Protein AF-0000000070917950 (afdb_homodimer)

Structure (mmCIF, N/CA/C/O backbone):
data_AF-0000000070917950-model_v1
#
loop_
_entity.id
_entity.type
_entity.pdbx_description
1 polymer 'Major facilitator superfamily (MFS) profile domain-containing protein'
#
loop_
_atom_site.group_PDB
_atom_site.id
_atom_site.type_symbol
_atom_site.label_atom_id
_atom_site.label_alt_id
_atom_site.label_comp_id
_atom_site.label_asym_id
_atom_site.label_entity_id
_atom_site.label_seq_id
_atom_site.pdbx_PDB_ins_code
_atom_site.Cartn_x
_atom_site.Cartn_y
_atom_site.Cartn_z
_atom_site.occupancy
_atom_site.B_iso_or_equiv
_atom_site.auth_seq_id
_atom_site.auth_comp_id
_atom_site.auth_asym_id
_atom_site.auth_atom_id
_atom_site.pdbx_PDB_model_num
ATOM 1 N N . MET A 1 1 ? 26.594 -34.375 -9.07 1 37.62 1 MET A N 1
ATOM 2 C CA . MET A 1 1 ? 26.625 -33.188 -9.898 1 37.62 1 MET A CA 1
ATOM 3 C C . MET A 1 1 ? 25.234 -32.562 -10.023 1 37.62 1 MET A C 1
ATOM 5 O O . MET A 1 1 ? 25.094 -31.406 -10.367 1 37.62 1 MET A O 1
ATOM 9 N N . GLY A 1 2 ? 24.141 -33.312 -10.078 1 46.03 2 GLY A N 1
ATOM 10 C CA . GLY A 1 2 ? 22.734 -32.938 -10.195 1 46.03 2 GLY A CA 1
ATOM 11 C C . GLY A 1 2 ? 22.219 -32.156 -9 1 46.03 2 GLY A C 1
ATOM 12 O O . GLY A 1 2 ? 21.312 -31.328 -9.141 1 46.03 2 GLY A O 1
ATOM 13 N N . ASN A 1 3 ? 22.672 -32.531 -7.902 1 50.56 3 ASN A N 1
ATOM 14 C CA . ASN A 1 3 ? 22.25 -31.969 -6.617 1 50.56 3 ASN A CA 1
ATOM 15 C C . ASN A 1 3 ? 22.734 -30.531 -6.434 1 50.56 3 ASN A C 1
ATOM 17 O O . ASN A 1 3 ? 22.078 -29.734 -5.75 1 50.56 3 ASN A O 1
ATOM 21 N N . ALA A 1 4 ? 23.969 -30.344 -6.926 1 49.22 4 ALA A N 1
ATOM 22 C CA . ALA A 1 4 ? 24.578 -29.016 -6.82 1 49.22 4 ALA A CA 1
ATOM 23 C C . ALA A 1 4 ? 23.781 -27.984 -7.633 1 49.22 4 ALA A C 1
ATOM 25 O O . ALA A 1 4 ? 23.625 -26.844 -7.211 1 49.22 4 ALA A O 1
ATOM 26 N N . ALA A 1 5 ? 23.359 -28.391 -8.844 1 52.56 5 ALA A N 1
ATOM 27 C CA . ALA A 1 5 ? 22.562 -27.516 -9.695 1 52.56 5 ALA A CA 1
ATOM 28 C C . ALA A 1 5 ? 21.234 -27.172 -9.023 1 52.56 5 ALA A C 1
ATOM 30 O O . ALA A 1 5 ? 20.75 -26.047 -9.148 1 52.56 5 ALA A O 1
ATOM 31 N N . GLY A 1 6 ? 20.766 -28.156 -8.305 1 58.16 6 GLY A N 1
ATOM 32 C CA . GLY A 1 6 ? 19.516 -27.938 -7.586 1 58.16 6 GLY A CA 1
ATOM 33 C C . GLY A 1 6 ? 19.656 -26.984 -6.422 1 58.16 6 GLY A C 1
ATOM 34 O O . GLY A 1 6 ? 18.781 -26.156 -6.18 1 58.16 6 GLY A O 1
ATOM 35 N N . GLN A 1 7 ? 20.828 -27.141 -5.738 1 59.91 7 GLN A N 1
ATOM 36 C CA . GLN A 1 7 ? 21.109 -26.266 -4.605 1 59.91 7 GLN A CA 1
ATOM 37 C C . GLN A 1 7 ? 21.375 -24.828 -5.062 1 59.91 7 GLN A C 1
ATOM 39 O O . GLN A 1 7 ? 20.938 -23.875 -4.418 1 59.91 7 GLN A O 1
ATOM 44 N N . GLY A 1 8 ? 22.094 -24.688 -6.145 1 62.31 8 GLY A N 1
ATOM 45 C CA . GLY A 1 8 ? 22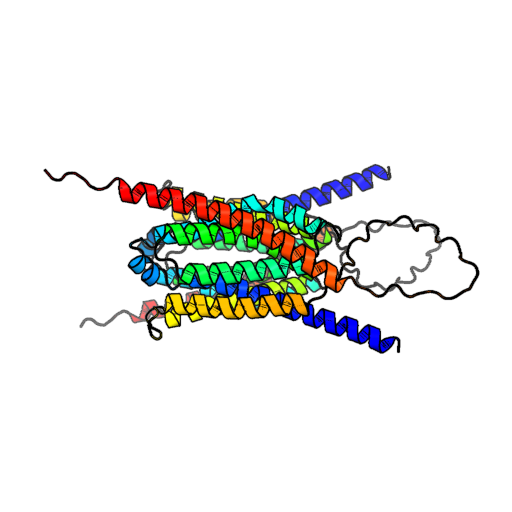.375 -23.359 -6.699 1 62.31 8 GLY A CA 1
ATOM 46 C C . GLY A 1 8 ? 21.125 -22.609 -7.086 1 62.31 8 GLY A C 1
ATOM 47 O O . GLY A 1 8 ? 21.031 -21.406 -6.84 1 62.31 8 GLY A O 1
ATOM 48 N N . GLY A 1 9 ? 20.266 -23.359 -7.625 1 71.81 9 GLY A N 1
ATOM 49 C CA . GLY A 1 9 ? 19.016 -22.75 -8.016 1 71.81 9 GLY A CA 1
ATOM 50 C C . GLY A 1 9 ? 18.172 -22.297 -6.836 1 71.81 9 GLY A C 1
ATOM 51 O O . GLY A 1 9 ? 17.594 -21.203 -6.867 1 71.81 9 GLY A O 1
ATOM 52 N N . ARG A 1 10 ? 18.234 -23.094 -5.805 1 77.75 10 ARG A N 1
ATOM 53 C CA . ARG A 1 10 ? 17.484 -22.734 -4.605 1 77.75 10 ARG A CA 1
ATOM 54 C C . ARG A 1 10 ? 18.094 -21.516 -3.922 1 77.75 10 ARG A C 1
ATOM 56 O O . ARG A 1 10 ? 17.375 -20.656 -3.408 1 77.75 10 ARG A O 1
ATOM 63 N N . GLU A 1 11 ? 19.391 -21.5 -3.91 1 83.62 11 GLU A N 1
ATOM 64 C CA . GLU A 1 11 ? 20.062 -20.359 -3.281 1 83.62 11 GLU A CA 1
ATOM 65 C C . GLU A 1 11 ? 19.828 -19.078 -4.059 1 83.62 11 GLU A C 1
ATOM 67 O O . GLU A 1 11 ? 19.641 -18.016 -3.463 1 83.62 11 GLU A O 1
ATOM 72 N N . ARG A 1 12 ? 19.844 -19.125 -5.285 1 85 12 ARG A N 1
ATOM 73 C CA . ARG A 1 12 ? 19.594 -17.938 -6.109 1 85 12 ARG A CA 1
ATOM 74 C C . ARG A 1 12 ? 18.156 -17.438 -5.938 1 85 12 ARG A C 1
ATOM 76 O O . ARG A 1 12 ? 17.922 -16.219 -5.922 1 85 12 ARG A O 1
ATOM 83 N N . ARG A 1 13 ? 17.344 -18.297 -5.781 1 87.75 13 ARG A N 1
ATOM 84 C CA . ARG A 1 13 ? 15.945 -17.938 -5.551 1 87.75 13 ARG A CA 1
ATOM 85 C C . ARG A 1 13 ? 15.773 -17.234 -4.211 1 87.75 13 ARG A C 1
ATOM 87 O O . ARG A 1 13 ? 15.078 -16.219 -4.117 1 87.75 13 ARG A O 1
ATOM 94 N N . ARG A 1 14 ? 16.422 -17.828 -3.277 1 89.5 14 ARG A N 1
ATOM 95 C CA . ARG A 1 14 ? 16.359 -17.219 -1.953 1 89.5 14 ARG A CA 1
ATOM 96 C C . ARG A 1 14 ? 16.969 -15.82 -1.956 1 89.5 14 ARG A C 1
ATOM 98 O O . ARG A 1 14 ? 16.438 -14.898 -1.341 1 89.5 14 ARG A O 1
ATOM 105 N N . PHE A 1 15 ? 18.016 -15.766 -2.615 1 93.31 15 PHE A N 1
ATOM 106 C CA . PHE A 1 15 ? 18.703 -14.484 -2.695 1 93.31 15 PHE A CA 1
ATOM 107 C C . PHE A 1 15 ? 17.844 -13.461 -3.438 1 93.31 15 PHE A C 1
ATOM 109 O O . PHE A 1 15 ? 17.781 -12.297 -3.041 1 93.31 15 PHE A O 1
ATOM 116 N N . THR A 1 16 ? 17.203 -13.789 -4.43 1 94 16 THR A N 1
ATOM 117 C CA . THR A 1 16 ? 16.312 -12.914 -5.172 1 94 16 THR A CA 1
ATOM 118 C C . THR A 1 16 ? 15.148 -12.453 -4.289 1 94 16 THR A C 1
ATOM 120 O O . THR A 1 16 ? 14.797 -11.273 -4.285 1 94 16 THR A O 1
ATOM 123 N N . LEU A 1 17 ? 14.68 -13.352 -3.51 1 94.12 17 LEU A N 1
ATOM 124 C CA . LEU A 1 17 ? 13.578 -13 -2.627 1 94.12 17 LEU A CA 1
ATOM 125 C C . LEU A 1 17 ? 14.023 -12 -1.564 1 94.12 17 LEU A C 1
ATOM 127 O O . LEU A 1 17 ? 13.266 -11.094 -1.203 1 94.12 17 LEU A O 1
ATOM 131 N N . ILE A 1 18 ? 15.219 -12.141 -1.102 1 95.75 18 ILE A N 1
ATOM 132 C CA . ILE A 1 18 ? 15.75 -11.203 -0.122 1 95.75 18 ILE A CA 1
ATOM 133 C C . ILE A 1 18 ? 15.875 -9.82 -0.75 1 95.75 18 ILE A C 1
ATOM 135 O O . ILE A 1 18 ? 15.484 -8.82 -0.142 1 95.75 18 ILE A O 1
ATOM 139 N N . LEU A 1 19 ? 16.328 -9.773 -1.916 1 96.44 19 LEU A N 1
ATOM 140 C CA . LEU A 1 19 ? 16.484 -8.5 -2.613 1 96.44 19 LEU A CA 1
ATOM 141 C C . LEU A 1 19 ? 15.125 -7.84 -2.857 1 96.44 19 LEU A C 1
ATOM 143 O O . LEU A 1 19 ? 14.984 -6.625 -2.701 1 96.44 19 LEU A O 1
ATOM 147 N N . ILE A 1 20 ? 14.188 -8.625 -3.16 1 95.69 20 ILE A N 1
ATOM 148 C CA . ILE A 1 20 ? 12.852 -8.117 -3.459 1 95.69 20 ILE A CA 1
ATOM 149 C C . ILE A 1 20 ? 12.195 -7.602 -2.18 1 95.69 20 ILE A C 1
ATOM 151 O O . ILE A 1 20 ? 11.547 -6.551 -2.186 1 95.69 20 ILE A O 1
ATOM 155 N N . ASN A 1 21 ? 12.398 -8.305 -1.097 1 95.88 21 ASN A N 1
ATOM 156 C CA . ASN A 1 21 ? 11.883 -7.82 0.179 1 95.88 21 ASN A CA 1
ATOM 157 C C . ASN A 1 21 ? 12.578 -6.535 0.618 1 95.88 21 ASN A C 1
ATOM 159 O O . ASN A 1 21 ? 11.938 -5.633 1.16 1 95.88 21 ASN A O 1
ATOM 163 N N . LEU A 1 22 ? 13.805 -6.461 0.363 1 96.62 22 LEU A N 1
ATOM 164 C CA . LEU A 1 22 ? 14.539 -5.246 0.68 1 96.62 22 LEU A CA 1
ATOM 165 C C . LEU A 1 22 ? 14.062 -4.082 -0.187 1 96.62 22 LEU A C 1
ATOM 167 O O . LEU A 1 22 ? 14.023 -2.938 0.271 1 96.62 22 LEU A O 1
ATOM 171 N N . ALA A 1 23 ? 13.719 -4.41 -1.411 1 96.31 23 ALA A N 1
ATOM 172 C CA . ALA A 1 23 ? 13.148 -3.385 -2.281 1 96.31 23 ALA A CA 1
ATOM 173 C C . ALA A 1 23 ? 11.844 -2.842 -1.71 1 96.31 23 ALA A C 1
ATOM 175 O O . ALA A 1 23 ? 11.594 -1.634 -1.749 1 96.31 23 ALA A O 1
ATOM 176 N N . ALA A 1 24 ? 11.078 -3.738 -1.187 1 94.5 24 ALA A N 1
ATOM 177 C CA . ALA A 1 24 ? 9.828 -3.324 -0.561 1 94.5 24 ALA A CA 1
ATOM 178 C C . ALA A 1 24 ? 10.086 -2.436 0.652 1 94.5 24 ALA A C 1
ATOM 180 O O . ALA A 1 24 ? 9.398 -1.431 0.852 1 94.5 24 ALA A O 1
ATOM 181 N N . VAL A 1 25 ? 11.078 -2.771 1.435 1 95.44 25 VAL A N 1
ATOM 182 C CA . VAL A 1 25 ? 11.438 -1.996 2.617 1 95.44 25 VAL A CA 1
ATOM 183 C C . VAL A 1 25 ? 11.867 -0.59 2.203 1 95.44 25 VAL A C 1
ATOM 185 O O . VAL A 1 25 ? 11.352 0.401 2.725 1 95.44 25 VAL A O 1
ATOM 188 N N . LEU A 1 26 ? 12.711 -0.529 1.277 1 95.38 26 LEU A N 1
ATOM 189 C CA . LEU A 1 26 ? 13.312 0.754 0.928 1 95.38 26 LEU A CA 1
ATOM 190 C C . LEU A 1 26 ? 12.328 1.618 0.145 1 95.38 26 LEU A C 1
ATOM 192 O O . LEU A 1 26 ? 12.336 2.846 0.269 1 95.38 26 LEU A O 1
ATOM 196 N N . GLU A 1 27 ? 11.57 0.93 -0.684 1 93.81 27 GLU A N 1
ATOM 197 C CA . GLU A 1 27 ? 10.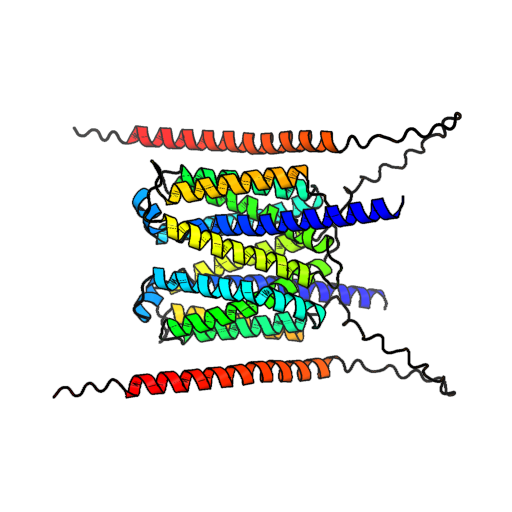531 1.679 -1.38 1 93.81 27 GLU A CA 1
ATOM 198 C C . GLU A 1 27 ? 9.586 2.354 -0.392 1 93.81 27 GLU A C 1
ATOM 200 O O . GLU A 1 27 ? 9.289 3.545 -0.518 1 93.81 27 GLU A O 1
ATOM 205 N N . ARG A 1 28 ? 9.141 1.661 0.587 1 93.5 28 ARG A N 1
ATOM 206 C CA . ARG A 1 28 ? 8.227 2.195 1.59 1 93.5 28 ARG A CA 1
ATOM 207 C C . ARG A 1 28 ? 8.922 3.217 2.48 1 93.5 28 ARG A C 1
ATOM 209 O O . ARG A 1 28 ? 8.32 4.211 2.885 1 93.5 28 ARG A O 1
ATOM 216 N N . ALA A 1 29 ? 10.133 2.947 2.773 1 94.31 29 ALA A N 1
ATOM 217 C CA . ALA A 1 29 ? 10.906 3.9 3.568 1 94.31 29 ALA A CA 1
ATOM 218 C C . ALA A 1 29 ? 11.016 5.246 2.854 1 94.31 29 ALA A C 1
ATOM 220 O O . ALA A 1 29 ? 10.812 6.297 3.461 1 94.31 29 ALA A O 1
ATOM 221 N N . GLY A 1 30 ? 11.359 5.164 1.618 1 94 30 GLY A N 1
ATOM 222 C CA . GLY A 1 30 ? 11.445 6.391 0.843 1 94 30 GLY A CA 1
ATOM 223 C C . GLY A 1 30 ? 10.133 7.148 0.772 1 94 30 GLY A C 1
ATOM 224 O O . GLY A 1 30 ? 10.125 8.383 0.761 1 94 30 GLY A O 1
ATOM 225 N N . GLU A 1 31 ? 9.047 6.422 0.747 1 90.75 31 GLU A N 1
ATOM 226 C CA . GLU A 1 31 ? 7.723 7.043 0.681 1 90.75 31 GLU A CA 1
ATOM 227 C C . GLU A 1 31 ? 7.34 7.668 2.02 1 90.75 31 GLU A C 1
ATOM 229 O O . GLU A 1 31 ? 6.574 8.633 2.062 1 90.75 31 GLU A O 1
ATOM 234 N N . ALA A 1 32 ? 7.926 7.215 3.039 1 89.81 32 ALA A N 1
ATOM 235 C CA . ALA A 1 32 ? 7.52 7.621 4.383 1 89.81 32 ALA A CA 1
ATOM 236 C C . ALA A 1 32 ? 8.328 8.828 4.855 1 89.81 32 ALA A C 1
ATOM 238 O O . ALA A 1 32 ? 8.008 9.422 5.891 1 89.81 32 ALA A O 1
ATOM 239 N N . LEU A 1 33 ? 9.203 9.312 4.141 1 92.38 33 LEU A N 1
ATOM 240 C CA . LEU A 1 33 ? 10.148 10.336 4.59 1 92.38 33 LEU A CA 1
ATOM 241 C C . LEU A 1 33 ? 9.469 11.695 4.672 1 92.38 33 LEU A C 1
ATOM 243 O O . LEU A 1 33 ? 9.766 12.492 5.57 1 92.38 33 LEU A O 1
ATOM 247 N N . LEU A 1 34 ? 8.547 11.852 3.803 1 89.75 34 LEU A N 1
ATOM 248 C CA . LEU A 1 34 ? 8.109 13.227 3.576 1 89.75 34 LEU A CA 1
ATOM 249 C C . LEU A 1 34 ? 7.18 13.695 4.688 1 89.75 34 LEU A C 1
ATOM 251 O O . LEU A 1 34 ? 7.324 14.812 5.199 1 89.75 34 LEU A O 1
ATOM 255 N N . ARG A 1 35 ? 6.367 12.867 5.121 1 83.25 35 ARG A N 1
ATOM 256 C CA . ARG A 1 35 ? 5.285 13.273 6.016 1 83.25 35 ARG A CA 1
ATOM 257 C C . ARG A 1 35 ? 5.836 13.781 7.344 1 83.25 35 ARG A C 1
ATOM 259 O O . ARG A 1 35 ? 5.438 14.844 7.824 1 83.25 35 ARG A O 1
ATOM 266 N N . PRO A 1 36 ? 6.809 13.164 7.957 1 85.12 36 PRO A N 1
ATOM 267 C CA . PRO A 1 36 ? 7.336 13.633 9.242 1 85.12 36 PRO A CA 1
ATOM 268 C C . PRO A 1 36 ? 8.062 14.977 9.125 1 85.12 36 PRO A C 1
ATOM 270 O O . PRO A 1 36 ? 8.305 15.641 10.133 1 85.12 36 PRO A O 1
ATOM 273 N N . VAL A 1 37 ? 8.344 15.375 7.992 1 89.69 37 VAL A N 1
ATOM 274 C CA . VAL A 1 37 ? 9.125 16.594 7.848 1 89.69 37 VAL A CA 1
ATOM 275 C C . VAL A 1 37 ? 8.297 17.656 7.105 1 89.69 37 VAL A C 1
ATOM 277 O O . VAL A 1 37 ? 8.859 18.547 6.461 1 89.69 37 VAL A O 1
ATOM 280 N N . TYR A 1 38 ? 7.051 17.516 7.133 1 86.69 38 TYR A N 1
ATOM 281 C CA . TYR A 1 38 ? 6.145 18.453 6.48 1 86.69 38 TYR A CA 1
ATOM 282 C C . TYR A 1 38 ? 6.414 19.891 6.938 1 86.69 38 TYR A C 1
ATOM 284 O O . TYR A 1 38 ? 6.418 20.812 6.125 1 86.69 38 TYR A O 1
ATOM 292 N N . ASP A 1 39 ? 6.637 20.062 8.141 1 87.06 39 ASP A N 1
ATOM 293 C CA . ASP A 1 39 ? 6.852 21.391 8.68 1 87.06 39 ASP A CA 1
ATOM 294 C C . ASP A 1 39 ? 8.117 22.016 8.109 1 87.06 39 ASP A C 1
ATOM 296 O O . ASP A 1 39 ? 8.094 23.156 7.633 1 87.06 39 ASP A O 1
ATOM 300 N N . GLN A 1 40 ? 9.141 21.266 8.141 1 90.31 40 GLN A N 1
ATOM 301 C CA . GLN A 1 40 ? 10.414 21.766 7.641 1 90.31 40 GLN A CA 1
ATOM 302 C C . GLN A 1 40 ? 10.352 22.031 6.141 1 90.31 40 GLN A C 1
ATOM 304 O O . GLN A 1 40 ? 10.859 23.062 5.664 1 90.31 40 GLN A O 1
ATOM 309 N N . VAL A 1 41 ? 9.734 21.156 5.438 1 92 41 VAL A N 1
ATOM 310 C CA . VAL A 1 41 ? 9.617 21.297 3.99 1 92 41 VAL A CA 1
ATOM 311 C C . VAL A 1 41 ? 8.688 22.469 3.654 1 92 41 VAL A C 1
ATOM 313 O O . VAL A 1 41 ? 8.961 23.234 2.736 1 92 41 VAL A O 1
ATOM 316 N N . GLY A 1 42 ? 7.648 22.531 4.387 1 92.31 42 GLY A N 1
ATOM 317 C CA . GLY A 1 42 ? 6.734 23.641 4.188 1 92.31 42 GLY A CA 1
ATOM 318 C C . GLY A 1 42 ? 7.391 25 4.379 1 92.31 42 GLY A C 1
ATOM 319 O O . GLY A 1 42 ? 7.168 25.906 3.59 1 92.31 42 GLY A O 1
ATOM 320 N N . LYS A 1 43 ? 8.086 25.156 5.383 1 91.62 43 LYS A N 1
ATOM 321 C CA . LYS A 1 43 ? 8.812 26.406 5.648 1 91.62 43 LYS A CA 1
ATOM 322 C C . LYS A 1 43 ? 9.805 26.703 4.535 1 91.62 43 LYS A C 1
ATOM 324 O O . LYS A 1 43 ? 9.984 27.859 4.152 1 91.62 43 LYS A O 1
ATOM 329 N N . SER A 1 44 ? 10.406 25.688 4.078 1 92.19 44 SER A N 1
ATOM 330 C CA . SER A 1 44 ? 11.406 25.875 3.031 1 92.19 44 SER A CA 1
ATOM 331 C C . SER A 1 44 ? 10.766 26.328 1.729 1 92.19 44 SER A C 1
ATOM 333 O O . SER A 1 44 ? 11.359 27.109 0.976 1 92.19 44 SER A O 1
ATOM 335 N N . PHE A 1 45 ? 9.625 25.844 1.459 1 95.25 45 PHE A N 1
ATOM 336 C CA . PHE A 1 45 ? 8.984 26.125 0.18 1 95.25 45 PHE A CA 1
ATOM 337 C C . PHE A 1 45 ? 7.949 27.234 0.325 1 95.25 45 PHE A C 1
ATOM 339 O O . PHE A 1 45 ? 7.469 27.781 -0.673 1 95.25 45 PHE A O 1
ATOM 346 N N . GLY A 1 46 ? 7.566 27.594 1.479 1 94.62 46 GLY A N 1
ATOM 347 C CA . GLY A 1 46 ? 6.535 28.594 1.72 1 94.62 46 GLY A CA 1
ATOM 348 C C . GLY A 1 46 ? 5.133 28.078 1.442 1 94.62 46 GLY A C 1
ATOM 349 O O . GLY A 1 46 ? 4.312 28.781 0.855 1 94.62 46 GLY A O 1
ATOM 350 N N . VAL A 1 47 ? 4.961 26.828 1.779 1 91.94 47 VAL A N 1
ATOM 351 C CA . VAL A 1 47 ? 3.65 26.234 1.534 1 91.94 47 VAL A CA 1
ATOM 352 C C . VAL A 1 47 ? 3.117 25.609 2.822 1 91.94 47 VAL A C 1
ATOM 35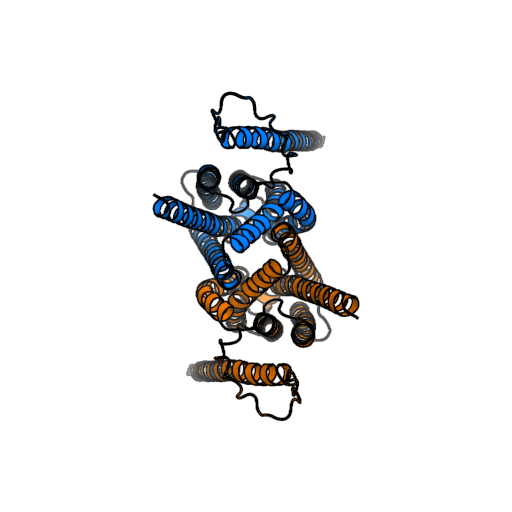4 O O . VAL A 1 47 ? 3.875 25.375 3.768 1 91.94 47 VAL A O 1
ATOM 357 N N . THR A 1 48 ? 1.837 25.359 2.787 1 84.56 48 THR A N 1
ATOM 358 C CA . THR A 1 48 ? 1.17 24.797 3.955 1 84.56 48 THR A CA 1
ATOM 359 C C . THR A 1 48 ? 1.271 23.266 3.953 1 84.56 48 THR A C 1
ATOM 361 O O . THR A 1 48 ? 1.625 22.672 2.938 1 84.56 48 THR A O 1
ATOM 364 N N . SER A 1 49 ? 1.018 22.703 5.086 1 80.25 49 SER A N 1
ATOM 365 C CA . SER A 1 49 ? 0.979 21.25 5.199 1 80.25 49 SER A CA 1
ATOM 366 C C . SER A 1 49 ? -0.111 20.656 4.312 1 80.25 49 SER A C 1
ATOM 368 O O . SER A 1 49 ? 0.043 19.547 3.787 1 80.25 49 SER A O 1
ATOM 370 N N . ALA A 1 50 ? -1.199 21.359 4.117 1 76.25 50 ALA A N 1
ATOM 371 C CA . ALA A 1 50 ? -2.277 20.906 3.242 1 76.25 50 ALA A CA 1
ATOM 372 C C . ALA A 1 50 ? -1.799 20.781 1.798 1 76.25 50 ALA A C 1
ATOM 374 O O . ALA A 1 50 ? -2.148 19.828 1.099 1 76.25 50 ALA A O 1
ATOM 375 N N . ALA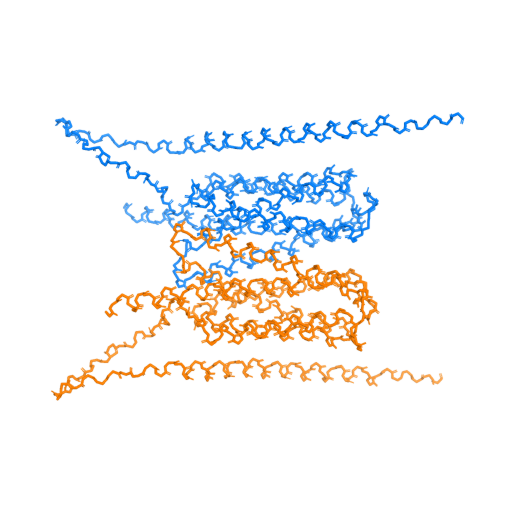 A 1 51 ? -1.05 21.719 1.46 1 84.75 51 ALA A N 1
ATOM 376 C CA . ALA A 1 51 ? -0.486 21.672 0.114 1 84.75 51 ALA A CA 1
ATOM 377 C C . ALA A 1 51 ? 0.416 20.453 -0.063 1 84.75 51 ALA A C 1
ATOM 379 O O . ALA A 1 51 ? 0.37 19.781 -1.098 1 84.75 51 ALA A O 1
ATOM 380 N N . LEU A 1 52 ? 1.136 20.188 0.943 1 85.38 52 LEU A N 1
ATOM 381 C CA . LEU A 1 52 ? 2.037 19.047 0.869 1 85.38 52 LEU A CA 1
ATOM 382 C C . LEU A 1 52 ? 1.255 17.734 0.826 1 85.38 52 LEU A C 1
ATOM 384 O O . LEU A 1 52 ? 1.707 16.75 0.229 1 85.38 52 LEU A O 1
ATOM 388 N N . GLY A 1 53 ? 0.142 17.703 1.41 1 79.75 53 GLY A N 1
ATOM 389 C CA . GLY A 1 53 ? -0.736 16.547 1.332 1 79.75 53 GLY A CA 1
ATOM 390 C C . GLY A 1 53 ? -1.202 16.25 -0.079 1 79.75 53 GLY A C 1
ATOM 391 O O . GLY A 1 53 ? -1.436 15.086 -0.427 1 79.75 53 GLY A O 1
ATOM 392 N N . THR A 1 54 ? -1.262 17.234 -0.914 1 86.69 54 THR A N 1
ATOM 393 C CA . THR A 1 54 ? -1.71 17.047 -2.287 1 86.69 54 THR A CA 1
ATOM 394 C C . THR A 1 54 ? -0.655 16.297 -3.104 1 86.69 54 THR A C 1
ATOM 396 O O . THR A 1 54 ? -0.952 15.766 -4.172 1 86.69 54 THR A O 1
ATOM 399 N N . LEU A 1 55 ? 0.489 16.312 -2.576 1 89.88 55 LEU A N 1
ATOM 400 C CA . LEU A 1 55 ? 1.545 15.586 -3.275 1 89.88 55 LEU A CA 1
ATOM 401 C C . LEU A 1 55 ? 1.224 14.094 -3.352 1 89.88 55 LEU A C 1
ATOM 403 O O . LEU A 1 55 ? 1.453 13.461 -4.383 1 89.88 55 LEU A O 1
ATOM 407 N N . THR A 1 56 ? 0.719 13.625 -2.264 1 83.62 56 THR A N 1
ATOM 408 C CA . THR A 1 56 ? 0.322 12.227 -2.236 1 83.62 56 THR A CA 1
ATOM 409 C C . THR A 1 56 ? -0.831 11.969 -3.203 1 83.62 56 THR A C 1
ATOM 411 O O . THR A 1 56 ? -0.883 10.922 -3.854 1 83.62 56 THR A O 1
ATOM 414 N N . PHE A 1 57 ? -1.627 12.93 -3.322 1 85.25 57 PHE A N 1
ATOM 415 C CA . PHE A 1 57 ? -2.746 12.836 -4.254 1 85.25 57 PHE A CA 1
ATOM 416 C C . PHE A 1 57 ? -2.248 12.766 -5.691 1 85.25 57 PHE A C 1
ATOM 418 O O . PHE A 1 57 ? -2.705 11.93 -6.473 1 85.25 57 PHE A O 1
ATOM 425 N N . ILE A 1 58 ? -1.391 13.602 -5.922 1 92.75 58 ILE A N 1
ATOM 426 C CA . ILE A 1 58 ? -0.833 13.656 -7.27 1 92.75 58 ILE A CA 1
ATOM 427 C C . ILE A 1 58 ? -0.154 12.328 -7.598 1 92.75 58 ILE A C 1
ATOM 429 O O . ILE A 1 58 ? -0.37 11.758 -8.672 1 92.75 58 ILE A O 1
ATOM 433 N N . ARG A 1 59 ? 0.59 11.883 -6.738 1 91.75 59 ARG A N 1
ATOM 434 C CA . ARG A 1 59 ? 1.266 10.602 -6.934 1 91.75 59 ARG A CA 1
ATOM 435 C C . ARG A 1 59 ? 0.258 9.477 -7.152 1 91.75 59 ARG A C 1
ATOM 437 O O . ARG A 1 59 ? 0.421 8.664 -8.062 1 91.75 59 ARG A O 1
ATOM 444 N N . SER A 1 60 ? -0.784 9.438 -6.336 1 88.94 60 SER A N 1
ATOM 445 C CA . SER A 1 60 ? -1.786 8.383 -6.406 1 88.94 60 SER A CA 1
ATOM 446 C C . SER A 1 60 ? -2.57 8.453 -7.711 1 88.94 60 SER A C 1
ATOM 448 O O . SER A 1 60 ? -2.908 7.418 -8.297 1 88.94 60 SER A O 1
ATOM 450 N N . LEU A 1 61 ? -2.828 9.586 -8.109 1 93.19 61 LEU A N 1
ATOM 451 C CA . LEU A 1 61 ? -3.57 9.773 -9.352 1 93.19 61 LEU A CA 1
ATOM 452 C C . LEU A 1 61 ? -2.771 9.266 -10.547 1 93.19 61 LEU A C 1
ATOM 454 O O . LEU A 1 61 ? -3.289 8.508 -11.367 1 93.19 61 LEU A O 1
ATOM 458 N N . VAL A 1 62 ? -1.575 9.664 -10.602 1 94.12 62 VAL A N 1
ATOM 459 C CA . VAL A 1 62 ? -0.718 9.234 -11.703 1 94.12 62 VAL A CA 1
ATOM 460 C C . VAL A 1 62 ? -0.497 7.727 -11.633 1 94.12 62 VAL A C 1
ATOM 462 O O . VAL A 1 62 ? -0.484 7.047 -12.664 1 94.12 62 VAL A O 1
ATOM 465 N N . GLN A 1 63 ? -0.336 7.277 -10.461 1 90.75 63 GLN A N 1
ATOM 466 C CA . GLN A 1 63 ? -0.161 5.84 -10.281 1 90.75 63 GLN A CA 1
ATOM 467 C C . GLN A 1 63 ? -1.377 5.066 -10.781 1 90.75 63 GLN A C 1
ATOM 469 O O . GLN A 1 63 ? -1.234 4.062 -11.477 1 90.75 63 GLN A O 1
ATOM 474 N N . ALA A 1 64 ? -2.535 5.504 -10.438 1 90.56 64 ALA A N 1
ATOM 475 C CA . ALA A 1 64 ? -3.77 4.855 -10.875 1 90.56 64 ALA A CA 1
ATOM 476 C C . ALA A 1 64 ? -3.891 4.875 -12.398 1 90.56 64 ALA A C 1
ATOM 478 O O . ALA A 1 64 ? -4.215 3.859 -13.016 1 90.56 64 ALA A O 1
ATOM 479 N N . LEU A 1 65 ? -3.551 5.926 -12.938 1 93.12 65 LEU A N 1
ATOM 480 C CA . LEU A 1 65 ? -3.672 6.094 -14.383 1 93.12 65 LEU A CA 1
ATOM 481 C C . LEU A 1 65 ? -2.621 5.266 -15.117 1 93.12 65 LEU A C 1
ATOM 483 O O . LEU A 1 65 ? -2.812 4.902 -16.281 1 93.12 65 LEU A O 1
ATOM 487 N N . SER A 1 66 ? -1.562 4.969 -14.461 1 91.81 66 SER A N 1
ATOM 488 C CA . SER A 1 66 ? -0.46 4.254 -15.102 1 91.81 66 SER A CA 1
ATOM 489 C C . SER A 1 66 ? -0.604 2.746 -14.922 1 91.81 66 SER A C 1
ATOM 491 O O . SER A 1 66 ? 0.224 1.976 -15.406 1 91.81 66 SER A O 1
ATOM 493 N N . SER A 1 67 ? -1.583 2.305 -14.281 1 86.44 67 SER A N 1
ATOM 494 C CA . SER A 1 67 ? -1.75 0.892 -13.961 1 86.44 67 SER A CA 1
ATOM 495 C C . SER A 1 67 ? -1.884 0.048 -15.227 1 86.44 67 SER A C 1
ATOM 497 O O . SER A 1 67 ? -1.342 -1.057 -15.297 1 86.44 67 SER A O 1
ATOM 499 N N . PRO A 1 68 ? -2.547 0.484 -16.25 1 83 68 PRO A N 1
ATOM 500 C CA . PRO A 1 68 ? -2.588 -0.304 -17.484 1 83 68 PRO A CA 1
ATOM 501 C C . PRO A 1 68 ? -1.215 -0.456 -18.141 1 83 68 PRO A C 1
ATOM 503 O O . PRO A 1 68 ? -0.948 -1.464 -18.797 1 83 68 PRO A O 1
ATOM 506 N N . LEU A 1 69 ? -0.454 0.564 -17.938 1 82.56 69 LEU A N 1
ATOM 507 C CA . LEU A 1 69 ? 0.915 0.462 -18.438 1 82.56 69 LEU A CA 1
ATOM 508 C C . LEU A 1 69 ? 1.658 -0.678 -17.75 1 82.56 69 LEU A C 1
ATOM 510 O O . LEU A 1 69 ? 2.428 -1.398 -18.391 1 82.56 69 LEU A O 1
ATOM 514 N N . ALA A 1 70 ? 1.435 -0.83 -16.531 1 76.44 70 ALA A N 1
ATOM 515 C CA . ALA A 1 70 ? 2.033 -1.908 -15.742 1 76.44 70 ALA A CA 1
ATOM 516 C C . ALA A 1 70 ? 1.607 -3.273 -16.281 1 76.44 70 ALA A C 1
ATOM 518 O O . ALA A 1 70 ? 2.424 -4.195 -16.359 1 76.44 70 ALA A O 1
ATOM 519 N N . ALA A 1 71 ? 0.364 -3.32 -16.641 1 73.88 71 ALA A N 1
ATOM 520 C CA . ALA A 1 71 ? -0.165 -4.562 -17.203 1 73.88 71 ALA A CA 1
ATOM 521 C C . ALA A 1 71 ? 0.547 -4.93 -18.5 1 73.88 71 ALA A C 1
ATOM 523 O O . ALA A 1 71 ? 0.915 -6.09 -18.703 1 73.88 71 ALA A O 1
ATOM 524 N N . TYR A 1 72 ? 0.796 -3.943 -19.281 1 77.69 72 TYR A N 1
ATOM 525 C CA . TYR A 1 72 ? 1.463 -4.145 -20.562 1 77.69 72 TYR A CA 1
ATOM 526 C C . TYR A 1 72 ? 2.914 -4.566 -20.359 1 77.69 72 TYR A C 1
ATOM 528 O O . TYR A 1 72 ? 3.393 -5.496 -21.016 1 77.69 72 TYR A O 1
ATOM 536 N N . LEU A 1 73 ? 3.572 -4.004 -19.469 1 79.38 73 LEU A N 1
ATOM 537 C CA . LEU A 1 73 ? 4.988 -4.273 -19.25 1 79.38 73 LEU A CA 1
ATOM 538 C C . LEU A 1 73 ? 5.188 -5.656 -18.641 1 79.38 73 LEU A C 1
ATOM 540 O O . LEU A 1 73 ? 6.195 -6.316 -18.891 1 79.38 73 LEU A O 1
ATOM 544 N N . ALA A 1 74 ? 4.227 -6.059 -17.922 1 75.12 74 ALA A N 1
ATOM 545 C CA . ALA A 1 74 ? 4.316 -7.34 -17.219 1 75.12 74 ALA A CA 1
ATOM 546 C C . ALA A 1 74 ? 4.309 -8.508 -18.203 1 75.12 74 ALA A C 1
ATOM 548 O O . ALA A 1 74 ? 4.875 -9.562 -17.922 1 75.12 74 ALA A O 1
ATOM 549 N N . ILE A 1 75 ? 3.752 -8.234 -19.375 1 72.25 75 ILE A N 1
ATOM 550 C CA . ILE A 1 75 ? 3.629 -9.305 -20.359 1 72.25 75 ILE A CA 1
ATOM 551 C C . ILE A 1 75 ? 4.871 -9.328 -21.234 1 72.25 75 ILE A C 1
ATOM 553 O O . ILE A 1 75 ? 5.332 -10.406 -21.641 1 72.25 75 ILE A O 1
ATOM 557 N N . ASN A 1 76 ? 5.504 -8.156 -21.375 1 76.94 76 ASN A N 1
ATOM 558 C CA . ASN A 1 76 ? 6.461 -8.078 -22.469 1 76.94 76 ASN A CA 1
ATOM 559 C C . ASN 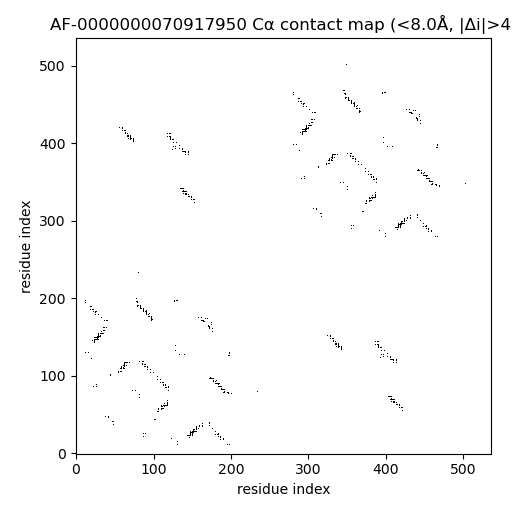A 1 76 ? 7.891 -7.941 -21.953 1 76.94 76 ASN A C 1
ATOM 561 O O . ASN A 1 76 ? 8.844 -7.988 -22.734 1 76.94 76 ASN A O 1
ATOM 565 N N . HIS A 1 77 ? 8.055 -7.805 -20.703 1 80.31 77 HIS A N 1
ATOM 566 C CA . HIS A 1 77 ? 9.398 -7.535 -20.219 1 80.31 77 HIS A CA 1
ATOM 567 C C . HIS A 1 77 ? 9.75 -8.43 -19.031 1 80.31 77 HIS A C 1
ATOM 569 O O . HIS A 1 77 ? 8.852 -8.953 -18.359 1 80.31 77 HIS A O 1
ATOM 575 N N . ASP A 1 78 ? 11.062 -8.555 -18.922 1 87.88 78 ASP A N 1
ATOM 576 C CA . ASP A 1 78 ? 11.594 -9.258 -17.75 1 87.88 78 ASP A CA 1
ATOM 577 C C . ASP A 1 78 ? 11.289 -8.5 -16.469 1 87.88 78 ASP A C 1
ATOM 579 O O . ASP A 1 78 ? 11.547 -7.297 -16.375 1 87.88 78 ASP A O 1
ATOM 583 N N . ARG A 1 79 ? 10.812 -9.18 -15.539 1 89.94 79 ARG A N 1
ATOM 584 C CA . ARG A 1 79 ? 10.391 -8.539 -14.297 1 89.94 79 ARG A CA 1
ATOM 585 C C . ARG A 1 79 ? 11.586 -7.977 -13.531 1 89.94 79 ARG A C 1
ATOM 587 O O . ARG A 1 79 ? 11.461 -6.969 -12.836 1 89.94 79 ARG A O 1
ATOM 594 N N . ILE A 1 80 ? 12.734 -8.602 -13.695 1 92.44 80 ILE A N 1
ATOM 595 C CA . ILE A 1 80 ? 13.914 -8.125 -12.984 1 92.44 80 ILE A CA 1
ATOM 596 C C . ILE A 1 80 ? 14.32 -6.758 -13.531 1 92.44 80 ILE A C 1
ATOM 598 O O . ILE A 1 80 ? 14.695 -5.863 -12.766 1 92.44 80 ILE A O 1
ATOM 602 N N . ILE A 1 81 ? 14.211 -6.602 -14.773 1 92.12 81 ILE A N 1
ATOM 603 C CA . ILE A 1 81 ? 14.555 -5.328 -15.391 1 92.12 81 ILE A CA 1
ATOM 604 C C . ILE A 1 81 ? 13.555 -4.258 -14.969 1 92.12 81 ILE A C 1
ATOM 606 O O . ILE A 1 81 ? 13.93 -3.115 -14.703 1 92.12 81 ILE A O 1
ATOM 610 N N . ILE A 1 82 ? 12.312 -4.605 -14.891 1 92.81 82 ILE A N 1
ATOM 611 C CA . ILE A 1 82 ? 11.273 -3.676 -14.469 1 92.81 82 ILE A CA 1
ATOM 612 C C . ILE A 1 82 ? 11.531 -3.234 -13.031 1 92.81 82 ILE A C 1
ATOM 614 O O . ILE A 1 82 ? 11.516 -2.039 -12.727 1 92.81 82 ILE A O 1
ATOM 618 N N . ILE A 1 83 ? 11.867 -4.16 -12.219 1 94.88 83 ILE A N 1
ATOM 619 C CA . ILE A 1 83 ? 12.062 -3.879 -10.797 1 94.88 83 ILE A CA 1
ATOM 620 C C . ILE A 1 83 ? 13.344 -3.074 -10.602 1 94.88 83 ILE A C 1
ATOM 622 O O . ILE A 1 83 ? 13.352 -2.082 -9.867 1 94.88 83 ILE A O 1
ATOM 626 N N . ALA A 1 84 ? 14.375 -3.463 -11.258 1 95.19 84 ALA A N 1
ATOM 627 C CA . ALA A 1 84 ? 15.641 -2.744 -11.133 1 95.19 84 ALA A CA 1
ATOM 628 C C . ALA A 1 84 ? 15.523 -1.319 -11.664 1 95.19 84 ALA A C 1
ATOM 630 O O . ALA A 1 84 ? 15.992 -0.373 -11.031 1 95.19 84 ALA A O 1
ATOM 631 N N . SER A 1 85 ? 14.891 -1.16 -12.758 1 93.56 85 SER A N 1
ATOM 632 C CA . SER A 1 85 ? 14.703 0.17 -13.328 1 93.56 85 SER A CA 1
ATOM 633 C C . SER A 1 85 ? 13.781 1.019 -12.461 1 93.56 85 SER A C 1
ATOM 635 O O . SER A 1 85 ? 13.984 2.229 -12.328 1 93.56 85 SER A O 1
ATOM 637 N N . GLY A 1 86 ? 12.805 0.364 -11.961 1 93.31 86 GLY A N 1
ATOM 638 C CA . GLY A 1 86 ? 11.93 1.067 -11.031 1 93.31 86 GLY A CA 1
ATOM 639 C C . GLY A 1 86 ? 12.648 1.535 -9.781 1 93.31 86 GLY A C 1
ATOM 640 O O . GLY A 1 86 ? 12.453 2.666 -9.328 1 93.31 86 GLY A O 1
ATOM 641 N N . ALA A 1 87 ? 13.492 0.672 -9.258 1 94.69 87 ALA A N 1
ATOM 642 C CA . ALA A 1 87 ? 14.281 1.044 -8.086 1 94.69 87 ALA A CA 1
ATOM 643 C C . ALA A 1 87 ? 15.219 2.209 -8.406 1 94.69 87 ALA A C 1
ATOM 645 O O . ALA A 1 87 ? 15.391 3.115 -7.586 1 94.69 87 ALA A O 1
ATOM 646 N N . LEU A 1 88 ? 15.773 2.17 -9.508 1 95.25 88 LEU A N 1
ATOM 647 C CA . LEU A 1 88 ? 16.625 3.275 -9.93 1 95.25 88 LEU A CA 1
ATOM 648 C C . LEU A 1 88 ? 15.828 4.574 -10.023 1 95.25 88 LEU A C 1
ATOM 650 O O . LEU A 1 88 ? 16.281 5.621 -9.562 1 95.25 88 LEU A O 1
ATOM 654 N N . ALA A 1 89 ? 14.703 4.473 -10.609 1 94.62 89 ALA A N 1
ATOM 655 C CA . ALA A 1 89 ? 13.836 5.641 -10.727 1 94.62 89 ALA A CA 1
ATOM 656 C C . ALA A 1 89 ? 13.453 6.176 -9.344 1 94.62 89 ALA A C 1
ATOM 658 O O . ALA A 1 89 ? 13.406 7.391 -9.141 1 94.62 89 ALA A O 1
ATOM 659 N N . TRP A 1 90 ? 13.234 5.301 -8.453 1 94.25 90 TRP A N 1
ATOM 660 C CA . TRP A 1 90 ? 12.922 5.699 -7.082 1 94.25 90 TRP A CA 1
ATOM 661 C C . TRP A 1 90 ? 14.102 6.422 -6.441 1 94.25 90 TRP A C 1
ATOM 663 O O . TRP A 1 90 ? 13.922 7.422 -5.742 1 94.25 90 TRP A O 1
ATOM 673 N N . ALA A 1 91 ? 15.234 5.828 -6.684 1 95.94 91 ALA A N 1
ATOM 674 C CA . ALA A 1 91 ? 16.438 6.465 -6.148 1 95.94 91 ALA A CA 1
ATOM 675 C C . ALA A 1 91 ? 16.594 7.879 -6.691 1 95.94 91 ALA A C 1
ATOM 677 O O . ALA A 1 91 ? 16.828 8.82 -5.93 1 95.94 91 ALA A O 1
ATOM 678 N N . ILE A 1 92 ? 16.391 8.031 -7.895 1 96.38 92 ILE A N 1
ATOM 679 C CA . ILE A 1 92 ? 16.516 9.328 -8.547 1 96.38 92 ILE A CA 1
ATOM 680 C C . ILE A 1 92 ? 15.453 10.281 -8.031 1 96.38 92 ILE A C 1
ATOM 682 O O . ILE A 1 92 ? 15.727 11.461 -7.777 1 96.38 92 ILE A O 1
ATOM 686 N N . ALA A 1 93 ? 14.273 9.805 -7.891 1 96.38 93 ALA A N 1
ATOM 687 C CA . ALA A 1 93 ? 13.172 10.625 -7.398 1 96.38 93 ALA A CA 1
ATOM 688 C C . ALA A 1 93 ? 13.461 11.141 -5.992 1 96.38 93 ALA A C 1
ATOM 690 O O . ALA A 1 93 ? 13.234 12.32 -5.695 1 96.38 93 ALA A O 1
ATOM 691 N N . ASN A 1 94 ? 13.945 10.234 -5.145 1 96 94 ASN A N 1
ATOM 692 C CA . ASN A 1 94 ? 14.273 10.664 -3.789 1 96 94 ASN A CA 1
ATOM 693 C C . ASN A 1 94 ? 15.414 11.68 -3.783 1 96 94 ASN A C 1
ATOM 695 O O . ASN A 1 94 ? 15.359 12.68 -3.061 1 96 94 ASN A O 1
ATOM 699 N N . ALA A 1 95 ? 16.391 11.469 -4.547 1 96.81 95 ALA A N 1
ATOM 700 C CA . ALA A 1 95 ? 17.469 12.445 -4.664 1 96.81 95 ALA A CA 1
ATOM 701 C C . ALA A 1 95 ? 16.953 13.781 -5.191 1 96.81 95 ALA A C 1
ATOM 703 O O . ALA A 1 95 ? 17.359 14.844 -4.719 1 96.81 95 ALA A O 1
ATOM 704 N N . ALA A 1 96 ? 16.078 13.695 -6.105 1 97.44 96 ALA A N 1
ATOM 705 C CA . ALA A 1 96 ? 15.5 14.898 -6.703 1 97.44 96 ALA A CA 1
ATOM 706 C C . ALA A 1 96 ? 14.734 15.711 -5.664 1 97.44 96 ALA A C 1
ATOM 708 O O . ALA A 1 96 ? 14.828 16.938 -5.637 1 97.44 96 ALA A O 1
ATOM 709 N N . VAL A 1 97 ? 14 15.062 -4.859 1 96.12 97 VAL A N 1
ATOM 710 C CA . VAL A 1 97 ? 13.266 15.766 -3.814 1 96.12 97 VAL A CA 1
ATOM 711 C C . VAL A 1 97 ? 14.234 16.531 -2.924 1 96.12 97 VAL A C 1
ATOM 713 O O . VAL A 1 97 ? 13.953 17.672 -2.521 1 96.12 97 VAL A O 1
ATOM 716 N N . GLY A 1 98 ? 15.32 15.984 -2.621 1 95.31 98 GLY A N 1
ATOM 717 C CA . GLY A 1 98 ? 16.312 16.625 -1.78 1 95.31 98 GLY A CA 1
ATOM 718 C C . GLY A 1 98 ? 16.859 17.906 -2.375 1 95.31 98 GLY A C 1
ATOM 719 O O . GLY A 1 98 ? 17.312 18.797 -1.645 1 95.31 98 GLY A O 1
ATOM 720 N N . VAL A 1 99 ? 16.797 18.078 -3.641 1 95.75 99 VAL A N 1
ATOM 721 C CA . VAL A 1 99 ? 17.391 19.25 -4.281 1 95.75 99 VAL A CA 1
ATOM 722 C C . VAL A 1 99 ? 16.297 20.25 -4.648 1 95.75 99 VAL A C 1
ATOM 724 O O . VAL A 1 99 ? 16.594 21.375 -5.035 1 95.75 99 VAL A O 1
ATOM 727 N N . CYS A 1 100 ? 15.078 19.812 -4.535 1 96.62 100 CYS A N 1
ATOM 728 C CA . CYS A 1 100 ? 13.977 20.688 -4.922 1 96.62 100 CYS A CA 1
ATOM 729 C C . CYS A 1 100 ? 13.922 21.922 -4.031 1 96.62 100 CYS A C 1
ATOM 731 O O . CYS A 1 100 ? 14.234 21.859 -2.84 1 96.62 100 CYS A O 1
ATOM 733 N N . THR A 1 101 ? 13.562 23.094 -4.605 1 95.31 101 THR A N 1
ATOM 734 C CA . THR A 1 101 ? 13.484 24.344 -3.861 1 95.31 101 THR A CA 1
ATOM 735 C C . THR A 1 101 ? 12.078 24.938 -3.926 1 95.31 101 THR A C 1
ATOM 737 O O . THR A 1 101 ? 11.797 25.969 -3.33 1 95.31 101 THR A O 1
ATOM 740 N N . ALA A 1 102 ? 11.25 24.188 -4.75 1 96.44 102 ALA A N 1
ATOM 741 C CA . ALA A 1 102 ? 9.867 24.656 -4.883 1 96.44 102 ALA A CA 1
ATOM 742 C C . ALA A 1 102 ? 8.891 23.484 -4.848 1 96.44 102 ALA A C 1
ATOM 744 O O . ALA A 1 102 ? 9.234 22.375 -5.258 1 96.44 102 ALA A O 1
ATOM 745 N N . TYR A 1 103 ? 7.75 23.844 -4.465 1 96.5 103 TYR A N 1
ATOM 746 C CA . TYR A 1 103 ? 6.695 22.844 -4.309 1 96.5 103 TYR A CA 1
ATOM 747 C C . TYR A 1 103 ? 6.41 22.141 -5.629 1 96.5 103 TYR A C 1
ATOM 749 O O . TYR A 1 103 ? 6.281 20.922 -5.672 1 96.5 103 TYR A O 1
ATOM 757 N N . TRP A 1 104 ? 6.301 22.922 -6.691 1 96.06 104 TRP A N 1
ATOM 758 C CA . TRP A 1 104 ? 5.887 22.344 -7.965 1 96.06 104 TRP A CA 1
ATOM 759 C C . TRP A 1 104 ? 6.922 21.344 -8.477 1 96.06 104 TRP A C 1
ATOM 761 O O . TRP A 1 104 ? 6.578 20.391 -9.164 1 96.06 104 TRP A O 1
ATOM 771 N N . GLN A 1 105 ? 8.156 21.531 -8.109 1 97.25 105 GLN A N 1
ATOM 772 C CA . GLN A 1 105 ? 9.203 20.578 -8.484 1 97.25 105 GLN A CA 1
ATOM 773 C C . GLN A 1 105 ? 8.984 19.234 -7.816 1 97.25 105 GLN A C 1
ATOM 775 O O . GLN A 1 105 ? 9.125 18.188 -8.453 1 97.25 105 GLN A O 1
ATOM 780 N N . VAL A 1 106 ? 8.617 19.297 -6.605 1 96.94 106 VAL A N 1
ATOM 781 C CA . VAL A 1 106 ? 8.359 18.062 -5.871 1 96.94 106 VAL A CA 1
ATOM 782 C C . VAL A 1 106 ? 7.125 17.375 -6.438 1 96.94 106 VAL A C 1
ATOM 784 O O . VAL A 1 106 ? 7.082 16.141 -6.547 1 96.94 106 VAL A O 1
ATOM 787 N N . ALA A 1 107 ? 6.191 18.188 -6.828 1 96.69 107 ALA A N 1
ATOM 788 C CA . ALA A 1 107 ? 4.973 17.641 -7.422 1 96.69 107 ALA A CA 1
ATOM 789 C C . ALA A 1 107 ? 5.281 16.859 -8.695 1 96.69 107 ALA A C 1
ATOM 791 O O . ALA A 1 107 ? 4.734 15.773 -8.906 1 96.69 107 ALA A O 1
ATOM 792 N N . ILE A 1 108 ? 6.145 17.344 -9.43 1 97.12 108 ILE A N 1
ATOM 793 C CA . ILE A 1 108 ? 6.535 16.672 -10.664 1 97.12 108 ILE A CA 1
ATOM 794 C C . ILE A 1 108 ? 7.27 15.367 -10.328 1 97.12 108 ILE A C 1
ATOM 796 O O . ILE A 1 108 ? 7.02 14.336 -10.945 1 97.12 108 ILE A O 1
ATOM 800 N N . VAL A 1 109 ? 8.109 15.453 -9.406 1 97.25 109 VAL A N 1
ATOM 801 C CA . VAL A 1 109 ? 8.867 14.273 -8.992 1 97.25 109 VAL A CA 1
ATOM 802 C C . VAL A 1 109 ? 7.918 13.203 -8.469 1 97.25 109 VAL A C 1
ATOM 804 O O . VAL A 1 109 ? 8.047 12.031 -8.82 1 97.25 109 VAL A O 1
ATOM 807 N N . LYS A 1 110 ? 6.957 13.625 -7.742 1 95.56 110 LYS A N 1
ATOM 808 C CA . LYS A 1 110 ? 5.984 12.688 -7.188 1 95.56 110 LYS A CA 1
ATOM 809 C C . LYS A 1 110 ? 5.121 12.078 -8.289 1 95.56 110 LYS A C 1
ATOM 811 O O . LYS A 1 110 ? 4.758 10.898 -8.219 1 95.56 110 LYS A O 1
ATOM 816 N N . ALA A 1 111 ? 4.824 12.836 -9.234 1 95.06 111 ALA A N 1
ATOM 817 C CA . ALA A 1 111 ? 4.086 12.305 -10.375 1 95.06 111 ALA A CA 1
ATOM 818 C C . ALA A 1 111 ? 4.863 11.188 -11.055 1 95.06 111 ALA A C 1
ATOM 820 O O . ALA A 1 111 ? 4.316 10.109 -11.312 1 95.06 111 ALA A O 1
ATOM 821 N N . PHE A 1 112 ? 6.066 11.391 -11.219 1 94.31 112 PHE A N 1
ATOM 822 C CA . PHE A 1 112 ? 6.91 10.375 -11.852 1 94.31 112 PHE A CA 1
ATOM 823 C C . PHE A 1 112 ? 7.059 9.164 -10.945 1 94.31 112 PHE A C 1
ATOM 825 O O . PHE A 1 112 ? 7.121 8.023 -11.43 1 94.31 112 PHE A O 1
ATOM 832 N N . ASN A 1 113 ? 7.145 9.438 -9.75 1 93.38 113 ASN A N 1
ATOM 833 C CA . ASN A 1 113 ? 7.188 8.344 -8.789 1 93.38 113 ASN A CA 1
ATOM 834 C C . ASN A 1 113 ? 5.949 7.457 -8.891 1 93.38 113 ASN A C 1
ATOM 836 O O . ASN A 1 113 ? 6.043 6.234 -8.758 1 93.38 113 ASN A O 1
ATOM 840 N N . GLY A 1 114 ? 4.84 8.047 -9.141 1 90.94 114 GLY A N 1
ATOM 841 C CA . GLY A 1 114 ? 3.607 7.293 -9.32 1 90.94 114 GLY A CA 1
ATOM 842 C C . GLY A 1 114 ? 3.662 6.324 -10.492 1 90.94 114 GLY A C 1
ATOM 843 O O . GLY A 1 114 ? 3.176 5.195 -10.391 1 90.94 114 GLY A O 1
ATOM 844 N N . ILE A 1 115 ? 4.281 6.703 -11.5 1 90.88 115 ILE A N 1
ATOM 845 C CA . ILE A 1 115 ? 4.449 5.84 -12.664 1 90.88 115 ILE A CA 1
ATOM 846 C C . ILE A 1 115 ? 5.32 4.641 -12.297 1 90.88 115 ILE A C 1
ATOM 848 O O . ILE A 1 115 ? 4.977 3.496 -12.602 1 90.88 115 ILE A O 1
ATOM 852 N N . GLY A 1 116 ? 6.375 4.965 -11.672 1 89.44 116 GLY A N 1
ATOM 853 C CA . GLY A 1 116 ? 7.273 3.904 -11.242 1 89.44 116 GLY A CA 1
ATOM 854 C C . GLY A 1 116 ? 6.605 2.895 -10.328 1 89.44 116 GLY A C 1
ATOM 855 O O . GLY A 1 116 ? 6.773 1.686 -10.5 1 89.44 116 GLY A O 1
ATOM 856 N N . LEU A 1 117 ? 5.875 3.383 -9.469 1 89.56 117 LEU A N 1
ATOM 857 C CA . LEU A 1 117 ? 5.184 2.516 -8.523 1 89.56 117 LEU A CA 1
ATOM 858 C C . LEU A 1 117 ? 4.172 1.627 -9.242 1 89.56 117 LEU A C 1
ATOM 860 O O . LEU A 1 117 ? 4.055 0.44 -8.93 1 89.56 117 LEU A O 1
ATOM 864 N N . ALA A 1 118 ? 3.527 2.162 -10.156 1 90.31 118 ALA A N 1
ATOM 865 C CA . ALA A 1 118 ? 2.529 1.405 -10.906 1 90.31 118 ALA A CA 1
ATOM 866 C C . ALA A 1 118 ? 3.172 0.237 -11.648 1 90.31 118 ALA A C 1
ATOM 868 O O . ALA A 1 118 ? 2.545 -0.807 -11.836 1 90.31 118 ALA A O 1
ATOM 869 N N . MET A 1 119 ? 4.375 0.42 -11.992 1 90.25 119 MET A N 1
ATOM 870 C CA . MET A 1 119 ? 5.047 -0.594 -12.805 1 90.25 119 MET A CA 1
ATOM 871 C C . MET A 1 119 ? 5.746 -1.62 -11.914 1 90.25 119 MET A C 1
ATOM 873 O O . MET A 1 119 ? 5.688 -2.822 -12.188 1 90.25 119 MET A O 1
ATOM 877 N N . VAL A 1 120 ? 6.293 -1.183 -10.914 1 91.25 120 VAL A N 1
ATOM 878 C CA . VAL A 1 120 ? 7.219 -2.01 -10.148 1 91.25 120 VAL A CA 1
ATOM 879 C C . VAL A 1 120 ? 6.438 -2.898 -9.18 1 91.25 120 VAL A C 1
ATOM 881 O O . VAL A 1 120 ? 6.75 -4.082 -9.023 1 91.25 120 VAL A O 1
ATOM 884 N N . VAL A 1 121 ? 5.41 -2.41 -8.617 1 90.62 121 VAL A N 1
ATOM 885 C CA . VAL A 1 121 ? 4.711 -3.115 -7.547 1 90.62 121 VAL A CA 1
ATOM 886 C C . VAL A 1 121 ? 4.078 -4.391 -8.094 1 90.62 121 VAL A C 1
ATOM 888 O O . VAL A 1 121 ? 4.293 -5.48 -7.555 1 90.62 121 VAL A O 1
ATOM 891 N N . PRO A 1 122 ? 3.439 -4.352 -9.219 1 90.31 122 PRO A N 1
ATOM 892 C CA . PRO A 1 122 ? 2.896 -5.598 -9.773 1 90.31 122 PRO A CA 1
ATOM 893 C C . PRO A 1 122 ? 3.986 -6.594 -10.164 1 90.31 122 PRO A C 1
ATOM 895 O O . PRO A 1 122 ? 3.803 -7.805 -10.023 1 90.31 122 PRO A O 1
ATOM 898 N N . ALA A 1 123 ? 5.02 -6.055 -10.633 1 91.38 123 ALA A N 1
ATOM 899 C CA . ALA A 1 123 ? 6.129 -6.93 -11.008 1 91.38 123 ALA A CA 1
ATOM 900 C C . ALA A 1 123 ? 6.699 -7.648 -9.789 1 91.38 123 ALA A C 1
ATOM 902 O O . ALA A 1 123 ? 7 -8.844 -9.844 1 91.38 123 ALA A O 1
ATOM 903 N N . ILE A 1 124 ? 6.805 -6.941 -8.719 1 93.44 124 ILE A N 1
ATOM 904 C CA . ILE A 1 124 ? 7.289 -7.516 -7.469 1 93.44 124 ILE A CA 1
ATOM 905 C C . ILE A 1 124 ? 6.328 -8.602 -6.992 1 93.44 124 ILE A C 1
ATOM 907 O O . ILE A 1 124 ? 6.754 -9.711 -6.645 1 93.44 124 ILE A O 1
ATOM 911 N N . GLN A 1 125 ? 5.113 -8.289 -7.043 1 92.88 125 GLN A N 1
ATOM 912 C CA . GLN A 1 125 ? 4.113 -9.234 -6.559 1 92.88 125 GLN A CA 1
ATOM 913 C C . GLN A 1 125 ? 4.066 -10.484 -7.441 1 92.88 125 GLN A C 1
ATOM 915 O O . GLN A 1 125 ? 3.916 -11.602 -6.938 1 92.88 125 GLN A O 1
ATOM 920 N N . SER A 1 126 ? 4.145 -10.25 -8.711 1 91.69 126 SER A N 1
ATOM 921 C CA . SER A 1 126 ? 4.156 -11.383 -9.633 1 91.69 126 SER A CA 1
ATOM 922 C C . SER A 1 126 ? 5.363 -12.289 -9.383 1 91.69 126 SER A C 1
ATOM 924 O O . SER A 1 126 ? 5.246 -13.516 -9.422 1 91.69 126 SER A O 1
ATOM 926 N N . LEU A 1 127 ? 6.426 -11.68 -9.164 1 91.75 127 LEU A N 1
ATOM 927 C CA . LEU A 1 127 ? 7.645 -12.438 -8.898 1 91.75 127 LEU A CA 1
ATOM 928 C C . LEU A 1 127 ? 7.516 -13.227 -7.602 1 91.75 127 LEU A C 1
ATOM 930 O O . LEU A 1 127 ? 7.875 -14.406 -7.551 1 91.75 127 LEU A O 1
ATOM 934 N N . VAL A 1 128 ? 6.992 -12.633 -6.602 1 92.69 128 VAL A N 1
ATOM 935 C CA . VAL A 1 128 ? 6.801 -13.289 -5.309 1 92.69 128 VAL A CA 1
ATOM 936 C C . VAL A 1 128 ? 5.82 -14.453 -5.461 1 92.69 128 VAL A C 1
ATOM 938 O O . VAL A 1 128 ? 6.035 -15.523 -4.895 1 92.69 128 VAL A O 1
ATOM 941 N N . ALA A 1 129 ? 4.797 -14.211 -6.211 1 91.12 129 ALA A N 1
ATOM 942 C CA . ALA A 1 129 ? 3.822 -15.281 -6.449 1 91.12 129 ALA A CA 1
ATOM 943 C C . ALA A 1 129 ? 4.477 -16.484 -7.129 1 91.12 129 ALA A C 1
ATOM 945 O O . ALA A 1 129 ? 4.23 -17.625 -6.75 1 91.12 129 ALA A O 1
ATOM 946 N N . ASP A 1 130 ? 5.352 -16.172 -8.023 1 89.56 130 ASP A N 1
ATOM 947 C CA . ASP A 1 130 ? 5.969 -17.25 -8.805 1 89.56 130 ASP A CA 1
ATOM 948 C C . ASP A 1 130 ? 7.039 -17.969 -8 1 89.56 130 ASP A C 1
ATOM 950 O O . ASP A 1 130 ? 7.348 -19.125 -8.273 1 89.56 130 ASP A O 1
ATOM 954 N N . MET A 1 131 ? 7.539 -17.312 -7.094 1 91 131 MET A N 1
ATOM 955 C CA . MET A 1 131 ? 8.641 -17.906 -6.34 1 91 131 MET A CA 1
ATOM 956 C C . MET A 1 131 ? 8.125 -18.719 -5.156 1 91 131 MET A C 1
ATOM 958 O O . MET A 1 131 ? 8.906 -19.281 -4.395 1 91 131 MET A O 1
ATOM 962 N N . HIS A 1 132 ? 6.836 -18.781 -5.023 1 87.94 132 HIS A N 1
ATOM 963 C CA . HIS A 1 132 ? 6.215 -19.562 -3.969 1 87.94 132 HIS A CA 1
ATOM 964 C C . HIS A 1 132 ? 5.207 -20.562 -4.547 1 87.94 132 HIS A C 1
ATOM 966 O O . HIS A 1 132 ? 4.559 -20.266 -5.555 1 87.94 132 HIS A O 1
ATOM 972 N N . GLU A 1 133 ? 5.18 -21.656 -3.877 1 86.06 133 GLU A N 1
ATOM 973 C CA . GLU A 1 133 ? 4.125 -22.594 -4.219 1 86.06 133 GLU A CA 1
ATOM 974 C C . GLU A 1 133 ? 2.748 -22.047 -3.869 1 86.06 133 GLU A C 1
ATOM 976 O O . GLU A 1 133 ? 2.635 -21.125 -3.055 1 86.06 133 GLU A O 1
ATOM 981 N N . GLU A 1 134 ? 1.79 -22.562 -4.484 1 82.75 134 GLU A N 1
ATOM 982 C CA . GLU A 1 134 ? 0.421 -22.078 -4.32 1 82.75 134 GLU A CA 1
ATOM 983 C C . GLU A 1 134 ? 0.03 -22.031 -2.848 1 82.75 134 GLU A C 1
ATOM 985 O O . GLU A 1 134 ? -0.566 -21.047 -2.395 1 82.75 134 GLU A O 1
ATOM 990 N N . SER A 1 135 ? 0.489 -23.031 -2.094 1 81.44 135 SER A N 1
ATOM 991 C CA . SER A 1 135 ? 0.1 -23.125 -0.69 1 81.44 135 SER A CA 1
ATOM 992 C C . SER A 1 135 ? 0.89 -22.141 0.171 1 81.44 135 SER A C 1
ATOM 994 O O . SER A 1 135 ? 0.501 -21.844 1.303 1 81.44 135 SER A O 1
ATOM 996 N N . GLN A 1 136 ? 1.96 -21.547 -0.388 1 87.12 136 GLN A N 1
ATOM 997 C CA . GLN A 1 136 ? 2.84 -20.703 0.402 1 87.12 136 GLN A CA 1
ATOM 998 C C . GLN A 1 136 ? 2.781 -19.25 -0.083 1 87.12 136 GLN A C 1
ATOM 1000 O O . GLN A 1 136 ? 3.504 -18.391 0.426 1 87.12 136 GLN A O 1
ATOM 1005 N N . ARG A 1 137 ? 1.897 -19 -0.97 1 87.88 137 ARG A N 1
ATOM 1006 C CA . ARG A 1 137 ? 1.831 -17.656 -1.537 1 87.88 137 ARG A CA 1
ATOM 1007 C C . ARG A 1 137 ? 1.409 -16.641 -0.483 1 87.88 137 ARG A C 1
ATOM 1009 O O . ARG A 1 137 ? 1.987 -15.555 -0.395 1 87.88 137 ARG A O 1
ATOM 1016 N N . GLY A 1 138 ? 0.403 -17.062 0.236 1 85.19 138 GLY A N 1
ATOM 1017 C CA . GLY A 1 138 ? -0.018 -16.141 1.289 1 85.19 138 GLY A CA 1
ATOM 1018 C C . GLY A 1 138 ? 1.104 -15.773 2.238 1 85.19 138 GLY A C 1
ATOM 1019 O O . GLY A 1 138 ? 1.229 -14.609 2.635 1 85.19 138 GLY A O 1
ATOM 1020 N N . MET A 1 139 ? 1.908 -16.734 2.527 1 86.75 139 MET A N 1
ATOM 1021 C CA . MET A 1 139 ? 3.055 -16.484 3.4 1 86.75 139 MET A CA 1
ATOM 1022 C C . MET A 1 139 ? 4.066 -15.57 2.73 1 86.75 139 MET A C 1
ATOM 1024 O O . MET A 1 139 ? 4.609 -14.664 3.367 1 86.75 139 MET A O 1
ATOM 1028 N N . GLY A 1 140 ? 4.328 -15.797 1.49 1 90.88 140 GLY A N 1
ATOM 1029 C CA . GLY A 1 140 ? 5.223 -14.93 0.736 1 90.88 140 GLY A CA 1
ATOM 1030 C C . GLY A 1 140 ? 4.777 -13.477 0.719 1 90.88 140 GLY A C 1
ATOM 1031 O O . GLY A 1 140 ? 5.582 -12.578 0.952 1 90.88 140 GLY A O 1
ATOM 1032 N N . PHE A 1 141 ? 3.498 -13.344 0.572 1 91.88 141 PHE A N 1
ATOM 1033 C CA . PHE A 1 141 ? 2.965 -11.984 0.546 1 91.88 141 PHE A CA 1
ATOM 1034 C C . PHE A 1 141 ? 2.949 -11.383 1.946 1 91.88 141 PHE A C 1
ATOM 1036 O O . PHE A 1 141 ? 3.141 -10.18 2.111 1 91.88 141 PHE A O 1
ATOM 1043 N N . GLY A 1 142 ? 2.699 -12.195 2.889 1 88.06 142 GLY A N 1
ATOM 1044 C CA . GLY A 1 142 ? 2.795 -11.719 4.258 1 88.06 142 GLY A CA 1
ATOM 1045 C C . GLY A 1 142 ? 4.16 -11.148 4.594 1 88.06 142 GLY A C 1
ATOM 1046 O O . GLY A 1 142 ? 4.262 -10.07 5.191 1 88.06 142 GLY A O 1
ATOM 1047 N N . TRP A 1 143 ? 5.113 -11.789 4.207 1 89.12 143 TRP A N 1
ATOM 1048 C CA . TRP A 1 143 ? 6.477 -11.328 4.449 1 89.12 143 TRP A CA 1
ATOM 1049 C C . TRP A 1 143 ? 6.766 -10.047 3.67 1 89.12 143 TRP A C 1
ATOM 1051 O O . TRP A 1 143 ? 7.391 -9.125 4.195 1 89.12 143 TRP A O 1
ATOM 1061 N N . LEU A 1 144 ? 6.32 -10.062 2.473 1 92.62 144 LEU A N 1
ATOM 1062 C CA . LEU A 1 144 ? 6.531 -8.883 1.64 1 92.62 144 LEU A CA 1
ATOM 1063 C C . LEU A 1 144 ? 5.875 -7.652 2.264 1 92.62 144 LEU A C 1
ATOM 1065 O O . LEU A 1 144 ? 6.5 -6.594 2.359 1 92.62 144 LEU A O 1
ATOM 1069 N N . HIS A 1 145 ? 4.695 -7.797 2.713 1 90.44 145 HIS A N 1
ATOM 1070 C CA . HIS A 1 145 ? 3.971 -6.676 3.301 1 90.44 145 HIS A CA 1
ATOM 1071 C C . HIS A 1 145 ? 4.539 -6.305 4.668 1 90.44 145 HIS A C 1
ATOM 1073 O O . HIS A 1 145 ? 4.613 -5.125 5.016 1 90.44 145 HIS A O 1
ATOM 1079 N N . GLY A 1 146 ? 4.887 -7.32 5.371 1 89.62 146 GLY A N 1
ATOM 1080 C CA . GLY A 1 146 ? 5.57 -7.031 6.621 1 89.62 146 GLY A CA 1
ATOM 1081 C C . GLY A 1 146 ? 6.848 -6.234 6.438 1 89.62 146 GLY A C 1
ATOM 1082 O O . GLY A 1 146 ? 7.094 -5.27 7.164 1 89.62 146 GLY A O 1
ATOM 1083 N N . ALA A 1 147 ? 7.57 -6.637 5.512 1 92.25 147 ALA A N 1
ATOM 1084 C CA . ALA A 1 147 ? 8.797 -5.91 5.184 1 92.25 147 ALA A CA 1
ATOM 1085 C C . ALA A 1 147 ? 8.492 -4.469 4.789 1 92.25 147 ALA A C 1
ATOM 1087 O O . ALA A 1 147 ? 9.18 -3.541 5.227 1 92.25 147 ALA A O 1
ATOM 1088 N N . GLY A 1 148 ? 7.492 -4.344 3.992 1 93.56 148 GLY A N 1
ATOM 1089 C CA . GLY A 1 148 ? 7.086 -3 3.617 1 93.56 148 GLY A CA 1
ATOM 1090 C C . GLY A 1 148 ? 6.727 -2.131 4.805 1 93.56 148 GLY A C 1
ATOM 1091 O O . GLY A 1 148 ? 7.098 -0.957 4.859 1 93.56 148 GLY A O 1
ATOM 1092 N N . GLN A 1 149 ? 6.062 -2.695 5.711 1 91.31 149 GLN A N 1
ATOM 1093 C CA . GLN A 1 149 ? 5.66 -1.94 6.891 1 91.31 149 GLN A CA 1
ATOM 1094 C C . GLN A 1 149 ? 6.871 -1.565 7.742 1 91.31 149 GLN A C 1
ATOM 1096 O O . GLN A 1 149 ? 6.918 -0.476 8.32 1 91.31 149 GLN A O 1
ATOM 1101 N N . VAL A 1 150 ? 7.758 -2.422 7.836 1 92.19 150 VAL A N 1
ATOM 1102 C CA . VAL A 1 150 ? 9 -2.111 8.523 1 92.19 150 VAL A CA 1
ATOM 1103 C C . VAL A 1 150 ? 9.695 -0.936 7.844 1 92.19 150 VAL A C 1
ATOM 1105 O O . VAL A 1 150 ? 10.219 -0.041 8.508 1 92.19 150 VAL A O 1
ATOM 1108 N N . GLY A 1 151 ? 9.703 -0.947 6.578 1 94.56 151 GLY A N 1
ATOM 1109 C CA . GLY A 1 151 ? 10.25 0.176 5.84 1 94.56 151 GLY A CA 1
ATOM 1110 C C . GLY A 1 151 ? 9.578 1.495 6.164 1 94.56 151 GLY A C 1
ATOM 1111 O O . GLY A 1 151 ? 10.25 2.512 6.355 1 94.56 151 GLY A O 1
ATOM 1112 N N . THR A 1 152 ? 8.312 1.41 6.191 1 91.56 152 THR A N 1
ATOM 1113 C CA . THR A 1 152 ? 7.551 2.611 6.516 1 91.56 152 THR A CA 1
ATOM 1114 C C . THR A 1 152 ? 7.938 3.141 7.891 1 91.56 152 THR A C 1
ATOM 1116 O O . THR A 1 152 ? 8.141 4.344 8.062 1 91.56 152 THR A O 1
ATOM 1119 N N . LEU A 1 153 ? 8.055 2.279 8.758 1 90.38 153 LEU A N 1
ATOM 1120 C CA . LEU A 1 153 ? 8.414 2.66 10.125 1 90.38 153 LEU A CA 1
ATOM 1121 C C . LEU A 1 153 ? 9.82 3.232 10.172 1 90.38 153 LEU A C 1
ATOM 1123 O O . LEU A 1 153 ? 10.047 4.293 10.758 1 90.38 153 LEU A O 1
ATOM 1127 N N . LEU A 1 154 ? 10.664 2.582 9.586 1 93.31 154 LEU A N 1
ATOM 1128 C CA . LEU A 1 154 ? 12.062 3.012 9.594 1 93.31 154 LEU A CA 1
ATOM 1129 C C . LEU A 1 154 ? 12.219 4.359 8.891 1 93.31 154 LEU A C 1
ATOM 1131 O O . LEU A 1 154 ? 12.938 5.234 9.375 1 93.31 154 LEU A O 1
ATOM 1135 N N . GLY A 1 155 ? 11.57 4.48 7.785 1 93 155 GLY A N 1
ATOM 1136 C CA . GLY A 1 155 ? 11.625 5.754 7.086 1 93 155 GLY A CA 1
ATOM 1137 C C . GLY A 1 155 ? 11.047 6.902 7.891 1 93 155 GLY A C 1
ATOM 1138 O O . GLY A 1 155 ? 11.641 7.984 7.945 1 93 155 GLY A O 1
ATOM 1139 N N . GLY A 1 156 ? 9.945 6.672 8.461 1 89.62 156 GLY A N 1
ATOM 1140 C CA . GLY A 1 156 ? 9.32 7.695 9.281 1 89.62 156 GLY A CA 1
ATOM 1141 C C . GLY A 1 156 ? 10.164 8.109 10.469 1 89.62 156 GLY A C 1
ATOM 1142 O O . GLY A 1 156 ? 10.359 9.305 10.719 1 89.62 156 GLY A O 1
ATOM 1143 N N . VAL A 1 157 ? 10.617 7.168 11.164 1 89.38 157 VAL A N 1
ATOM 1144 C CA . VAL A 1 157 ? 11.438 7.438 12.344 1 89.38 157 VAL A CA 1
ATOM 1145 C C . VAL A 1 157 ? 12.727 8.141 11.938 1 89.38 157 VAL A C 1
ATOM 1147 O O . VAL A 1 157 ? 13.141 9.109 12.578 1 89.38 157 VAL A O 1
ATOM 1150 N N . PHE A 1 158 ? 13.305 7.703 10.891 1 93.75 158 PHE A N 1
ATOM 1151 C CA . PHE A 1 158 ? 14.531 8.297 10.375 1 93.75 158 PHE A CA 1
ATOM 1152 C C . PHE A 1 158 ? 14.32 9.758 10.016 1 93.75 158 PHE A C 1
ATOM 1154 O O . PHE A 1 158 ? 15.125 10.617 10.383 1 93.75 158 PHE A O 1
ATOM 1161 N N . ALA A 1 159 ? 13.297 10.016 9.336 1 91.81 159 ALA A N 1
ATOM 1162 C CA . ALA A 1 159 ? 12.977 11.391 8.945 1 91.81 159 ALA A CA 1
ATOM 1163 C C . ALA A 1 159 ? 12.68 12.258 10.164 1 91.81 159 ALA A C 1
ATOM 1165 O O . ALA A 1 159 ? 13.094 13.414 10.219 1 91.81 159 ALA A O 1
ATOM 1166 N N . THR A 1 160 ? 12 11.719 11.109 1 87.25 160 THR A N 1
ATOM 1167 C CA . THR A 1 160 ? 11.672 12.453 12.32 1 87.25 160 THR A CA 1
ATOM 1168 C C . THR A 1 160 ? 12.93 12.836 13.086 1 87.25 160 THR A C 1
ATOM 1170 O O . THR A 1 160 ? 13.047 13.961 13.57 1 87.25 160 THR A O 1
ATOM 1173 N N . PHE A 1 161 ? 13.789 11.945 13.148 1 91.62 161 PHE A N 1
ATOM 1174 C CA . PHE A 1 161 ? 15.039 12.18 13.859 1 91.62 161 PHE A CA 1
ATOM 1175 C C . PHE A 1 161 ? 15.836 13.305 13.211 1 91.62 161 PHE A C 1
ATOM 1177 O O . PHE A 1 161 ? 16.531 14.062 13.891 1 91.62 161 PHE A O 1
ATOM 1184 N N . LEU A 1 162 ? 15.664 13.461 11.953 1 92.31 162 LEU A N 1
ATOM 1185 C CA . LEU A 1 162 ? 16.484 14.422 11.219 1 92.31 162 LEU A CA 1
ATOM 1186 C C . LEU A 1 162 ? 15.711 15.719 10.977 1 92.31 162 LEU A C 1
ATOM 1188 O O . LEU A 1 162 ? 16.266 16.688 10.469 1 92.31 162 LEU A O 1
ATOM 1192 N N . ALA A 1 163 ? 14.492 15.703 11.258 1 87.62 163 ALA A N 1
ATOM 1193 C CA . ALA A 1 163 ? 13.594 16.797 10.898 1 87.62 163 ALA A CA 1
ATOM 1194 C C . ALA A 1 163 ? 14.125 18.125 11.406 1 87.62 163 ALA A C 1
ATOM 1196 O O . ALA A 1 163 ? 14.203 19.109 10.648 1 87.62 163 ALA A O 1
ATOM 1197 N N . ALA A 1 164 ? 14.523 18.234 12.633 1 85.44 164 ALA A N 1
ATOM 1198 C CA . ALA A 1 164 ? 14.93 19.516 13.227 1 85.44 164 ALA A CA 1
ATOM 1199 C C . ALA A 1 164 ? 16.453 19.641 13.25 1 85.44 164 ALA A C 1
ATOM 1201 O O . ALA A 1 164 ? 16.984 20.516 13.938 1 85.44 164 ALA A O 1
ATOM 1202 N N . ARG A 1 165 ? 17.031 18.812 12.477 1 88.56 165 ARG A N 1
ATOM 1203 C CA . ARG A 1 165 ? 18.484 18.844 12.516 1 88.56 165 ARG A CA 1
ATOM 1204 C C . ARG A 1 165 ? 19.062 19.328 11.195 1 88.56 165 ARG A C 1
ATOM 1206 O O . ARG A 1 165 ? 18.328 19.484 10.211 1 88.56 165 ARG A O 1
ATOM 1213 N N . THR A 1 166 ? 20.234 19.781 11.336 1 88.44 166 THR A N 1
ATOM 1214 C CA . THR A 1 166 ? 21.047 20.094 10.156 1 88.44 166 THR A CA 1
ATOM 1215 C C . THR A 1 166 ? 22.281 19.203 10.086 1 88.44 166 THR A C 1
ATOM 1217 O O . THR A 1 166 ? 22.938 18.969 11.102 1 88.44 166 THR A O 1
ATOM 1220 N N . VAL A 1 167 ? 22.453 18.641 9.039 1 88.38 167 VAL A N 1
ATOM 1221 C CA . VAL A 1 167 ? 23.609 17.781 8.828 1 88.38 167 VAL A CA 1
ATOM 1222 C C . VAL A 1 167 ? 24.578 18.453 7.863 1 88.38 167 VAL A C 1
ATOM 1224 O O . VAL A 1 167 ? 24.344 18.484 6.656 1 88.38 167 VAL A O 1
ATOM 1227 N N . GLY A 1 168 ? 25.641 18.969 8.461 1 86.88 168 GLY A N 1
ATOM 1228 C CA . GLY A 1 168 ? 26.547 19.75 7.648 1 86.88 168 GLY A CA 1
ATOM 1229 C C . GLY A 1 168 ? 25.938 21.031 7.125 1 86.88 168 GLY A C 1
ATOM 1230 O O . GLY A 1 168 ? 25.531 21.891 7.902 1 86.88 168 GLY A O 1
ATOM 1231 N N . VAL A 1 169 ? 25.797 21.094 5.738 1 84.81 169 VAL A N 1
ATOM 1232 C CA . VAL A 1 169 ? 25.25 22.281 5.094 1 84.81 169 VAL A CA 1
ATOM 1233 C C . VAL A 1 169 ? 23.812 22.016 4.648 1 84.81 169 VAL A C 1
ATOM 1235 O O . VAL A 1 169 ? 23.094 22.938 4.227 1 84.81 169 VAL A O 1
ATOM 1238 N N . LEU A 1 170 ? 23.469 20.859 4.871 1 90.19 170 LEU A N 1
ATOM 1239 C CA . LEU A 1 170 ? 22.172 20.469 4.352 1 90.19 170 LEU A CA 1
ATOM 1240 C C . LEU A 1 170 ? 21.125 20.406 5.473 1 90.19 170 LEU A C 1
ATOM 1242 O O . LEU A 1 170 ? 21.438 19.969 6.582 1 90.19 170 LEU A O 1
ATOM 1246 N N . ALA A 1 171 ? 20.016 20.922 5.121 1 93.06 171 ALA A N 1
ATOM 1247 C CA . ALA A 1 171 ? 18.906 20.688 6.035 1 93.06 171 ALA A CA 1
ATOM 1248 C C . ALA A 1 171 ? 18.703 19.203 6.293 1 93.06 171 ALA A C 1
ATOM 1250 O O . ALA A 1 171 ? 18.891 18.375 5.395 1 93.06 171 ALA A O 1
ATOM 1251 N N . GLY A 1 172 ? 18.297 18.844 7.43 1 94.5 172 GLY A N 1
ATOM 1252 C CA . GLY A 1 172 ? 18.156 17.453 7.844 1 94.5 172 GLY A CA 1
ATOM 1253 C C . GLY A 1 172 ? 17.266 16.641 6.914 1 94.5 172 GLY A C 1
ATOM 1254 O O . GLY A 1 172 ? 17.562 15.492 6.598 1 94.5 172 GLY A O 1
ATOM 1255 N N . TRP A 1 173 ? 16.188 17.312 6.504 1 93.88 173 TRP A N 1
ATOM 1256 C CA . TRP A 1 173 ? 15.266 16.578 5.652 1 93.88 173 TRP A CA 1
ATOM 1257 C C . TRP A 1 173 ? 15.875 16.297 4.285 1 93.88 173 TRP A C 1
ATOM 1259 O O . TRP A 1 173 ? 15.633 15.258 3.682 1 93.88 173 TRP A O 1
ATOM 1269 N N . ARG A 1 174 ? 16.641 17.156 3.814 1 96.19 174 ARG A N 1
ATOM 1270 C CA . ARG A 1 174 ? 17.312 16.938 2.537 1 96.19 174 ARG A CA 1
ATOM 1271 C C . ARG A 1 174 ? 18.328 15.812 2.641 1 96.19 174 ARG A C 1
ATOM 1273 O O . ARG A 1 174 ? 18.438 14.984 1.733 1 96.19 174 ARG A O 1
ATOM 1280 N N . PHE A 1 175 ? 19.031 15.859 3.723 1 96.19 175 PHE A N 1
ATOM 1281 C CA . PHE A 1 175 ? 19.984 14.789 3.967 1 96.19 175 PHE A CA 1
ATOM 1282 C C . PHE A 1 175 ? 19.281 13.438 3.984 1 96.19 175 PHE A C 1
ATOM 1284 O O . PHE A 1 175 ? 19.797 12.453 3.443 1 96.19 175 PHE A O 1
ATOM 1291 N N . ALA A 1 176 ? 18.188 13.336 4.605 1 96.31 176 ALA A N 1
ATOM 1292 C CA . ALA A 1 176 ? 17.422 12.086 4.688 1 96.31 176 ALA A CA 1
ATOM 1293 C C . ALA A 1 176 ? 17.062 11.57 3.299 1 96.31 176 ALA A C 1
ATOM 1295 O O . ALA A 1 176 ? 17.203 10.383 3.016 1 96.31 176 ALA A O 1
ATOM 1296 N N . PHE A 1 177 ? 16.656 12.445 2.48 1 97.12 177 PHE A N 1
ATOM 1297 C CA . PHE A 1 177 ? 16.281 12.055 1.129 1 97.12 177 PHE A CA 1
ATOM 1298 C C . PHE A 1 177 ? 17.5 11.594 0.336 1 97.12 177 PHE A C 1
ATOM 1300 O O . PHE A 1 177 ? 17.438 10.602 -0.39 1 97.12 177 PHE A O 1
ATOM 1307 N N . PHE A 1 178 ? 18.547 12.258 0.535 1 97.31 178 PHE A N 1
ATOM 1308 C CA . PHE A 1 178 ? 19.766 11.859 -0.157 1 97.31 178 PHE A CA 1
ATOM 1309 C C . PHE A 1 178 ? 20.266 10.508 0.348 1 97.31 178 PHE A C 1
ATOM 1311 O O . PHE A 1 178 ? 20.688 9.664 -0.441 1 97.31 178 PHE A O 1
ATOM 1318 N N . PHE A 1 179 ? 20.188 10.375 1.592 1 97.38 179 PHE A N 1
ATOM 1319 C CA . PHE A 1 179 ? 20.672 9.133 2.188 1 97.38 179 PHE A CA 1
ATOM 1320 C C . PHE A 1 179 ? 19.891 7.941 1.659 1 97.38 179 PHE A C 1
ATOM 1322 O O . PHE A 1 179 ? 20.469 6.957 1.201 1 97.38 179 PHE A O 1
ATOM 1329 N N . ILE A 1 180 ? 18.625 7.996 1.691 1 97.56 180 ILE A N 1
ATOM 1330 C CA . ILE A 1 180 ? 17.781 6.891 1.24 1 97.56 180 ILE A CA 1
ATOM 1331 C C . ILE A 1 180 ? 17.969 6.672 -0.258 1 97.56 180 ILE A C 1
ATOM 1333 O O . ILE A 1 180 ? 17.922 5.539 -0.74 1 97.56 180 ILE A O 1
ATOM 1337 N N . ALA A 1 181 ? 18.141 7.738 -0.971 1 97.5 181 ALA A N 1
ATOM 1338 C CA . ALA A 1 181 ? 18.375 7.629 -2.408 1 97.5 181 ALA A CA 1
ATOM 1339 C C . ALA A 1 181 ? 19.609 6.781 -2.691 1 97.5 181 ALA A C 1
ATOM 1341 O O . ALA A 1 181 ? 19.594 5.914 -3.57 1 97.5 181 ALA A O 1
ATOM 1342 N N . ILE A 1 182 ? 20.625 7.008 -1.959 1 98.19 182 ILE A N 1
ATOM 1343 C CA . ILE A 1 182 ? 21.875 6.273 -2.148 1 98.19 182 ILE A CA 1
ATOM 1344 C C . ILE A 1 182 ? 21.656 4.797 -1.823 1 98.19 182 ILE A C 1
ATOM 1346 O O . ILE A 1 182 ? 22.109 3.92 -2.564 1 98.19 182 ILE A O 1
ATOM 1350 N N . VAL A 1 183 ? 21 4.539 -0.759 1 98.31 183 VAL A N 1
ATOM 1351 C CA . VAL A 1 183 ? 20.766 3.162 -0.346 1 98.31 183 VAL A CA 1
ATOM 1352 C C . VAL A 1 183 ? 19.922 2.449 -1.399 1 98.31 183 VAL A C 1
ATOM 1354 O O . VAL A 1 183 ? 20.203 1.301 -1.754 1 98.31 183 VAL A O 1
ATOM 1357 N N . ILE A 1 184 ? 18.922 3.139 -1.927 1 97.5 184 ILE A N 1
ATOM 1358 C CA . ILE A 1 184 ? 18.047 2.561 -2.949 1 97.5 184 ILE A CA 1
ATOM 1359 C C . ILE A 1 184 ? 18.859 2.318 -4.227 1 97.5 184 ILE A C 1
ATOM 1361 O O . ILE A 1 184 ? 18.656 1.31 -4.91 1 97.5 184 ILE A O 1
ATOM 1365 N N . LEU A 1 185 ? 19.734 3.23 -4.504 1 97.69 185 LEU A N 1
ATOM 1366 C CA . LEU A 1 185 ? 20.578 3.082 -5.691 1 97.69 185 LEU A CA 1
ATOM 1367 C C . LEU A 1 185 ? 21.438 1.829 -5.594 1 97.69 185 LEU A C 1
ATOM 1369 O O . LEU A 1 185 ? 21.547 1.075 -6.562 1 97.69 185 LEU A O 1
ATOM 1373 N N . ILE A 1 186 ? 22.016 1.629 -4.496 1 98.31 186 ILE A N 1
ATOM 1374 C CA . ILE A 1 186 ? 22.828 0.444 -4.27 1 98.31 186 ILE A CA 1
ATOM 1375 C C . ILE A 1 186 ? 21.984 -0.813 -4.457 1 98.31 186 ILE A C 1
ATOM 1377 O O . ILE A 1 186 ? 22.406 -1.771 -5.102 1 98.31 186 ILE A O 1
ATOM 1381 N N . LEU A 1 187 ? 20.812 -0.792 -3.932 1 97.88 187 LEU A N 1
ATOM 1382 C CA . LEU A 1 187 ? 19.922 -1.935 -4.059 1 97.88 187 LEU A CA 1
ATOM 1383 C C . LEU A 1 187 ? 19.516 -2.154 -5.516 1 97.88 187 LEU A C 1
ATOM 1385 O O . LEU A 1 187 ? 19.422 -3.297 -5.969 1 97.88 187 LEU A O 1
ATOM 1389 N N . ALA A 1 188 ? 19.25 -1.067 -6.211 1 97 188 ALA A N 1
ATOM 1390 C CA . ALA A 1 188 ? 18.891 -1.174 -7.621 1 97 188 ALA A CA 1
ATOM 1391 C C . ALA A 1 188 ? 19.984 -1.893 -8.406 1 97 188 ALA A C 1
ATOM 1393 O O . ALA A 1 188 ? 19.688 -2.781 -9.219 1 97 188 ALA A O 1
ATOM 1394 N N . VAL A 1 189 ? 21.172 -1.551 -8.141 1 97.25 189 VAL A N 1
ATOM 1395 C CA . VAL A 1 189 ? 22.312 -2.172 -8.797 1 97.25 189 VAL A CA 1
ATOM 1396 C C . VAL A 1 189 ? 22.406 -3.643 -8.391 1 97.25 189 VAL A C 1
ATOM 1398 O O . VAL A 1 189 ? 22.641 -4.512 -9.234 1 97.25 189 VAL A O 1
ATOM 1401 N N . ALA A 1 190 ? 22.203 -3.904 -7.168 1 97.38 190 ALA A N 1
ATOM 1402 C CA . ALA A 1 190 ? 22.25 -5.277 -6.676 1 97.38 190 ALA A CA 1
ATOM 1403 C C . ALA A 1 190 ? 21.188 -6.145 -7.332 1 97.38 190 ALA A C 1
ATOM 1405 O O . ALA A 1 190 ? 21.453 -7.285 -7.715 1 97.38 190 ALA A O 1
ATOM 1406 N N . ILE A 1 191 ? 20.016 -5.61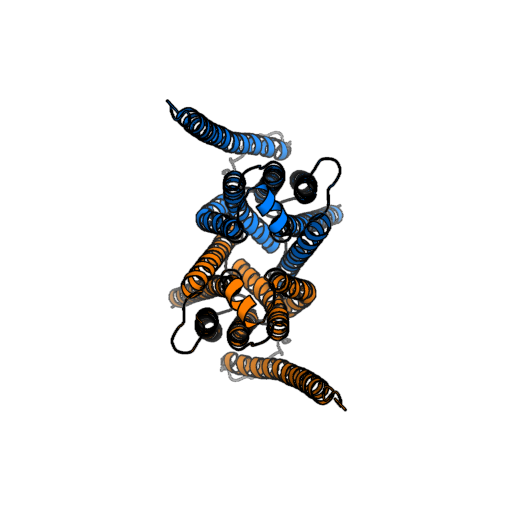3 -7.453 1 96.5 191 ILE A N 1
ATOM 1407 C CA . ILE A 1 191 ? 18.938 -6.359 -8.078 1 96.5 191 ILE A CA 1
ATOM 1408 C C . ILE A 1 191 ? 19.281 -6.645 -9.539 1 96.5 191 ILE A C 1
ATOM 1410 O O . ILE A 1 191 ? 19.125 -7.77 -10.016 1 96.5 191 ILE A O 1
ATOM 1414 N N . TYR A 1 192 ? 19.781 -5.699 -10.188 1 94.62 192 TYR A N 1
ATOM 1415 C CA . TYR A 1 192 ? 20.125 -5.832 -11.594 1 94.62 192 TYR A CA 1
ATOM 1416 C C . TYR A 1 192 ? 21.203 -6.891 -11.797 1 94.62 192 TYR A C 1
ATOM 1418 O O . TYR A 1 192 ? 21.141 -7.676 -12.75 1 94.62 192 TYR A O 1
ATOM 1426 N N . LEU A 1 193 ? 22.078 -7.012 -10.945 1 94.19 193 LEU A N 1
ATOM 1427 C CA . LEU A 1 193 ? 23.234 -7.875 -11.125 1 94.19 193 LEU A CA 1
ATOM 1428 C C . LEU A 1 193 ? 22.953 -9.281 -10.594 1 94.19 193 LEU A C 1
ATOM 1430 O O . LEU A 1 193 ? 23.453 -10.266 -11.148 1 94.19 193 LEU A O 1
ATOM 1434 N N . PHE A 1 194 ? 22.109 -9.391 -9.578 1 93.31 194 PHE A N 1
ATOM 1435 C CA . PHE A 1 194 ? 22.109 -10.656 -8.867 1 93.31 194 PHE A CA 1
ATOM 1436 C C . PHE A 1 194 ? 20.734 -11.32 -8.906 1 93.31 194 PHE A C 1
ATOM 1438 O O . PHE A 1 194 ? 20.609 -12.523 -8.695 1 93.31 194 PHE A O 1
ATOM 1445 N N . ALA A 1 195 ? 19.734 -10.57 -9.125 1 91.75 195 ALA A N 1
ATOM 1446 C CA . ALA A 1 195 ? 18.391 -11.156 -9.102 1 91.75 195 ALA A CA 1
ATOM 1447 C C . ALA A 1 195 ? 18.109 -11.945 -10.375 1 91.75 195 ALA A C 1
ATOM 1449 O O . ALA A 1 195 ? 18.641 -11.617 -11.445 1 91.75 195 ALA A O 1
ATOM 1450 N N . GLU A 1 196 ? 17.375 -13.055 -10.203 1 87.69 196 GLU A N 1
ATOM 1451 C CA . GLU A 1 196 ? 17.016 -13.898 -11.344 1 87.69 196 GLU A CA 1
ATOM 1452 C C . GLU A 1 196 ? 15.508 -14.125 -11.414 1 87.69 196 GLU A C 1
ATOM 1454 O O . GLU A 1 196 ? 14.867 -14.391 -10.398 1 87.69 196 GLU A O 1
ATOM 1459 N N . ASP A 1 197 ? 15.023 -13.93 -12.617 1 80.81 197 ASP A N 1
ATOM 1460 C CA . ASP A 1 197 ? 13.594 -14.156 -12.82 1 80.81 197 ASP A CA 1
ATOM 1461 C C . ASP A 1 197 ? 13.281 -15.648 -12.859 1 80.81 197 ASP A C 1
ATOM 1463 O O . ASP A 1 197 ? 14.102 -16.453 -13.297 1 80.81 197 ASP A O 1
ATOM 1467 N N . SER A 1 198 ? 12.234 -16.078 -12.148 1 68.31 198 SER A N 1
ATOM 1468 C CA . SER A 1 198 ? 11.82 -17.469 -12.164 1 68.31 198 SER A CA 1
ATOM 1469 C C . SER A 1 198 ? 11.328 -17.891 -13.547 1 68.31 198 SER A C 1
ATOM 1471 O O . SER A 1 198 ? 11.25 -19.078 -13.844 1 68.31 198 SER A O 1
ATOM 1473 N N . LYS A 1 199 ? 10.711 -17.047 -14.406 1 62.88 199 LYS A N 1
ATOM 1474 C CA . LYS A 1 199 ? 10.125 -17.422 -15.688 1 62.88 199 LYS A CA 1
ATOM 1475 C C . LYS A 1 199 ? 11.148 -17.281 -16.812 1 62.88 199 LYS A C 1
ATOM 1477 O O . LYS A 1 199 ? 11.844 -16.281 -16.906 1 62.88 199 LYS A O 1
ATOM 1482 N N . PRO A 1 200 ? 11.5 -18.438 -17.422 1 48.09 200 PRO A N 1
ATOM 1483 C CA . PRO A 1 200 ? 12.312 -18.297 -18.641 1 48.09 200 PRO A CA 1
ATOM 1484 C C . PRO A 1 200 ? 11.68 -17.344 -19.656 1 48.09 200 PRO A C 1
ATOM 1486 O O . PRO A 1 200 ? 10.453 -17.203 -19.703 1 48.09 200 PRO A O 1
ATOM 1489 N N . PRO A 1 201 ? 12.344 -16.297 -20.078 1 46.09 201 PRO A N 1
ATOM 1490 C CA . PRO A 1 201 ? 11.773 -15.461 -21.141 1 46.09 201 PRO A CA 1
ATOM 1491 C C . PRO A 1 201 ? 10.945 -16.266 -22.141 1 46.09 201 PRO A C 1
ATOM 1493 O O . PRO A 1 201 ? 11.219 -17.453 -22.359 1 46.09 201 PRO A O 1
ATOM 1496 N N . SER A 1 202 ? 9.633 -16.078 -22.125 1 42.53 202 SER A N 1
ATOM 1497 C CA . SER A 1 202 ? 8.883 -16.734 -23.188 1 42.53 202 SER A CA 1
ATOM 1498 C C . SER A 1 202 ? 9.727 -16.859 -24.453 1 42.53 202 SER A C 1
ATOM 1500 O O . SER A 1 202 ? 10.18 -15.852 -25 1 42.53 202 SER A O 1
ATOM 1502 N N . ARG A 1 203 ? 10.57 -17.812 -24.641 1 36.25 203 ARG A N 1
ATOM 1503 C CA . ARG A 1 203 ? 11.148 -18.062 -25.969 1 36.25 203 ARG A CA 1
ATOM 1504 C C . ARG A 1 203 ? 10.102 -17.875 -27.062 1 36.25 203 ARG A C 1
ATOM 1506 O O . ARG A 1 203 ? 9.031 -18.484 -27.016 1 36.25 203 ARG A O 1
ATOM 1513 N N . THR A 1 204 ? 9.875 -16.703 -27.734 1 34.22 204 THR A N 1
ATOM 1514 C CA . THR A 1 204 ? 9.281 -16.922 -29.047 1 34.22 204 THR A CA 1
ATOM 1515 C C . THR A 1 204 ? 9.586 -18.344 -29.547 1 34.22 204 THR A C 1
ATOM 1517 O O . THR A 1 204 ? 10.734 -18.781 -29.516 1 34.22 204 THR A O 1
ATOM 1520 N N . ALA A 1 205 ? 8.547 -19.281 -29.562 1 34.84 205 ALA A N 1
ATOM 1521 C CA . ALA A 1 205 ? 8.602 -20.531 -30.328 1 34.84 205 ALA A CA 1
ATOM 1522 C C . ALA A 1 205 ? 9.578 -20.406 -31.484 1 34.84 205 ALA A C 1
ATOM 1524 O O . ALA A 1 205 ? 9.281 -19.781 -32.5 1 34.84 205 ALA A O 1
ATOM 1525 N N . GLY A 1 206 ? 10.688 -19.891 -31.453 1 32.16 206 GLY A N 1
ATOM 1526 C CA . GLY A 1 206 ? 11.469 -20.234 -32.625 1 32.16 206 GLY A CA 1
ATOM 1527 C C . GLY A 1 206 ? 11.172 -21.625 -33.156 1 32.16 206 GLY A C 1
ATOM 1528 O O . GLY A 1 206 ? 11.047 -22.578 -32.375 1 32.16 206 GLY A O 1
ATOM 1529 N N . ILE A 1 207 ? 10.328 -21.672 -34.25 1 32.38 207 ILE A N 1
ATOM 1530 C CA . ILE A 1 207 ? 10.164 -22.891 -35.062 1 32.38 207 ILE A CA 1
ATOM 1531 C C . ILE A 1 207 ? 11.422 -23.75 -34.938 1 32.38 207 ILE A C 1
ATOM 1533 O O . ILE A 1 207 ? 12.539 -23.25 -35.125 1 32.38 207 ILE A O 1
ATOM 1537 N N . PRO A 1 208 ? 11.328 -24.766 -34.156 1 34.66 208 PRO A N 1
ATOM 1538 C CA . PRO A 1 208 ? 12.5 -25.625 -34.344 1 34.66 208 PRO A CA 1
ATOM 1539 C C . PRO A 1 208 ? 13.07 -25.547 -35.75 1 34.66 208 PRO A C 1
ATOM 1541 O O . PRO A 1 208 ? 12.359 -25.781 -36.719 1 34.66 208 PRO A O 1
ATOM 1544 N N . SER A 1 209 ? 13.633 -24.406 -36.125 1 31.77 209 SER A N 1
ATOM 1545 C CA . SER A 1 209 ? 14.32 -24.703 -37.406 1 31.77 209 SER A CA 1
ATOM 1546 C C . SER A 1 209 ? 14.844 -26.125 -37.406 1 31.77 209 SER A C 1
ATOM 1548 O O . SER A 1 209 ? 15.32 -26.641 -36.406 1 31.77 209 SER A O 1
ATOM 1550 N N . HIS A 1 210 ? 14.086 -27.031 -38.156 1 33.5 210 HIS A N 1
ATOM 1551 C CA . HIS A 1 210 ? 14.664 -28.297 -38.594 1 33.5 210 HIS A CA 1
ATOM 1552 C C . HIS A 1 210 ? 16.172 -28.203 -38.719 1 33.5 210 HIS A C 1
ATOM 1554 O O . HIS A 1 210 ? 16.688 -27.547 -39.625 1 33.5 210 HIS A O 1
ATOM 1560 N N . GLY A 1 211 ? 16.844 -27.844 -37.625 1 33.22 211 GLY A N 1
ATOM 1561 C CA . GLY A 1 211 ? 18.266 -28.047 -37.781 1 33.22 211 GLY A CA 1
ATOM 1562 C C . GLY A 1 211 ? 18.594 -29.25 -38.656 1 33.22 211 GLY A C 1
ATOM 1563 O O . GLY A 1 211 ? 18.109 -30.359 -38.406 1 33.22 211 GLY A O 1
ATOM 1564 N N . SER A 1 212 ? 18.656 -29.031 -39.969 1 35.38 212 SER A N 1
ATOM 1565 C CA . SER A 1 212 ? 19.297 -30.016 -40.812 1 35.38 212 SER A CA 1
ATOM 1566 C C . SER A 1 212 ? 20.5 -30.641 -40.125 1 35.38 212 SER A C 1
ATOM 1568 O O . SER A 1 212 ? 21.297 -29.953 -39.5 1 35.38 212 SER A O 1
ATOM 1570 N N . LEU A 1 213 ? 20.328 -31.906 -39.625 1 33.94 213 LEU A N 1
ATOM 1571 C CA . LEU A 1 213 ? 21.391 -32.812 -39.25 1 33.94 213 LEU A CA 1
ATOM 1572 C C . LEU A 1 213 ? 22.672 -32.531 -40.031 1 33.94 213 LEU A C 1
ATOM 1574 O O . LEU A 1 213 ? 22.703 -32.688 -41.25 1 33.94 213 LEU A O 1
ATOM 1578 N N . ASP A 1 214 ? 23.281 -31.344 -39.875 1 37.22 214 ASP A N 1
ATOM 1579 C CA . ASP A 1 214 ? 24.531 -31.531 -40.594 1 37.22 214 ASP A CA 1
ATOM 1580 C C . ASP A 1 214 ? 25.219 -32.812 -40.156 1 37.22 214 ASP A C 1
ATOM 1582 O O . ASP A 1 214 ? 24.969 -33.312 -39.031 1 37.22 214 ASP A O 1
ATOM 1586 N N . GLN A 1 215 ? 25.812 -33.656 -41.094 1 36.75 215 GLN A N 1
ATOM 1587 C CA . GLN A 1 215 ? 26.406 -34.969 -41 1 36.75 215 GLN A CA 1
ATOM 1588 C C . GLN A 1 215 ? 27.25 -35.125 -39.75 1 36.75 215 GLN A C 1
ATOM 1590 O O . GLN A 1 215 ? 27.359 -36.219 -39.188 1 36.75 215 GLN A O 1
ATOM 1595 N N . ASN A 1 216 ? 28.219 -34.25 -39.531 1 38.16 216 ASN A N 1
ATOM 1596 C CA . ASN A 1 216 ? 29.422 -34.656 -38.844 1 38.16 216 ASN A CA 1
ATOM 1597 C C . ASN A 1 216 ? 29.281 -34.438 -37.312 1 38.16 216 ASN A C 1
ATOM 1599 O O . ASN A 1 216 ? 30.266 -34.469 -36.594 1 38.16 216 ASN A O 1
ATOM 1603 N N . GLY A 1 217 ? 28.203 -34.812 -36.344 1 35.28 217 GLY A N 1
ATOM 1604 C CA . GLY A 1 217 ? 27.922 -35.125 -34.969 1 35.28 217 GLY A CA 1
ATOM 1605 C C . GLY A 1 217 ? 28.172 -33.969 -34.031 1 35.28 217 GLY A C 1
ATOM 1606 O O . GLY A 1 217 ? 28.062 -34.125 -32.812 1 35.28 217 GLY A O 1
ATOM 1607 N N . ASN A 1 218 ? 28.922 -32.906 -34.156 1 35.25 218 ASN A N 1
ATOM 1608 C CA . ASN A 1 218 ? 29.406 -32.094 -33.031 1 35.25 218 ASN A CA 1
ATOM 1609 C C . ASN A 1 218 ? 28.375 -31.062 -32.625 1 35.25 218 ASN A C 1
ATOM 1611 O O . ASN A 1 218 ? 27.875 -30.297 -33.438 1 35.25 218 ASN A O 1
ATOM 1615 N N . ALA A 1 219 ? 27.484 -31.219 -31.609 1 36.31 219 ALA A N 1
ATOM 1616 C CA . ALA A 1 219 ? 26.469 -30.359 -31 1 36.31 219 ALA A CA 1
ATOM 1617 C C . ALA A 1 219 ? 27.078 -29.062 -30.484 1 36.31 219 ALA A C 1
ATOM 1619 O O . ALA A 1 219 ? 27.938 -29.094 -29.594 1 36.31 219 ALA A O 1
ATOM 1620 N N . THR A 1 220 ? 27.281 -27.953 -31.156 1 34.34 220 THR A N 1
ATOM 1621 C CA . THR A 1 220 ? 27.781 -26.703 -30.609 1 34.34 220 THR A CA 1
ATOM 1622 C C . THR A 1 220 ? 26.781 -26.109 -29.625 1 34.34 220 THR A C 1
ATOM 1624 O O . THR A 1 220 ? 25.609 -25.906 -29.969 1 34.34 220 THR A O 1
ATOM 1627 N N . ILE A 1 221 ? 26.953 -26.219 -28.359 1 34.16 221 ILE A N 1
ATOM 1628 C CA . ILE A 1 221 ? 26.234 -25.625 -27.234 1 34.16 221 ILE A CA 1
ATOM 1629 C C . ILE A 1 221 ? 26.125 -24.109 -27.422 1 34.16 221 ILE A C 1
ATOM 1631 O O . ILE A 1 221 ? 27.141 -23.422 -27.547 1 34.16 221 ILE A O 1
ATOM 1635 N N . PRO A 1 222 ? 25.078 -23.547 -27.984 1 34.44 222 PRO A N 1
ATOM 1636 C CA . PRO A 1 222 ? 24.969 -22.094 -28.078 1 34.44 222 PRO A CA 1
ATOM 1637 C C . PRO A 1 222 ? 25.172 -21.391 -26.734 1 34.44 222 PRO A C 1
ATOM 1639 O O . PRO A 1 222 ? 24.703 -21.875 -25.703 1 34.44 222 PRO A O 1
ATOM 1642 N N . THR A 1 223 ? 26.328 -20.859 -26.484 1 32.41 223 THR A N 1
ATOM 1643 C CA . THR A 1 223 ? 26.703 -19.984 -25.375 1 32.41 223 THR A CA 1
ATOM 1644 C C . THR A 1 223 ? 25.625 -18.953 -25.125 1 32.41 223 THR A C 1
ATOM 1646 O O . THR A 1 223 ? 25.047 -18.391 -26.062 1 32.41 223 THR A O 1
ATOM 1649 N N . CYS A 1 224 ? 24.969 -18.906 -23.938 1 33.78 224 CYS A N 1
ATOM 1650 C CA . CYS A 1 224 ? 23.953 -18.031 -23.344 1 33.78 224 CYS A CA 1
ATOM 1651 C C . CYS A 1 224 ? 24.359 -16.562 -23.438 1 33.78 224 CYS A C 1
ATOM 1653 O O . CYS A 1 224 ? 25.188 -16.094 -22.656 1 33.78 224 CYS A O 1
ATOM 1655 N N . PRO A 1 225 ? 24.75 -16.016 -24.562 1 35.94 225 PRO A N 1
ATOM 1656 C CA . PRO A 1 225 ? 25.016 -14.578 -24.656 1 35.94 225 PRO A CA 1
ATOM 1657 C C . PRO A 1 225 ? 23.875 -13.742 -24.078 1 35.94 225 PRO A C 1
ATOM 1659 O O . PRO A 1 225 ? 23.797 -12.539 -24.359 1 35.94 225 PRO A O 1
ATOM 1662 N N . GLN A 1 226 ? 22.953 -14.32 -23.359 1 36.81 226 GLN A N 1
ATOM 1663 C CA . GLN A 1 226 ? 21.688 -13.648 -23.062 1 36.81 226 GLN A CA 1
ATOM 1664 C C . GLN A 1 226 ? 21.922 -12.453 -22.141 1 36.81 226 GLN A C 1
ATOM 1666 O O . GLN A 1 226 ? 21.047 -11.586 -22.016 1 36.81 226 GLN A O 1
ATOM 1671 N N . LYS A 1 227 ? 23.016 -12.555 -21.406 1 38.34 227 LYS A N 1
ATOM 1672 C CA . LYS A 1 227 ? 23.203 -11.453 -20.469 1 38.34 227 LYS A CA 1
ATOM 1673 C C . LYS A 1 227 ? 23.516 -10.148 -21.203 1 38.34 227 LYS A C 1
ATOM 1675 O O . LYS A 1 227 ? 23.062 -9.078 -20.797 1 38.34 227 LYS A O 1
ATOM 1680 N N . GLU A 1 228 ? 24.344 -10.047 -22.234 1 38.34 228 GLU A N 1
ATOM 1681 C CA . GLU A 1 228 ? 24.781 -8.836 -22.922 1 38.34 228 GLU A CA 1
ATOM 1682 C C . GLU A 1 228 ? 23.625 -8.148 -23.641 1 38.34 228 GLU A C 1
ATOM 1684 O O . GLU A 1 228 ? 23.594 -6.922 -23.734 1 38.34 228 GLU A O 1
ATOM 1689 N N . ARG A 1 229 ? 22.672 -8.867 -24.188 1 40.06 229 ARG A N 1
ATOM 1690 C CA . ARG A 1 229 ? 21.547 -8.297 -24.922 1 40.06 229 ARG A CA 1
ATOM 1691 C C . ARG A 1 229 ? 20.562 -7.609 -23.984 1 40.06 229 ARG A C 1
ATOM 1693 O O . ARG A 1 229 ? 19.875 -6.672 -24.391 1 40.06 229 ARG A O 1
ATOM 1700 N N . ARG A 1 230 ? 20.562 -8.07 -22.812 1 37.28 230 ARG A N 1
ATOM 1701 C CA . ARG A 1 230 ? 19.656 -7.508 -21.812 1 37.28 230 ARG A CA 1
ATOM 1702 C C . ARG A 1 230 ? 20.094 -6.098 -21.422 1 37.28 230 ARG A C 1
ATOM 1704 O O . ARG A 1 230 ? 19.25 -5.215 -21.234 1 37.28 230 ARG A O 1
ATOM 1711 N N . VAL A 1 231 ? 21.375 -5.848 -21.344 1 36.75 231 VAL A N 1
ATOM 1712 C CA . VAL A 1 231 ? 21.875 -4.527 -20.969 1 36.75 231 VAL A CA 1
ATOM 1713 C C . VAL A 1 231 ? 21.625 -3.539 -22.109 1 36.75 231 VAL A C 1
ATOM 1715 O O . VAL A 1 231 ? 21.344 -2.361 -21.859 1 36.75 231 VAL A O 1
ATOM 1718 N N . LYS A 1 232 ? 21.859 -3.979 -23.328 1 41.56 232 LYS A N 1
ATOM 1719 C CA . LYS A 1 232 ? 21.719 -3.051 -24.453 1 41.56 232 LYS A CA 1
ATOM 1720 C C . LYS A 1 232 ? 20.266 -2.627 -24.641 1 41.56 232 LYS A C 1
ATOM 1722 O O . LYS A 1 232 ? 19.984 -1.477 -24.984 1 41.56 232 LYS A O 1
ATOM 1727 N N . THR A 1 233 ? 19.359 -3.414 -24.422 1 37.28 233 THR A N 1
ATOM 1728 C CA . THR A 1 233 ? 17.953 -3.043 -24.578 1 37.28 233 THR A CA 1
ATOM 1729 C C . THR A 1 233 ? 17.484 -2.166 -23.422 1 37.28 233 THR A C 1
ATOM 1731 O O . THR A 1 233 ? 16.594 -1.337 -23.578 1 37.28 233 THR A O 1
ATOM 1734 N N . LEU A 1 234 ? 17.984 -2.375 -22.297 1 38.38 234 LEU A N 1
ATOM 1735 C CA . LEU A 1 234 ? 17.656 -1.534 -21.141 1 38.38 234 LEU A CA 1
ATOM 1736 C C . LEU A 1 234 ? 18.188 -0.119 -21.344 1 38.38 234 LEU A C 1
ATOM 1738 O O . LEU A 1 234 ? 17.5 0.856 -21.031 1 38.38 234 LEU A O 1
ATOM 1742 N N . TRP A 1 235 ? 19.453 -0.058 -21.781 1 38.47 235 TRP A N 1
ATOM 1743 C CA . TRP A 1 235 ? 20.016 1.264 -22.031 1 38.47 235 TRP A CA 1
ATOM 1744 C C . TRP A 1 235 ? 19.234 1.986 -23.125 1 38.47 235 TRP A C 1
ATOM 1746 O O . TRP A 1 235 ? 19 3.195 -23.047 1 38.47 235 TRP A O 1
ATOM 1756 N N . LYS A 1 236 ? 18.859 1.282 -24.141 1 41.84 236 LYS A N 1
ATOM 1757 C CA . LYS A 1 236 ? 18.109 1.938 -25.219 1 41.84 236 LYS A CA 1
ATOM 1758 C C . LYS A 1 236 ? 16.703 2.312 -24.75 1 41.84 236 LYS A C 1
ATOM 1760 O O . LYS A 1 236 ? 16.188 3.363 -25.125 1 41.84 236 LYS A O 1
ATOM 1765 N N . GLY A 1 237 ? 16.125 1.61 -23.906 1 34.97 237 GLY A N 1
ATOM 1766 C CA . GLY A 1 237 ? 14.828 1.945 -23.344 1 34.97 237 GLY A CA 1
ATOM 1767 C C . GLY A 1 237 ? 14.898 3.062 -22.328 1 34.97 237 GLY A C 1
ATOM 1768 O O . GLY A 1 237 ? 14.039 3.947 -22.297 1 34.97 237 GLY A O 1
ATOM 1769 N N . THR A 1 238 ? 15.836 2.971 -21.406 1 38.25 238 THR A N 1
ATOM 1770 C CA . THR A 1 238 ? 16.031 4.078 -20.484 1 38.25 238 THR A CA 1
ATOM 1771 C C . THR A 1 238 ? 16.469 5.336 -21.234 1 38.25 238 THR A C 1
ATOM 1773 O O . THR A 1 238 ? 16.109 6.449 -20.844 1 38.25 238 THR A O 1
ATOM 1776 N N . LYS A 1 239 ? 17.359 5.246 -22.188 1 38.66 239 LYS A N 1
ATOM 1777 C CA . LYS A 1 239 ? 17.719 6.422 -22.984 1 38.66 239 LYS A CA 1
ATOM 1778 C C . LYS A 1 239 ? 16.484 7.023 -23.656 1 38.66 239 LYS A C 1
ATOM 1780 O O . LYS A 1 239 ? 16.359 8.242 -23.75 1 38.66 239 LYS A O 1
ATOM 1785 N N . LYS A 1 240 ? 15.594 6.184 -24.141 1 39.44 240 LYS A N 1
ATOM 1786 C CA . LYS A 1 240 ? 14.383 6.719 -24.75 1 39.44 240 LYS A CA 1
ATOM 1787 C C . LYS A 1 240 ? 13.477 7.367 -23.703 1 39.44 240 LYS A C 1
ATOM 1789 O O . LYS A 1 240 ? 12.883 8.414 -23.969 1 39.44 240 LYS A O 1
ATOM 1794 N N . VAL A 1 241 ? 13.422 6.809 -22.609 1 36.28 241 VAL A N 1
ATOM 1795 C CA . VAL A 1 241 ? 12.633 7.41 -21.547 1 36.28 241 VAL A CA 1
ATOM 1796 C C . VAL A 1 241 ? 13.359 8.641 -21 1 36.28 241 VAL A C 1
ATOM 1798 O O . VAL A 1 241 ? 12.734 9.656 -20.703 1 36.28 241 VAL A O 1
ATOM 1801 N N . LEU A 1 242 ? 14.617 8.57 -20.875 1 38.62 242 LEU A N 1
ATOM 1802 C CA . LEU A 1 242 ? 15.383 9.75 -20.5 1 38.62 242 LEU A CA 1
ATOM 1803 C C . LEU A 1 242 ? 15.352 10.797 -21.594 1 38.62 242 LEU A C 1
ATOM 1805 O O . LEU A 1 242 ? 15.289 12 -21.328 1 38.62 242 LEU A O 1
ATOM 1809 N N . LYS A 1 243 ? 15.453 10.391 -22.797 1 39.59 243 LYS A N 1
ATOM 1810 C CA . LYS A 1 243 ? 15.312 11.367 -23.875 1 39.59 243 LYS A CA 1
ATOM 1811 C C . LYS A 1 243 ? 13.93 12.008 -23.859 1 39.59 243 LYS A C 1
ATOM 1813 O O . LYS A 1 243 ? 13.789 13.195 -24.172 1 39.59 243 LYS A O 1
ATOM 1818 N N . MET A 1 244 ? 12.961 11.305 -23.562 1 34.62 244 MET A N 1
ATOM 1819 C CA . MET A 1 244 ? 11.648 11.93 -23.422 1 34.62 244 MET A CA 1
ATOM 1820 C C . MET A 1 244 ? 11.625 12.891 -22.234 1 34.62 244 MET A C 1
ATOM 1822 O O . MET A 1 244 ? 10.852 13.844 -22.234 1 34.62 244 MET A O 1
ATOM 1826 N N . ARG A 1 245 ? 12.312 12.531 -21.172 1 38.75 245 ARG A N 1
ATOM 1827 C CA . ARG A 1 245 ? 12.398 13.383 -19.984 1 38.75 245 ARG A CA 1
ATOM 1828 C C . ARG A 1 245 ? 13.242 14.625 -20.266 1 38.75 245 ARG A C 1
ATOM 1830 O O . ARG A 1 245 ? 12.938 15.711 -19.766 1 38.75 245 ARG A O 1
ATOM 1837 N N . PHE A 1 246 ? 14.297 14.523 -21.062 1 38.72 246 PHE A N 1
ATOM 1838 C CA . PHE A 1 246 ? 15.039 15.688 -21.516 1 38.72 246 PHE A CA 1
ATOM 1839 C C . PHE A 1 246 ? 14.148 16.594 -22.359 1 38.72 246 PHE A C 1
ATOM 1841 O O . PHE A 1 246 ? 14.258 17.828 -22.281 1 38.72 246 PHE A O 1
ATOM 1848 N N . LEU A 1 247 ? 13.258 16.062 -23.062 1 37.53 247 LEU A N 1
ATOM 1849 C CA . LEU A 1 247 ? 12.344 16.906 -23.844 1 37.53 247 LEU A CA 1
ATOM 1850 C C . LEU A 1 247 ? 11.336 17.594 -22.922 1 37.53 247 LEU A C 1
ATOM 1852 O O . LEU A 1 247 ? 11.023 18.766 -23.109 1 37.53 247 LEU A O 1
ATOM 1856 N N . LEU A 1 248 ? 10.922 16.922 -21.922 1 36.06 248 LEU A N 1
ATOM 1857 C CA . LEU A 1 248 ? 9.977 17.562 -21.031 1 36.06 248 LEU A CA 1
ATOM 1858 C C . LEU A 1 248 ? 10.68 18.547 -20.109 1 36.06 248 LEU A C 1
ATOM 1860 O O . LEU A 1 248 ? 10.102 19.578 -19.719 1 36.06 248 LEU A O 1
ATOM 1864 N N . SER A 1 249 ? 11.828 18.297 -19.703 1 37.25 249 SER A N 1
ATOM 1865 C CA . SER A 1 249 ? 12.617 19.297 -18.984 1 37.25 249 SER A CA 1
ATOM 1866 C C . SER A 1 249 ? 12.891 20.516 -19.844 1 37.25 249 SER A C 1
ATOM 1868 O O . SER A 1 249 ? 12.891 21.656 -19.328 1 37.25 249 SER A O 1
ATOM 1870 N N . LYS A 1 250 ? 13.133 20.359 -21.141 1 41.19 250 LYS A N 1
ATOM 1871 C CA . LYS A 1 250 ? 13.289 21.516 -22.016 1 41.19 250 LYS A CA 1
ATOM 1872 C C . LYS A 1 250 ? 11.977 22.297 -22.141 1 41.19 250 LYS A C 1
ATOM 1874 O O . LYS A 1 250 ? 11.992 23.531 -22.203 1 41.19 250 LYS A O 1
ATOM 1879 N N . LEU A 1 251 ? 10.953 21.625 -22.141 1 36.59 251 LEU A N 1
ATOM 1880 C CA . LEU A 1 251 ? 9.695 22.359 -22.234 1 36.59 251 LEU A CA 1
ATOM 1881 C C . LEU A 1 251 ? 9.414 23.125 -20.953 1 36.59 251 LEU A C 1
ATOM 1883 O O . LEU A 1 251 ? 8.906 24.25 -21 1 36.59 251 LEU A O 1
ATOM 1887 N N . PHE A 1 252 ? 9.766 22.562 -19.844 1 39.06 252 PHE A N 1
ATOM 1888 C CA . PHE A 1 252 ? 9.523 23.266 -18.594 1 39.06 252 PHE A CA 1
ATOM 1889 C C . PHE A 1 252 ? 10.555 24.359 -18.391 1 39.06 252 PHE A C 1
ATOM 1891 O O . PHE A 1 252 ? 10.227 25.469 -17.922 1 39.06 252 PHE A O 1
ATOM 1898 N N . TRP A 1 253 ? 11.742 24.141 -18.703 1 40.12 253 TRP A N 1
ATOM 1899 C CA . TRP A 1 253 ? 12.719 25.219 -18.641 1 40.12 253 TRP A CA 1
ATOM 1900 C C . TRP A 1 253 ? 12.297 26.375 -19.547 1 40.12 253 TRP A C 1
ATOM 1902 O O . TRP A 1 253 ? 12.461 27.547 -19.172 1 40.12 253 TRP A O 1
ATOM 1912 N N . LEU A 1 254 ? 11.734 26.062 -20.625 1 39.81 254 LEU A N 1
ATOM 1913 C CA . LEU A 1 254 ? 11.336 27.141 -21.531 1 39.81 254 LEU A CA 1
ATOM 1914 C C . LEU A 1 254 ? 10.195 27.953 -20.922 1 39.81 254 LEU A C 1
ATOM 1916 O O . LEU A 1 254 ? 10.172 29.188 -21.031 1 39.81 254 LEU A O 1
ATOM 1920 N N . ARG A 1 255 ? 9.344 27.219 -20.219 1 39.5 255 ARG A N 1
ATOM 1921 C CA . ARG A 1 255 ? 8.227 28.016 -19.703 1 39.5 255 ARG A CA 1
ATOM 1922 C C . ARG A 1 255 ? 8.633 28.797 -18.453 1 39.5 255 ARG A C 1
ATOM 1924 O O . ARG A 1 255 ? 8.211 29.922 -18.266 1 39.5 255 ARG A O 1
ATOM 1931 N N . ALA A 1 256 ? 9.414 28.312 -17.625 1 41.31 256 ALA A N 1
ATOM 1932 C CA . ALA A 1 256 ? 9.867 29.062 -16.469 1 41.31 256 ALA A CA 1
ATOM 1933 C C . ALA A 1 256 ? 10.742 30.25 -16.875 1 41.31 256 ALA A C 1
ATOM 1935 O O . ALA A 1 256 ? 10.68 31.312 -16.266 1 41.31 256 ALA A O 1
ATOM 1936 N N . TRP A 1 257 ? 11.5 30.094 -17.875 1 40.66 257 TRP A N 1
ATOM 1937 C CA . TRP A 1 257 ? 12.258 31.234 -18.391 1 40.66 257 TRP A CA 1
ATOM 1938 C C . TRP A 1 257 ? 11.328 32.312 -18.922 1 40.66 257 TRP A C 1
ATOM 1940 O O . TRP A 1 257 ? 11.562 33.5 -18.719 1 40.66 257 TRP A O 1
ATOM 1950 N N . GLN A 1 258 ? 10.188 31.906 -19.438 1 39.44 258 GLN A N 1
ATOM 1951 C CA . GLN A 1 258 ? 9.32 32.938 -20 1 39.44 258 GLN A CA 1
ATOM 1952 C C . GLN A 1 258 ? 8.633 33.75 -18.922 1 39.44 258 GLN A C 1
ATOM 1954 O O . GLN A 1 258 ? 8.391 34.938 -19.094 1 39.44 258 GLN A O 1
ATOM 1959 N N . ASP A 1 259 ? 8.305 33.062 -17.766 1 39.06 259 ASP A N 1
ATOM 1960 C CA . ASP A 1 259 ? 7.52 33.844 -16.812 1 39.06 259 ASP A CA 1
ATOM 1961 C C . ASP A 1 259 ? 8.398 34.844 -16.047 1 39.06 259 ASP A C 1
ATOM 1963 O O . ASP A 1 259 ? 7.914 35.844 -15.531 1 39.06 259 ASP A O 1
ATOM 1967 N N . LYS A 1 260 ? 9.68 34.625 -15.711 1 41.59 260 LYS A N 1
ATOM 1968 C CA . LYS A 1 260 ? 10.539 35.625 -15.07 1 41.59 260 LYS A CA 1
ATOM 1969 C C . LYS A 1 260 ? 10.703 36.844 -15.953 1 41.59 260 LYS A C 1
ATOM 1971 O O . LYS A 1 260 ? 10.977 37.938 -15.453 1 41.59 260 LYS A O 1
ATOM 1976 N N . SER A 1 261 ? 10.57 36.688 -17.234 1 37.62 261 SER A N 1
ATOM 1977 C CA . SER A 1 261 ? 10.828 37.906 -18.016 1 37.62 261 SER A CA 1
ATOM 1978 C C . SER A 1 261 ? 9.695 38.906 -17.859 1 37.62 261 SER A C 1
ATOM 1980 O O . SER A 1 261 ? 9.828 40.062 -18.266 1 37.62 261 SER A O 1
ATOM 1982 N N . ARG A 1 262 ? 8.438 38.469 -17.469 1 39.12 262 ARG A N 1
ATOM 1983 C CA . ARG A 1 262 ? 7.406 39.5 -17.625 1 39.12 262 ARG A CA 1
ATOM 1984 C C . ARG A 1 262 ? 7.266 40.344 -16.344 1 39.12 262 ARG A C 1
ATOM 1986 O O . ARG A 1 262 ? 6.379 41.188 -16.25 1 39.12 262 ARG A O 1
ATOM 1993 N N . GLY A 1 263 ? 7.961 40 -15.156 1 35.06 263 GLY A N 1
ATOM 1994 C CA . GLY A 1 263 ? 7.629 40.781 -13.984 1 35.06 263 GLY A CA 1
ATOM 1995 C C . GLY A 1 263 ? 8.227 42.188 -14.031 1 35.06 263 GLY A C 1
ATOM 1996 O O . GLY A 1 263 ? 8.289 42.875 -13.008 1 35.06 263 GLY A O 1
ATOM 1997 N N . LYS A 1 264 ? 8.906 42.688 -15 1 38.19 264 LYS A N 1
ATOM 1998 C CA . LYS A 1 264 ? 9.367 44.031 -14.766 1 38.19 264 LYS A CA 1
ATOM 1999 C C . LYS A 1 264 ? 8.203 45.031 -14.688 1 38.19 264 LYS A C 1
ATOM 2001 O O . LYS A 1 264 ? 7.527 45.25 -15.695 1 38.19 264 LYS A O 1
ATOM 2006 N N . PRO A 1 265 ? 7.238 44.906 -13.68 1 33.59 265 PRO A N 1
ATOM 2007 C CA . PRO A 1 265 ? 6.375 46.094 -13.719 1 33.59 265 PRO A CA 1
ATOM 2008 C C . PRO A 1 265 ? 7.164 47.406 -13.719 1 33.59 265 PRO A C 1
ATOM 2010 O O . PRO A 1 265 ? 8.289 47.438 -13.211 1 33.59 265 PRO A O 1
ATOM 2013 N N . CYS A 1 266 ? 7.047 48.25 -14.773 1 30.77 266 CYS A N 1
ATOM 2014 C CA . CYS A 1 266 ? 7.414 49.625 -15.008 1 30.77 266 CYS A CA 1
ATOM 2015 C C . CYS A 1 266 ? 7.004 50.5 -13.828 1 30.77 266 CYS A C 1
ATOM 2017 O O . CYS A 1 266 ? 5.812 50.656 -13.547 1 30.77 266 CYS A O 1
ATOM 2019 N N . LEU A 1 267 ? 7.48 50.281 -12.617 1 26.77 267 LEU A N 1
ATOM 2020 C CA . LEU A 1 267 ? 7.312 51.375 -11.648 1 26.77 267 LEU A CA 1
ATOM 2021 C C . LEU A 1 267 ? 7.797 52.688 -12.211 1 26.77 267 LEU A C 1
ATOM 2023 O O . LEU A 1 267 ? 8.984 52.844 -12.5 1 26.77 267 LEU A O 1
ATOM 2027 N N . SER A 1 268 ? 7.191 53.188 -13.352 1 21.86 268 SER A N 1
ATOM 2028 C CA . SER A 1 268 ? 7.211 54.656 -13.383 1 21.86 268 SER A CA 1
ATOM 2029 C C . SER A 1 268 ? 6.363 55.25 -12.258 1 21.86 268 SER A C 1
ATOM 2031 O O . SER A 1 268 ? 5.332 54.656 -11.891 1 21.86 268 SER A O 1
ATOM 2033 N N . MET B 1 1 ? -23.484 -30.219 -21.859 1 38.41 1 MET B N 1
ATOM 2034 C CA . MET B 1 1 ? -23.547 -30.125 -20.406 1 38.41 1 MET B CA 1
ATOM 2035 C C . MET B 1 1 ? -22.188 -29.734 -19.828 1 38.41 1 MET B C 1
ATOM 2037 O O . MET B 1 1 ? -22.109 -29.266 -18.688 1 38.41 1 MET B O 1
ATOM 2041 N N . GLY B 1 2 ? -21.062 -30.188 -20.344 1 46.16 2 GLY B N 1
ATOM 2042 C CA . GLY B 1 2 ? -19.688 -29.938 -19.953 1 46.16 2 GLY B CA 1
ATOM 2043 C C . GLY B 1 2 ? -19.281 -28.469 -20.078 1 46.16 2 GLY B C 1
ATOM 2044 O O . GLY B 1 2 ? -18.453 -27.984 -19.312 1 46.16 2 GLY B O 1
ATOM 2045 N N . ASN B 1 3 ? -19.766 -27.844 -21.078 1 50.56 3 ASN B N 1
ATOM 2046 C CA . ASN B 1 3 ? -19.453 -26.469 -21.438 1 50.56 3 ASN B CA 1
ATOM 2047 C C . ASN B 1 3 ? -20.047 -25.484 -20.438 1 50.56 3 ASN B C 1
ATOM 2049 O O . ASN B 1 3 ? -19.469 -24.406 -20.203 1 50.56 3 ASN B O 1
ATOM 2053 N N . ALA B 1 4 ? -21.281 -25.844 -20 1 50.34 4 ALA B N 1
ATOM 2054 C CA . ALA B 1 4 ? -21.969 -25 -19.047 1 50.34 4 ALA B CA 1
ATOM 2055 C C . ALA B 1 4 ? -21.234 -24.953 -17.719 1 50.34 4 ALA B C 1
ATOM 2057 O O . ALA B 1 4 ? -21.156 -23.891 -17.078 1 50.34 4 ALA B O 1
ATOM 2058 N N . ALA B 1 5 ? -20.734 -26.078 -17.25 1 52.31 5 ALA B N 1
ATOM 2059 C CA . ALA B 1 5 ? -19.953 -26.141 -16 1 52.31 5 ALA B CA 1
ATOM 2060 C C . ALA B 1 5 ? -18.688 -25.312 -16.109 1 52.31 5 ALA B C 1
ATOM 2062 O O . ALA B 1 5 ? -18.266 -24.688 -15.133 1 52.31 5 ALA B O 1
ATOM 2063 N N . GLY B 1 6 ? -18.141 -25.375 -17.344 1 58.44 6 GLY B N 1
ATOM 2064 C CA . GLY B 1 6 ? -16.938 -24.578 -17.578 1 58.44 6 GLY B CA 1
ATOM 2065 C C . GLY B 1 6 ? -17.188 -23.094 -17.562 1 58.44 6 GLY B C 1
ATOM 2066 O O . GLY B 1 6 ? -16.359 -22.328 -17.031 1 58.44 6 GLY B O 1
ATOM 2067 N N . GLN B 1 7 ? -18.359 -22.734 -18.141 1 59.84 7 GLN B N 1
ATOM 2068 C CA . GLN B 1 7 ? -18.734 -21.328 -18.188 1 59.84 7 GLN B CA 1
ATOM 2069 C C . GLN B 1 7 ? -19.078 -20.812 -16.797 1 59.84 7 GLN B C 1
ATOM 2071 O O . GLN B 1 7 ? -18.734 -19.688 -16.438 1 59.84 7 GLN B O 1
ATOM 2076 N N . GLY B 1 8 ? -19.766 -21.594 -16.016 1 62.47 8 GLY B N 1
ATOM 2077 C CA . GLY B 1 8 ? -20.109 -21.234 -14.656 1 62.47 8 GLY B CA 1
ATOM 2078 C C . GLY B 1 8 ? -18.906 -20.969 -13.781 1 62.47 8 GLY B C 1
ATOM 2079 O O . GLY B 1 8 ? -18.891 -20.016 -12.992 1 62.47 8 GLY B O 1
ATOM 2080 N N . GLY B 1 9 ? -17.984 -21.812 -14 1 72 9 GLY B N 1
ATOM 2081 C CA . GLY B 1 9 ? -16.75 -21.656 -13.242 1 72 9 GLY B CA 1
ATOM 2082 C C . GLY B 1 9 ? -15.992 -20.391 -13.594 1 72 9 GLY B C 1
ATOM 2083 O O . GLY B 1 9 ? -15.461 -19.719 -12.711 1 72 9 GLY B O 1
ATOM 2084 N N . ARG B 1 10 ? -16.031 -20.078 -14.867 1 78 10 ARG B N 1
ATOM 2085 C CA . ARG B 1 10 ? -15.352 -18.875 -15.312 1 78 10 ARG B CA 1
ATOM 2086 C C . ARG B 1 10 ? -16.062 -17.625 -14.805 1 78 10 ARG B C 1
ATOM 2088 O O . ARG B 1 10 ? -15.422 -16.641 -14.43 1 78 10 ARG B O 1
ATOM 2095 N N . GLU B 1 11 ? -17.359 -17.688 -14.844 1 83.81 11 GLU B N 1
ATOM 2096 C CA . GLU B 1 11 ? -18.125 -16.547 -14.375 1 83.81 11 GLU B CA 1
ATOM 2097 C C . GLU B 1 11 ? -17.953 -16.344 -12.875 1 83.81 11 GLU B C 1
ATOM 2099 O O . GLU B 1 11 ? -17.844 -15.203 -12.406 1 83.81 11 GLU B O 1
ATOM 2104 N N . ARG B 1 12 ? -17.922 -17.312 -12.148 1 85.12 12 ARG B N 1
ATOM 2105 C CA . ARG B 1 12 ? -17.719 -17.219 -10.703 1 85.12 12 ARG B CA 1
ATOM 2106 C C . ARG B 1 12 ? -16.328 -16.672 -10.375 1 85.12 12 ARG B C 1
ATOM 2108 O O . ARG B 1 12 ? -16.172 -15.891 -9.43 1 85.12 12 ARG B O 1
ATOM 2115 N N . ARG B 1 13 ? -15.461 -17.031 -11.125 1 87.81 13 ARG B N 1
ATOM 2116 C CA . ARG B 1 13 ? -14.102 -16.547 -10.945 1 87.81 13 ARG B CA 1
ATOM 2117 C C . ARG B 1 13 ? -14.023 -15.047 -11.227 1 87.81 13 ARG B C 1
ATOM 2119 O O . ARG B 1 13 ? -13.398 -14.297 -10.469 1 87.81 13 ARG B O 1
ATOM 2126 N N . ARG B 1 14 ? -14.664 -14.719 -12.289 1 89.69 14 ARG B N 1
ATOM 2127 C CA . ARG B 1 14 ? -14.68 -13.297 -12.633 1 89.69 14 ARG B CA 1
ATOM 2128 C C . ARG B 1 14 ? -15.383 -12.484 -11.555 1 89.69 14 ARG B C 1
ATOM 2130 O O . ARG B 1 14 ? -14.93 -11.391 -11.203 1 89.69 14 ARG B O 1
ATOM 2137 N N . PHE B 1 15 ? -16.406 -13.016 -11.125 1 93.31 15 PHE B N 1
ATOM 2138 C CA . PHE B 1 15 ? -17.172 -12.336 -10.086 1 93.31 15 PHE B CA 1
ATOM 2139 C C . PHE B 1 15 ? -16.359 -12.227 -8.805 1 93.31 15 PHE B C 1
ATOM 2141 O O . PHE B 1 15 ? -16.391 -11.188 -8.133 1 93.31 15 PHE B O 1
ATOM 2148 N N . THR B 1 16 ? -15.664 -13.172 -8.438 1 94.12 16 THR B N 1
ATOM 2149 C CA . THR B 1 16 ? -14.797 -13.148 -7.27 1 94.12 16 THR B CA 1
ATOM 2150 C C . THR B 1 16 ? -13.703 -12.102 -7.426 1 94.12 16 THR B C 1
ATOM 2152 O O . THR B 1 16 ? -13.422 -11.344 -6.492 1 94.12 16 THR B O 1
ATOM 2155 N N . LEU B 1 17 ? -13.203 -12.008 -8.602 1 94.12 17 LEU B N 1
ATOM 2156 C CA . LEU B 1 17 ? -12.148 -11.031 -8.844 1 94.12 17 LEU B CA 1
ATOM 2157 C C . LEU B 1 17 ? -12.695 -9.609 -8.727 1 94.12 17 LEU B C 1
ATOM 2159 O O . LEU B 1 17 ? -12.016 -8.719 -8.219 1 94.12 17 LEU B O 1
ATOM 2163 N N . ILE B 1 18 ? -13.891 -9.406 -9.172 1 95.69 18 ILE B N 1
ATOM 2164 C CA . ILE B 1 18 ? -14.516 -8.094 -9.062 1 95.69 18 ILE B CA 1
ATOM 2165 C C . ILE B 1 18 ? -14.711 -7.738 -7.59 1 95.69 18 ILE B C 1
ATOM 2167 O O . ILE B 1 18 ? -14.406 -6.617 -7.172 1 95.69 18 ILE B O 1
ATOM 2171 N N . LEU B 1 19 ? -15.125 -8.656 -6.836 1 96.44 19 LEU B N 1
ATOM 2172 C CA . LEU B 1 19 ? -15.344 -8.43 -5.414 1 96.44 19 LEU B CA 1
ATOM 2173 C C . LEU B 1 19 ? -14.023 -8.125 -4.703 1 96.44 19 LEU B C 1
ATOM 2175 O O . LEU B 1 19 ? -13.969 -7.238 -3.846 1 96.44 19 LEU B O 1
ATOM 2179 N N . ILE B 1 20 ? -13.031 -8.789 -5.113 1 95.75 20 ILE B N 1
ATOM 2180 C CA . ILE B 1 20 ? -11.719 -8.617 -4.488 1 95.75 20 ILE B CA 1
ATOM 2181 C C . ILE B 1 20 ? -11.141 -7.254 -4.859 1 95.75 20 ILE B C 1
ATOM 2183 O O . ILE B 1 20 ? -10.57 -6.566 -4.012 1 95.75 20 ILE B O 1
ATOM 2187 N N . ASN B 1 21 ? -11.328 -6.852 -6.086 1 95.88 21 ASN B N 1
ATOM 2188 C CA . ASN B 1 21 ? -10.883 -5.52 -6.488 1 95.88 21 ASN B CA 1
ATOM 2189 C C . ASN B 1 21 ? -11.68 -4.426 -5.773 1 95.88 21 ASN B C 1
ATOM 2191 O O . ASN B 1 21 ? -11.117 -3.4 -5.387 1 95.88 21 ASN B O 1
ATOM 2195 N N . LEU B 1 22 ? -12.898 -4.664 -5.59 1 96.69 22 LEU B N 1
ATOM 2196 C CA . LEU B 1 22 ? -13.727 -3.709 -4.855 1 96.69 22 LEU B CA 1
ATOM 2197 C C . LEU B 1 22 ? -13.297 -3.637 -3.393 1 96.69 22 LEU B C 1
ATOM 2199 O O . LEU B 1 22 ? -13.344 -2.568 -2.779 1 96.69 22 LEU B O 1
ATOM 2203 N N . ALA B 1 23 ? -12.891 -4.777 -2.879 1 96.38 23 ALA B N 1
ATOM 2204 C CA . ALA B 1 23 ? -12.359 -4.785 -1.518 1 96.38 23 ALA B CA 1
ATOM 2205 C C . ALA B 1 23 ? -11.109 -3.918 -1.407 1 96.38 23 ALA B C 1
ATOM 2207 O O . ALA B 1 23 ? -10.938 -3.186 -0.429 1 96.38 23 ALA B O 1
ATOM 2208 N N . ALA B 1 24 ? -10.305 -4.02 -2.408 1 94.56 24 ALA B N 1
ATOM 2209 C CA . ALA B 1 24 ? -9.102 -3.189 -2.436 1 94.56 24 ALA B CA 1
ATOM 2210 C C . ALA B 1 24 ? -9.461 -1.708 -2.502 1 94.56 24 ALA B C 1
ATOM 2212 O O . ALA B 1 24 ? -8.852 -0.883 -1.819 1 94.56 24 ALA B O 1
ATOM 2213 N N . VAL B 1 25 ? -10.453 -1.356 -3.285 1 95.5 25 VAL B N 1
ATOM 2214 C CA . VAL B 1 25 ? -10.906 0.024 -3.424 1 95.5 25 VAL B CA 1
ATOM 2215 C C . VAL B 1 25 ? -11.406 0.542 -2.078 1 95.5 25 VAL B C 1
ATOM 2217 O O . VAL B 1 25 ? -10.969 1.597 -1.61 1 95.5 25 VAL B O 1
ATOM 2220 N N . LEU B 1 26 ? -12.227 -0.202 -1.477 1 95.44 26 LEU B N 1
ATOM 2221 C CA . LEU B 1 26 ? -12.898 0.281 -0.275 1 95.44 26 LEU B CA 1
ATOM 2222 C C . LEU B 1 26 ? -11.945 0.268 0.92 1 95.44 26 LEU B C 1
ATOM 2224 O O . LEU B 1 26 ? -12.047 1.125 1.802 1 95.44 26 LEU B O 1
ATOM 2228 N N . GLU B 1 27 ? -11.125 -0.754 0.909 1 93.94 27 GLU B N 1
ATOM 2229 C CA . GLU B 1 27 ? -10.109 -0.765 1.96 1 93.94 27 GLU B CA 1
ATOM 2230 C C . GLU B 1 27 ? -9.242 0.489 1.902 1 93.94 27 GLU B C 1
ATOM 2232 O O . GLU B 1 27 ? -9.023 1.146 2.922 1 93.94 27 GLU B O 1
ATOM 2237 N N . ARG B 1 28 ? -8.781 0.858 0.774 1 93.62 28 ARG B N 1
ATOM 2238 C CA . ARG B 1 28 ? -7.941 2.035 0.597 1 93.62 28 ARG B CA 1
ATOM 2239 C C . ARG B 1 28 ? -8.734 3.318 0.824 1 93.62 28 ARG B C 1
ATOM 2241 O O . ARG B 1 28 ? -8.211 4.293 1.368 1 93.62 28 ARG B O 1
ATOM 2248 N N . ALA B 1 29 ? -9.93 3.299 0.389 1 94.38 29 ALA B N 1
ATOM 2249 C CA . ALA B 1 29 ? -10.789 4.457 0.621 1 94.38 29 ALA B CA 1
ATOM 2250 C C . ALA B 1 29 ? -10.961 4.719 2.113 1 94.38 29 ALA B C 1
ATOM 2252 O O . ALA B 1 29 ? -10.852 5.859 2.568 1 94.38 29 ALA B O 1
ATOM 2253 N N . GLY B 1 30 ? -11.258 3.684 2.807 1 94.12 30 GLY B N 1
ATOM 2254 C CA . GLY B 1 30 ? -11.406 3.828 4.246 1 94.12 30 GLY B CA 1
ATOM 2255 C C . GLY B 1 30 ? -10.148 4.332 4.926 1 94.12 30 GLY B C 1
ATOM 2256 O O . GLY B 1 30 ? -10.219 5.086 5.898 1 94.12 30 GLY B O 1
ATOM 2257 N N . GLU B 1 31 ? -9.016 3.926 4.406 1 90.75 31 GLU B N 1
ATOM 2258 C CA . GLU B 1 31 ? -7.734 4.348 4.973 1 90.75 31 GLU B CA 1
ATOM 2259 C C . GLU B 1 31 ? -7.441 5.809 4.645 1 90.75 31 GLU B C 1
ATOM 2261 O O . GLU B 1 31 ? -6.742 6.492 5.395 1 90.75 31 GLU B O 1
ATOM 2266 N N . ALA B 1 32 ? -8.023 6.293 3.631 1 89.88 32 ALA B N 1
ATOM 2267 C CA . ALA B 1 32 ? -7.691 7.621 3.127 1 89.88 32 ALA B CA 1
ATOM 2268 C C . ALA B 1 32 ? -8.586 8.688 3.75 1 89.88 32 ALA B C 1
ATOM 2270 O O . ALA B 1 32 ? -8.352 9.883 3.578 1 89.88 32 ALA B O 1
ATOM 2271 N N . LEU B 1 33 ? -9.469 8.375 4.543 1 92.44 33 LEU B N 1
ATOM 2272 C CA . LEU B 1 33 ? -10.484 9.289 5.035 1 92.44 33 LEU B CA 1
ATOM 2273 C C . LEU B 1 33 ? -9.906 10.242 6.074 1 92.44 33 LEU B C 1
ATOM 2275 O O . LEU B 1 33 ? -10.281 11.422 6.121 1 92.44 33 LEU B O 1
ATOM 2279 N N . LEU B 1 34 ? -8.961 9.719 6.762 1 89.88 34 LEU B N 1
ATOM 2280 C CA . LEU B 1 34 ? -8.617 10.422 7.992 1 89.88 34 LEU B CA 1
ATOM 2281 C C . LEU B 1 34 ? -7.75 11.641 7.699 1 89.88 34 LEU B C 1
ATOM 2283 O O . LEU B 1 34 ? -7.988 12.719 8.25 1 89.88 34 LEU B O 1
ATOM 2287 N N . ARG B 1 35 ? -6.898 11.523 6.816 1 83.31 35 ARG B N 1
ATOM 2288 C CA . ARG B 1 35 ? -5.879 12.547 6.609 1 83.31 35 ARG B CA 1
ATOM 2289 C C . ARG B 1 35 ? -6.508 13.859 6.164 1 83.31 35 ARG B C 1
ATOM 2291 O O . ARG B 1 35 ? -6.195 14.922 6.711 1 83.31 35 ARG B O 1
ATOM 2298 N N . PRO B 1 36 ? -7.449 13.906 5.266 1 85.12 36 PRO B N 1
ATOM 2299 C CA . PRO B 1 36 ? -8.047 15.164 4.82 1 85.12 36 PRO B CA 1
ATOM 2300 C C . PRO B 1 36 ? -8.859 15.852 5.918 1 85.12 36 PRO B C 1
ATOM 2302 O O . PRO B 1 36 ? -9.18 17.031 5.805 1 85.12 36 PRO B O 1
ATOM 2305 N N . VAL B 1 37 ? -9.125 15.195 6.926 1 89.88 37 VAL B N 1
ATOM 2306 C CA . VAL B 1 37 ? -9.977 15.789 7.949 1 89.88 37 VAL B CA 1
ATOM 2307 C C . VAL B 1 37 ? -9.203 15.914 9.258 1 89.88 37 VAL B C 1
ATOM 2309 O O . VAL B 1 37 ? -9.797 15.922 10.344 1 89.88 37 VAL B O 1
ATOM 2312 N N . TYR B 1 38 ? -7.953 15.938 9.18 1 86.81 38 TYR B N 1
ATOM 2313 C CA . TYR B 1 38 ? -7.09 16.062 10.352 1 86.81 38 TYR B CA 1
ATOM 2314 C C . TYR B 1 38 ? -7.473 17.281 11.18 1 86.81 38 TYR B C 1
ATOM 2316 O O . TYR B 1 38 ? -7.516 17.219 12.414 1 86.81 38 TYR B O 1
ATOM 2324 N N . ASP B 1 39 ? -7.734 18.328 10.555 1 87.25 39 ASP B N 1
ATOM 2325 C CA . ASP B 1 39 ? -8.055 19.562 11.258 1 87.25 39 ASP B CA 1
ATOM 2326 C C . ASP B 1 39 ? -9.344 19.422 12.062 1 87.25 39 ASP B C 1
ATOM 2328 O O . ASP B 1 39 ? -9.383 19.75 13.25 1 87.25 39 ASP B O 1
ATOM 2332 N N . GLN B 1 40 ? -10.312 18.906 11.422 1 90.44 40 GLN B N 1
ATOM 2333 C CA . GLN B 1 40 ? -11.609 18.75 12.078 1 90.44 40 GLN B CA 1
ATOM 2334 C C . GLN B 1 40 ? -11.516 17.734 13.219 1 90.44 40 GLN B C 1
ATOM 2336 O O . GLN B 1 40 ? -12.078 17.953 14.297 1 90.44 40 GLN B O 1
ATOM 2341 N N . VAL B 1 41 ? -10.82 16.672 12.992 1 92.12 41 VAL B N 1
ATOM 2342 C CA . VAL B 1 41 ? -10.672 15.633 14 1 92.12 41 VAL B CA 1
ATOM 2343 C C . VAL B 1 41 ? -9.812 16.156 15.156 1 92.12 41 VAL B C 1
ATOM 2345 O O . VAL B 1 41 ? -10.109 15.898 16.328 1 92.12 41 VAL B O 1
ATOM 2348 N N . GLY B 1 42 ? -8.797 16.828 14.781 1 92.5 42 GLY B N 1
ATOM 2349 C CA . GLY B 1 42 ? -7.957 17.422 15.805 1 92.5 42 GLY B CA 1
ATOM 2350 C C . GLY B 1 42 ? -8.703 18.375 16.719 1 92.5 42 GLY B C 1
ATOM 2351 O O . GLY B 1 42 ? -8.516 18.344 17.938 1 92.5 42 GLY B O 1
ATOM 2352 N N . LYS B 1 43 ? -9.445 19.219 16.219 1 91.69 43 LYS B N 1
ATOM 2353 C CA . LYS B 1 43 ? -10.258 20.141 17 1 91.69 43 LYS B CA 1
ATOM 2354 C C . LYS B 1 43 ? -11.234 19.391 17.906 1 91.69 43 LYS B C 1
ATOM 2356 O O . LYS B 1 43 ? -11.477 19.797 19.031 1 91.69 43 LYS B O 1
ATOM 2361 N N . SER B 1 44 ? -11.75 18.375 17.375 1 92.25 44 SER B N 1
ATOM 2362 C CA . SER B 1 44 ? -12.727 17.594 18.125 1 92.25 44 SER B CA 1
ATOM 2363 C C . SER B 1 44 ? -12.07 16.906 19.328 1 92.25 44 SER B C 1
ATOM 2365 O O . SER B 1 44 ? -12.695 16.75 20.375 1 92.25 44 SER B O 1
ATOM 2367 N N . PHE B 1 45 ? -10.891 16.469 19.141 1 95.25 45 PHE B N 1
ATOM 2368 C CA . PHE B 1 45 ? -10.227 15.68 20.172 1 95.25 45 PHE B CA 1
ATOM 2369 C C . PHE B 1 45 ? -9.273 16.547 20.984 1 95.25 45 PHE B C 1
ATOM 2371 O O . PHE B 1 45 ? -8.797 16.141 22.047 1 95.25 45 PHE B O 1
ATOM 2378 N N . GLY B 1 46 ? -8.953 17.703 20.547 1 94.69 46 GLY B N 1
ATOM 2379 C CA . GLY B 1 46 ? -7.996 18.578 21.219 1 94.69 46 GLY B CA 1
ATOM 2380 C C . GLY B 1 46 ? -6.559 18.141 21.031 1 94.69 46 GLY B C 1
ATOM 2381 O O . GLY B 1 46 ? -5.77 18.156 21.984 1 94.69 46 GLY B O 1
ATOM 2382 N N . VAL B 1 47 ? -6.309 17.641 19.844 1 91.94 47 VAL B N 1
ATOM 2383 C CA . VAL B 1 47 ? -4.953 17.172 19.578 1 91.94 47 VAL B CA 1
ATOM 2384 C C . VAL B 1 47 ? -4.422 17.828 18.312 1 91.94 47 VAL B C 1
ATOM 2386 O O . VAL B 1 47 ? -5.191 18.375 17.516 1 91.94 47 VAL B O 1
ATOM 2389 N N . THR B 1 48 ? -3.133 17.734 18.172 1 84.62 48 THR B N 1
ATOM 2390 C CA . THR B 1 48 ? -2.467 18.344 17.031 1 84.62 48 THR B CA 1
ATOM 2391 C C . THR B 1 48 ? -2.467 17.391 15.828 1 84.62 48 THR B C 1
ATOM 2393 O O . THR B 1 48 ? -2.746 16.203 15.977 1 84.62 48 THR B O 1
ATOM 2396 N N . SER B 1 49 ? -2.205 17.953 14.695 1 80.31 49 SER B N 1
ATOM 2397 C CA . SER B 1 49 ? -2.072 17.141 13.492 1 80.31 49 SER B CA 1
ATOM 2398 C C . SER B 1 49 ? -0.917 16.156 13.609 1 80.31 49 SER B C 1
ATOM 2400 O O . SER B 1 49 ? -0.979 15.055 13.062 1 80.31 49 SER B O 1
ATOM 2402 N N . ALA B 1 50 ? 0.127 16.516 14.32 1 76.31 50 ALA B N 1
ATOM 2403 C CA . ALA B 1 50 ? 1.262 15.617 14.547 1 76.31 50 ALA B CA 1
ATOM 2404 C C . ALA B 1 50 ? 0.839 14.375 15.328 1 76.31 50 ALA B C 1
ATOM 2406 O O . ALA B 1 50 ? 1.271 13.266 15.023 1 76.31 50 ALA B O 1
ATOM 2407 N N . ALA B 1 51 ? 0.039 14.625 16.25 1 84.81 51 ALA B N 1
ATOM 2408 C CA . ALA B 1 51 ? -0.476 13.508 17.031 1 84.81 51 ALA B CA 1
ATOM 2409 C C . ALA B 1 51 ? -1.288 12.555 16.156 1 84.81 51 ALA B C 1
ATOM 2411 O O . ALA B 1 51 ? -1.165 11.336 16.266 1 84.81 51 ALA B O 1
ATOM 2412 N N . LEU B 1 52 ? -2.021 13.133 15.289 1 85.5 52 LEU B N 1
ATOM 2413 C CA . LEU B 1 52 ? -2.844 12.305 14.414 1 85.5 52 LEU B CA 1
ATOM 2414 C C . LEU B 1 52 ? -1.976 11.516 13.438 1 85.5 52 LEU B C 1
ATOM 2416 O O . LEU B 1 52 ? -2.342 10.406 13.031 1 85.5 52 LEU B O 1
ATOM 2420 N N . GLY B 1 53 ? -0.879 12.031 13.086 1 79.5 53 GLY B N 1
ATOM 2421 C CA . GLY B 1 53 ? 0.076 11.312 12.258 1 79.5 53 GLY B CA 1
ATOM 2422 C C . GLY B 1 53 ? 0.604 10.047 12.914 1 79.5 53 GLY B C 1
ATOM 2423 O O . GLY B 1 53 ? 0.924 9.078 12.227 1 79.5 53 GLY B O 1
ATOM 2424 N N . THR B 1 54 ? 0.617 10.008 14.203 1 86.75 54 THR B N 1
ATOM 2425 C CA . THR B 1 54 ? 1.123 8.844 14.922 1 86.75 54 THR B CA 1
ATOM 2426 C C . THR B 1 54 ? 0.146 7.676 14.82 1 86.75 54 THR B C 1
ATOM 2428 O O . THR B 1 54 ? 0.512 6.527 15.078 1 86.75 54 THR B O 1
ATOM 2431 N N . LEU B 1 55 ? -1.017 8.016 14.461 1 89.88 55 LEU B N 1
ATOM 2432 C CA . LEU B 1 55 ? -1.999 6.953 14.297 1 89.88 55 LEU B CA 1
ATOM 2433 C C . LEU B 1 55 ? -1.577 5.992 13.188 1 89.88 55 LEU B C 1
ATOM 2435 O O . LEU B 1 55 ? -1.73 4.777 13.32 1 89.88 55 LEU B O 1
ATOM 2439 N N . THR B 1 56 ? -1.074 6.582 12.164 1 83.56 56 THR B N 1
ATOM 2440 C CA . THR B 1 56 ? -0.586 5.766 11.055 1 83.56 56 THR B CA 1
ATOM 2441 C C . THR B 1 56 ? 0.611 4.926 11.492 1 83.56 56 THR B C 1
ATOM 2443 O O . THR B 1 56 ? 0.755 3.773 11.078 1 83.56 56 THR B O 1
ATOM 2446 N N . PHE B 1 57 ? 1.338 5.473 12.344 1 85 57 PHE B N 1
ATOM 2447 C CA . PHE B 1 57 ? 2.49 4.758 12.883 1 85 57 PHE B CA 1
ATOM 2448 C C . PHE B 1 57 ? 2.045 3.555 13.711 1 85 57 PHE B C 1
ATOM 2450 O O . PHE B 1 57 ? 2.582 2.457 13.555 1 85 57 PHE B O 1
ATOM 2457 N N . ILE B 1 58 ? 1.145 3.832 14.477 1 92.69 58 ILE B N 1
ATOM 2458 C CA . ILE B 1 58 ? 0.629 2.771 15.336 1 92.69 58 ILE B CA 1
ATOM 2459 C C . ILE B 1 58 ? 0.05 1.648 14.477 1 92.69 58 ILE B C 1
ATOM 2461 O O . ILE B 1 58 ? 0.337 0.471 14.711 1 92.69 58 ILE B O 1
ATOM 2465 N N . ARG B 1 59 ? -0.691 2.002 13.578 1 91.69 59 ARG B N 1
ATOM 2466 C CA . ARG B 1 59 ? -1.274 1.016 12.672 1 91.69 59 ARG B CA 1
ATOM 2467 C C . ARG B 1 59 ? -0.188 0.216 11.961 1 91.69 59 ARG B C 1
ATOM 2469 O O . ARG B 1 59 ? -0.267 -1.012 11.883 1 91.69 59 ARG B O 1
ATOM 2476 N N . SER B 1 60 ? 0.827 0.899 11.453 1 88.94 60 SER B N 1
ATOM 2477 C CA . SER B 1 60 ? 1.901 0.256 10.703 1 88.94 60 SER B CA 1
ATOM 2478 C C . SER B 1 60 ? 2.719 -0.672 11.594 1 88.94 60 SER B C 1
ATOM 2480 O O . SER B 1 60 ? 3.141 -1.746 11.156 1 88.94 60 SER B O 1
ATOM 2482 N N . LEU B 1 61 ? 2.914 -0.269 12.734 1 93.25 61 LEU B N 1
ATOM 2483 C CA . LEU B 1 61 ? 3.682 -1.073 13.68 1 93.25 61 LEU B CA 1
ATOM 2484 C C . LEU B 1 61 ? 2.957 -2.375 14 1 93.25 61 LEU B C 1
ATOM 2486 O O . LEU B 1 61 ? 3.549 -3.455 13.93 1 93.25 61 LEU B O 1
ATOM 2490 N N . VAL B 1 62 ? 1.741 -2.256 14.312 1 94.12 62 VAL B N 1
ATOM 2491 C CA . VAL B 1 62 ? 0.95 -3.438 14.641 1 94.12 62 VAL B CA 1
ATOM 2492 C C . VAL B 1 62 ? 0.827 -4.332 13.406 1 94.12 62 VAL B C 1
ATOM 2494 O O . VAL B 1 62 ? 0.891 -5.559 13.516 1 94.12 62 VAL B O 1
ATOM 2497 N N . GLN B 1 63 ? 0.661 -3.701 12.312 1 90.75 63 GLN B N 1
ATOM 2498 C CA . GLN B 1 63 ? 0.573 -4.461 11.07 1 90.75 63 GLN B CA 1
ATOM 2499 C C . GLN B 1 63 ? 1.854 -5.25 10.812 1 90.75 63 GLN B C 1
ATOM 2501 O O . GLN B 1 63 ? 1.8 -6.43 10.453 1 90.75 63 GLN B O 1
ATOM 2506 N N . ALA B 1 64 ? 2.973 -4.641 10.977 1 90.44 64 ALA B N 1
ATOM 2507 C CA . ALA B 1 64 ? 4.262 -5.301 10.781 1 90.44 64 ALA B CA 1
ATOM 2508 C C . ALA B 1 64 ? 4.43 -6.473 11.742 1 90.44 64 ALA B C 1
ATOM 2510 O O . ALA B 1 64 ? 4.84 -7.562 11.344 1 90.44 64 ALA B O 1
ATOM 2511 N N . LEU B 1 65 ? 4.031 -6.27 12.891 1 93.19 65 LEU B N 1
ATOM 2512 C CA . LEU B 1 65 ? 4.188 -7.293 13.922 1 93.19 65 LEU B CA 1
ATOM 2513 C C . LEU B 1 65 ? 3.217 -8.445 13.695 1 93.19 65 LEU B C 1
ATOM 2515 O O . LEU B 1 65 ? 3.465 -9.57 14.141 1 93.19 65 LEU B O 1
ATOM 2519 N N . SER B 1 66 ? 2.154 -8.188 13.031 1 91.75 66 SER B N 1
ATOM 2520 C CA . SER B 1 66 ? 1.121 -9.195 12.828 1 91.75 66 SER B CA 1
ATOM 2521 C C . SER B 1 66 ? 1.361 -9.984 11.539 1 91.75 66 SER B C 1
ATOM 2523 O O . SER B 1 66 ? 0.603 -10.898 11.219 1 91.75 66 SER B O 1
ATOM 2525 N N . SER B 1 67 ? 2.348 -9.688 10.828 1 86.19 67 SER B N 1
ATOM 2526 C CA . SER B 1 67 ? 2.598 -10.297 9.531 1 86.19 67 SER B CA 1
ATOM 2527 C C . SER B 1 67 ? 2.83 -11.805 9.656 1 86.19 67 SER B C 1
ATOM 2529 O O . SER B 1 67 ? 2.363 -12.578 8.828 1 86.19 67 SER B O 1
ATOM 2531 N N . PRO B 1 68 ? 3.504 -12.289 10.664 1 82.81 68 PRO B N 1
ATOM 2532 C CA . PRO B 1 68 ? 3.641 -13.742 10.82 1 82.81 68 PRO B CA 1
ATOM 2533 C C . PRO B 1 68 ? 2.303 -14.438 11.062 1 82.81 68 PRO B C 1
ATOM 2535 O O . PRO B 1 68 ? 2.125 -15.594 10.672 1 82.81 68 PRO B O 1
ATOM 2538 N N . LEU B 1 69 ? 1.469 -13.719 11.727 1 82.62 69 LEU B N 1
ATOM 2539 C CA . LEU B 1 69 ? 0.129 -14.266 11.914 1 82.62 69 LEU B CA 1
ATOM 2540 C C . LEU B 1 69 ? -0.566 -14.477 10.57 1 82.62 69 LEU B C 1
ATOM 2542 O O . LEU B 1 69 ? -1.267 -15.469 10.383 1 82.62 69 LEU B O 1
ATOM 2546 N N . ALA B 1 70 ? -0.379 -13.586 9.703 1 76.38 70 ALA B N 1
ATOM 2547 C CA . ALA B 1 70 ? -0.936 -13.68 8.352 1 76.38 70 ALA B CA 1
ATOM 2548 C C . ALA B 1 70 ? -0.406 -14.906 7.621 1 76.38 70 ALA B C 1
ATOM 2550 O O . ALA B 1 70 ? -1.157 -15.602 6.93 1 76.38 70 ALA B O 1
ATOM 2551 N N . ALA B 1 71 ? 0.863 -15.141 7.848 1 73.75 71 ALA B N 1
ATOM 2552 C CA . ALA B 1 71 ? 1.49 -16.297 7.23 1 73.75 71 ALA B CA 1
ATOM 2553 C C . ALA B 1 71 ? 0.85 -17.594 7.723 1 73.75 71 ALA B C 1
ATOM 2555 O O . ALA B 1 71 ? 0.569 -18.5 6.934 1 73.75 71 ALA B O 1
ATOM 2556 N N . TYR B 1 72 ? 0.551 -17.641 8.969 1 77.62 72 TYR B N 1
ATOM 2557 C CA . TYR B 1 72 ? -0.055 -18.812 9.578 1 77.62 72 TYR B CA 1
ATOM 2558 C C . TYR B 1 72 ? -1.481 -19.016 9.078 1 77.62 72 TYR B C 1
ATOM 2560 O O . TYR B 1 72 ? -1.878 -20.125 8.75 1 77.62 72 TYR B O 1
ATOM 2568 N N . LEU B 1 73 ? -2.201 -18 8.969 1 79.38 73 LEU B N 1
ATOM 2569 C CA . LEU B 1 73 ? -3.602 -18.094 8.57 1 79.38 73 LEU B CA 1
ATOM 2570 C C . LEU B 1 73 ? -3.73 -18.469 7.105 1 79.38 73 LEU B C 1
ATOM 2572 O O . LEU B 1 73 ? -4.688 -19.156 6.715 1 79.38 73 LEU B O 1
ATOM 2576 N N . ALA B 1 74 ? -2.768 -18.094 6.367 1 75 74 ALA B N 1
ATOM 2577 C CA . ALA B 1 74 ? -2.799 -18.344 4.93 1 75 74 ALA B CA 1
ATOM 2578 C C . ALA B 1 74 ? -2.68 -19.828 4.621 1 75 74 ALA B C 1
ATOM 2580 O O . ALA B 1 74 ? -3.18 -20.297 3.596 1 75 74 ALA B O 1
ATOM 2581 N N . ILE B 1 75 ? -2.107 -20.531 5.582 1 72.31 75 ILE B N 1
ATOM 2582 C CA . ILE B 1 75 ? -1.881 -21.953 5.355 1 72.31 75 ILE B CA 1
ATOM 2583 C C . ILE B 1 75 ? -3.088 -22.766 5.844 1 72.31 75 ILE B C 1
ATOM 2585 O O . ILE B 1 75 ? -3.469 -23.766 5.23 1 72.31 75 ILE B O 1
ATOM 2589 N N . ASN B 1 76 ? -3.795 -22.172 6.809 1 76.94 76 ASN B N 1
ATOM 2590 C CA . ASN B 1 76 ? -4.719 -23.047 7.523 1 76.94 76 ASN B CA 1
ATOM 2591 C C . ASN B 1 76 ? -6.172 -22.656 7.273 1 76.94 76 ASN B C 1
ATOM 2593 O O . ASN B 1 76 ? -7.09 -23.375 7.695 1 76.94 76 ASN B O 1
ATOM 2597 N N . HIS B 1 77 ? -6.383 -21.625 6.609 1 80.44 77 HIS B N 1
ATOM 2598 C CA . HIS B 1 77 ? -7.762 -21.156 6.484 1 80.44 77 HIS B CA 1
ATOM 2599 C C . HIS B 1 77 ? -8.094 -20.797 5.039 1 80.44 77 HIS B C 1
ATOM 2601 O O . HIS B 1 77 ? -7.188 -20.531 4.238 1 80.44 77 HIS B O 1
ATOM 2607 N N . ASP B 1 78 ? -9.398 -20.859 4.836 1 87.94 78 ASP B N 1
ATOM 2608 C CA . ASP B 1 78 ? -9.922 -20.422 3.545 1 87.94 78 ASP B CA 1
ATOM 2609 C C . ASP B 1 78 ? -9.711 -18.922 3.35 1 87.94 78 ASP B C 1
ATOM 2611 O O . ASP B 1 78 ? -10.047 -18.125 4.23 1 87.94 78 ASP B O 1
ATOM 2615 N N . ARG B 1 79 ? -9.211 -18.594 2.256 1 90.12 79 ARG B N 1
ATOM 2616 C CA . ARG B 1 79 ? -8.875 -17.203 1.999 1 90.12 79 ARG B CA 1
ATOM 2617 C C . ARG B 1 79 ? -10.125 -16.328 1.931 1 90.12 79 ARG B C 1
ATOM 2619 O O . ARG B 1 79 ? -10.094 -15.156 2.291 1 90.12 79 ARG B O 1
ATOM 2626 N N . ILE B 1 80 ? -11.234 -16.922 1.513 1 92.5 80 ILE B N 1
ATOM 2627 C CA . ILE B 1 80 ? -12.461 -16.141 1.409 1 92.5 80 ILE B CA 1
ATOM 2628 C C . ILE B 1 80 ? -12.945 -15.758 2.805 1 92.5 80 ILE B C 1
ATOM 2630 O O . ILE B 1 80 ? -13.398 -14.633 3.02 1 92.5 80 ILE B O 1
ATOM 2634 N N . ILE B 1 81 ? -12.797 -16.625 3.697 1 92.25 81 ILE B N 1
ATOM 2635 C CA . ILE B 1 81 ? -13.203 -16.344 5.07 1 92.25 81 ILE B CA 1
ATOM 2636 C C . ILE B 1 81 ? -12.281 -15.289 5.676 1 92.25 81 ILE B C 1
ATOM 2638 O O . ILE B 1 81 ? -12.742 -14.398 6.391 1 92.25 81 ILE B O 1
ATOM 2642 N N . ILE B 1 82 ? -11.031 -15.359 5.391 1 92.94 82 ILE B N 1
ATOM 2643 C CA . ILE B 1 82 ? -10.07 -14.383 5.887 1 92.94 82 ILE B CA 1
ATOM 2644 C C . ILE B 1 82 ? -10.406 -13 5.332 1 92.94 82 ILE B C 1
ATOM 2646 O O . ILE B 1 82 ? -10.477 -12.023 6.078 1 92.94 82 ILE B O 1
ATOM 2650 N N . ILE B 1 83 ? -10.703 -12.953 4.086 1 94.94 83 ILE B N 1
ATOM 2651 C CA . ILE B 1 83 ? -10.961 -11.688 3.418 1 94.94 83 ILE B CA 1
ATOM 2652 C C . ILE B 1 83 ? -12.297 -11.117 3.889 1 94.94 83 ILE B C 1
ATOM 2654 O O . ILE B 1 83 ? -12.398 -9.93 4.207 1 94.94 83 ILE B O 1
ATOM 2658 N N . ALA B 1 84 ? -13.289 -11.945 3.965 1 95.25 84 ALA B N 1
ATOM 2659 C CA . ALA B 1 84 ? -14.602 -11.477 4.41 1 95.25 84 ALA B CA 1
ATOM 2660 C C . ALA B 1 84 ? -14.547 -11.008 5.859 1 95.25 84 ALA B C 1
ATOM 2662 O O . ALA B 1 84 ? -15.102 -9.953 6.195 1 95.25 84 ALA B O 1
ATOM 2663 N N . SER B 1 85 ? -13.906 -11.727 6.68 1 93.62 85 SER B N 1
ATOM 2664 C CA . SER B 1 85 ? -13.781 -11.336 8.078 1 93.62 85 SER B CA 1
ATOM 2665 C C . SER B 1 85 ? -12.945 -10.07 8.234 1 93.62 85 SER B C 1
ATOM 2667 O O . SER B 1 85 ? -13.227 -9.234 9.094 1 93.62 85 SER B O 1
ATOM 2669 N N . GLY B 1 86 ? -11.945 -10.016 7.441 1 93.38 86 GLY B N 1
ATOM 2670 C CA . GLY B 1 86 ? -11.156 -8.797 7.441 1 93.38 86 GLY B CA 1
ATOM 2671 C C . GLY B 1 86 ? -11.938 -7.574 7.004 1 93.38 86 GLY B C 1
ATOM 2672 O O . GLY B 1 86 ? -11.828 -6.508 7.613 1 93.38 86 GLY B O 1
ATOM 2673 N N . ALA B 1 87 ? -12.742 -7.762 5.977 1 94.75 87 ALA B N 1
ATOM 2674 C CA . ALA B 1 87 ? -13.594 -6.664 5.516 1 94.75 87 ALA B CA 1
ATOM 2675 C C . ALA B 1 87 ? -14.586 -6.254 6.598 1 94.75 87 ALA B C 1
ATOM 2677 O O . ALA B 1 87 ? -14.844 -5.062 6.789 1 94.75 87 ALA B O 1
ATOM 2678 N N . LEU B 1 88 ? -15.094 -7.176 7.238 1 95.31 88 LEU B N 1
ATOM 2679 C CA . LEU B 1 88 ? -16 -6.883 8.344 1 95.31 88 LEU B CA 1
ATOM 2680 C C . LEU B 1 88 ? -15.289 -6.098 9.438 1 95.31 88 LEU B C 1
ATOM 2682 O O . LEU B 1 88 ? -15.828 -5.117 9.961 1 95.31 88 LEU B O 1
ATOM 2686 N N . ALA B 1 89 ? -14.156 -6.543 9.75 1 94.75 89 ALA B N 1
ATOM 2687 C CA . ALA B 1 89 ? -13.359 -5.848 10.758 1 94.75 89 ALA B CA 1
ATOM 2688 C C . ALA B 1 89 ? -13.062 -4.414 10.328 1 94.75 89 ALA B C 1
ATOM 2690 O O . ALA B 1 89 ? -13.102 -3.494 11.148 1 94.75 89 ALA B O 1
ATOM 2691 N N . TRP B 1 90 ? -12.812 -4.234 9.094 1 94.44 90 TRP B N 1
ATOM 2692 C CA . TRP B 1 90 ? -12.578 -2.895 8.57 1 94.44 90 TRP B CA 1
ATOM 2693 C C . TRP B 1 90 ? -13.828 -2.029 8.703 1 94.44 90 TRP B C 1
ATOM 2695 O O . TRP B 1 90 ? -13.734 -0.852 9.062 1 94.44 90 TRP B O 1
ATOM 2705 N N . ALA B 1 91 ? -14.906 -2.658 8.359 1 96.06 91 ALA B N 1
ATOM 2706 C CA . ALA B 1 91 ? -16.156 -1.929 8.484 1 96.06 91 ALA B CA 1
ATOM 2707 C C . ALA B 1 91 ? -16.391 -1.49 9.93 1 96.06 91 ALA B C 1
ATOM 2709 O O . ALA B 1 91 ? -16.719 -0.327 10.188 1 96.06 91 ALA B O 1
ATOM 2710 N N . ILE B 1 92 ? -16.156 -2.326 10.805 1 96.5 92 ILE B N 1
ATOM 2711 C CA . ILE B 1 92 ? -16.359 -2.049 12.219 1 96.5 92 ILE B CA 1
ATOM 2712 C C . ILE B 1 92 ? -15.367 -0.979 12.68 1 96.5 92 ILE B C 1
ATOM 2714 O O . ILE B 1 92 ? -15.727 -0.074 13.438 1 96.5 92 ILE B O 1
ATOM 2718 N N . ALA B 1 93 ? -14.172 -1.085 12.258 1 96.44 93 ALA B N 1
ATOM 2719 C CA . ALA B 1 93 ? -13.148 -0.114 12.633 1 96.44 93 ALA B CA 1
ATOM 2720 C C . ALA B 1 93 ? -13.516 1.286 12.148 1 96.44 93 ALA B C 1
ATOM 2722 O O . ALA B 1 93 ? -13.375 2.262 12.891 1 96.44 93 ALA B O 1
ATOM 2723 N N . ASN B 1 94 ? -13.961 1.354 10.898 1 96.12 94 ASN B N 1
ATOM 2724 C CA . ASN B 1 94 ? -14.359 2.658 10.383 1 96.12 94 ASN B CA 1
ATOM 2725 C C . ASN B 1 94 ? -15.562 3.215 11.141 1 96.12 94 ASN B C 1
ATOM 2727 O O . ASN B 1 94 ? -15.602 4.398 11.469 1 96.12 94 ASN B O 1
ATOM 2731 N N . ALA B 1 95 ? -16.5 2.428 11.422 1 96.88 95 ALA B N 1
ATOM 2732 C CA . ALA B 1 95 ? -17.641 2.869 12.227 1 96.88 95 ALA B CA 1
ATOM 2733 C C . ALA B 1 95 ? -17.188 3.316 13.609 1 96.88 95 ALA B C 1
ATOM 2735 O O . ALA B 1 95 ? -17.688 4.316 14.141 1 96.88 95 ALA B O 1
ATOM 2736 N N . ALA B 1 96 ? -16.281 2.6 14.133 1 97.5 96 ALA B N 1
ATOM 2737 C CA . ALA B 1 96 ? -15.766 2.916 15.461 1 97.5 96 ALA B CA 1
ATOM 2738 C C . ALA B 1 96 ? -15.086 4.281 15.477 1 97.5 96 ALA B C 1
ATOM 2740 O O . ALA B 1 96 ? -15.266 5.059 16.422 1 97.5 96 ALA B O 1
ATOM 2741 N N . VAL B 1 97 ? -14.344 4.566 14.492 1 96.19 97 VAL B N 1
ATOM 2742 C CA . VAL B 1 97 ? -13.688 5.867 14.414 1 96.19 97 VAL B CA 1
ATOM 2743 C C . VAL B 1 97 ? -14.734 6.977 14.438 1 96.19 97 VAL B C 1
ATOM 2745 O O . VAL B 1 97 ? -14.539 8.008 15.078 1 96.19 97 VAL B O 1
ATOM 2748 N N . GLY B 1 98 ? -15.789 6.797 13.789 1 95.31 98 GLY B N 1
ATOM 2749 C CA . GLY B 1 98 ? -16.859 7.785 13.734 1 95.31 98 GLY B CA 1
ATOM 2750 C C . GLY B 1 98 ? -17.469 8.078 15.094 1 95.31 98 GLY B C 1
ATOM 2751 O O . GLY B 1 98 ? -18 9.172 15.32 1 95.31 98 GLY B O 1
ATOM 2752 N N . VAL B 1 99 ? -17.375 7.191 16 1 95.75 99 VAL B N 1
ATOM 2753 C CA . VAL B 1 99 ? -18.016 7.371 17.297 1 95.75 99 VAL B CA 1
ATOM 2754 C C . VAL B 1 99 ? -16.984 7.777 18.344 1 95.75 99 VAL B C 1
ATOM 2756 O O . VAL B 1 99 ? -17.344 8.148 19.469 1 95.75 99 VAL B O 1
ATOM 2759 N N . CYS B 1 100 ? -15.75 7.684 17.984 1 96.69 100 CYS B N 1
ATOM 2760 C CA . CYS B 1 100 ? -14.695 7.992 18.938 1 96.69 100 CYS B CA 1
ATOM 2761 C C . CYS B 1 100 ? -14.742 9.461 19.359 1 96.69 100 CYS B C 1
ATOM 2763 O O . CYS B 1 100 ? -15.086 10.328 18.547 1 96.69 100 CYS B O 1
ATOM 2765 N N . THR B 1 101 ? -14.438 9.758 20.641 1 95.38 101 THR B N 1
ATOM 2766 C CA . THR B 1 101 ? -14.469 11.125 21.156 1 95.38 101 THR B CA 1
ATOM 2767 C C . THR B 1 101 ? -13.102 11.523 21.703 1 95.38 101 THR B C 1
ATOM 2769 O O . THR B 1 101 ? -12.914 12.648 22.156 1 95.38 101 THR B O 1
ATOM 2772 N N . ALA B 1 102 ? -12.203 10.469 21.656 1 96.44 102 ALA B N 1
ATOM 2773 C CA . ALA B 1 102 ? -10.859 10.742 22.141 1 96.44 102 ALA B CA 1
ATOM 2774 C C . ALA B 1 102 ? -9.805 10.109 21.234 1 96.44 102 ALA B C 1
ATOM 2776 O O . ALA B 1 102 ? -10.062 9.078 20.609 1 96.44 102 ALA B O 1
ATOM 2777 N N . TYR B 1 103 ? -8.703 10.711 21.312 1 96.5 103 TYR B N 1
ATOM 2778 C CA . TYR B 1 103 ? -7.59 10.289 20.469 1 96.5 103 TYR B CA 1
ATOM 2779 C C . TYR B 1 103 ? -7.215 8.836 20.75 1 96.5 103 TYR B C 1
ATOM 2781 O O . TYR B 1 103 ? -7.004 8.055 19.812 1 96.5 103 TYR B O 1
ATOM 2789 N N . TRP B 1 104 ? -7.121 8.5 22.016 1 96.12 104 TRP B N 1
ATOM 2790 C CA . TRP B 1 104 ? -6.633 7.172 22.375 1 96.12 104 TRP B CA 1
ATOM 2791 C C . TRP B 1 104 ? -7.582 6.09 21.875 1 96.12 104 TRP B C 1
ATOM 2793 O O . TRP B 1 104 ? -7.152 4.977 21.562 1 96.12 104 TRP B O 1
ATOM 2803 N N . GLN B 1 105 ? -8.828 6.398 21.75 1 97.25 105 GLN B N 1
ATOM 2804 C CA . GLN B 1 105 ? -9.797 5.453 21.219 1 97.25 105 GLN B CA 1
ATOM 2805 C C . GLN B 1 105 ? -9.516 5.156 19.75 1 97.25 105 GLN B C 1
ATOM 2807 O O . GLN B 1 105 ? -9.562 4 19.312 1 97.25 105 GLN B O 1
ATOM 2812 N N . VAL B 1 106 ? -9.195 6.172 19.062 1 97 106 VAL B N 1
ATOM 2813 C CA . VAL B 1 106 ? -8.883 6 17.641 1 97 106 VAL B CA 1
ATOM 2814 C C . VAL B 1 106 ? -7.582 5.215 17.5 1 97 106 VAL B C 1
ATOM 2816 O O . VAL B 1 106 ? -7.453 4.375 16.594 1 97 106 VAL B O 1
ATOM 2819 N N . ALA B 1 107 ? -6.688 5.461 18.406 1 96.75 107 ALA B N 1
ATOM 2820 C CA . ALA B 1 107 ? -5.418 4.742 18.391 1 96.75 107 ALA B CA 1
ATOM 2821 C C . ALA B 1 107 ? -5.633 3.24 18.547 1 96.75 107 ALA B C 1
ATOM 2823 O O . ALA B 1 107 ? -5.008 2.438 17.844 1 96.75 107 ALA B O 1
ATOM 2824 N N . ILE B 1 108 ? -6.492 2.904 19.344 1 97.19 108 ILE B N 1
ATOM 2825 C CA . ILE B 1 108 ? -6.797 1.495 19.562 1 97.19 108 ILE B CA 1
ATOM 2826 C C . ILE B 1 108 ? -7.453 0.903 18.328 1 97.19 108 ILE B C 1
ATOM 2828 O O . ILE B 1 108 ? -7.117 -0.205 17.906 1 97.19 108 ILE B O 1
ATOM 2832 N N . VAL B 1 109 ? -8.336 1.626 17.797 1 97.31 109 VAL B N 1
ATOM 2833 C CA . VAL B 1 109 ? -9.031 1.173 16.594 1 97.31 109 VAL B CA 1
ATOM 2834 C C . VAL B 1 109 ? -8.023 0.981 15.453 1 97.31 109 VAL B C 1
ATOM 2836 O O . VAL B 1 109 ? -8.062 -0.029 14.75 1 97.31 109 VAL B O 1
ATOM 2839 N N . LYS B 1 110 ? -7.117 1.879 15.367 1 95.62 110 LYS B N 1
ATOM 2840 C CA . LYS B 1 110 ? -6.102 1.796 14.32 1 95.62 110 LYS B CA 1
ATOM 2841 C C . LYS B 1 110 ? -5.168 0.614 14.547 1 95.62 110 LYS B C 1
ATOM 2843 O O . LYS B 1 110 ? -4.727 -0.033 13.602 1 95.62 110 LYS B O 1
ATOM 2848 N N . ALA B 1 111 ? -4.891 0.361 15.742 1 95.12 111 ALA B N 1
ATOM 2849 C CA . ALA B 1 111 ? -4.086 -0.815 16.062 1 95.12 111 ALA B CA 1
ATOM 2850 C C . ALA B 1 111 ? -4.766 -2.092 15.578 1 95.12 111 ALA B C 1
ATOM 2852 O O . ALA B 1 111 ? -4.141 -2.922 14.914 1 95.12 111 ALA B O 1
ATOM 2853 N N . PHE B 1 112 ? -5.969 -2.172 15.812 1 94.44 112 PHE B N 1
ATOM 2854 C CA . PHE B 1 112 ? -6.723 -3.346 15.383 1 94.44 112 PHE B CA 1
ATOM 2855 C C . PHE B 1 112 ? -6.82 -3.4 13.859 1 94.44 112 PHE B C 1
ATOM 2857 O O . PHE B 1 112 ? -6.793 -4.48 13.273 1 94.44 112 PHE B O 1
ATOM 2864 N N . ASN B 1 113 ? -6.969 -2.301 13.328 1 93.5 113 ASN B N 1
ATOM 2865 C CA . ASN B 1 113 ? -6.969 -2.225 11.875 1 93.5 113 ASN B CA 1
ATOM 2866 C C . ASN B 1 113 ? -5.672 -2.773 11.281 1 93.5 113 ASN B C 1
ATOM 2868 O O . ASN B 1 113 ? -5.688 -3.424 10.234 1 93.5 113 ASN B O 1
ATOM 2872 N N . GLY B 1 114 ? -4.59 -2.531 11.93 1 91.06 114 GLY B N 1
ATOM 2873 C CA . GLY B 1 114 ? -3.307 -3.055 11.492 1 91.06 114 GLY B CA 1
ATOM 2874 C C . GLY B 1 114 ? -3.262 -4.57 11.461 1 91.06 114 GLY B C 1
ATOM 2875 O O . GLY B 1 114 ? -2.709 -5.16 10.523 1 91.06 114 GLY B O 1
ATOM 2876 N N . ILE B 1 115 ? -3.867 -5.176 12.359 1 91 115 ILE B N 1
ATOM 2877 C CA . ILE B 1 115 ? -3.939 -6.633 12.406 1 91 115 ILE B CA 1
ATOM 2878 C C . ILE B 1 115 ? -4.746 -7.141 11.211 1 91 115 ILE B C 1
ATOM 2880 O O . ILE B 1 115 ? -4.316 -8.062 10.516 1 91 115 ILE B O 1
ATOM 2884 N N . GLY B 1 116 ? -5.844 -6.516 11.047 1 89.69 116 GLY B N 1
ATOM 2885 C CA . GLY B 1 116 ? -6.684 -6.895 9.922 1 89.69 116 GLY B CA 1
ATOM 2886 C C . GLY B 1 116 ? -5.984 -6.758 8.586 1 89.69 116 GLY B C 1
ATOM 2887 O O . GLY B 1 116 ? -6.062 -7.652 7.738 1 89.69 116 GLY B O 1
ATOM 2888 N N . LEU B 1 117 ? -5.32 -5.738 8.453 1 89.69 117 LEU B N 1
ATOM 2889 C CA . LEU B 1 117 ? -4.602 -5.484 7.211 1 89.69 117 LEU B CA 1
ATOM 2890 C C . LEU B 1 117 ? -3.514 -6.531 6.988 1 89.69 117 LEU B C 1
ATOM 2892 O O . LEU B 1 117 ? -3.328 -7.012 5.867 1 89.69 117 LEU B O 1
ATOM 2896 N N . ALA B 1 118 ? -2.871 -6.875 7.992 1 90.38 118 ALA B N 1
ATOM 2897 C CA . ALA B 1 118 ? -1.801 -7.867 7.8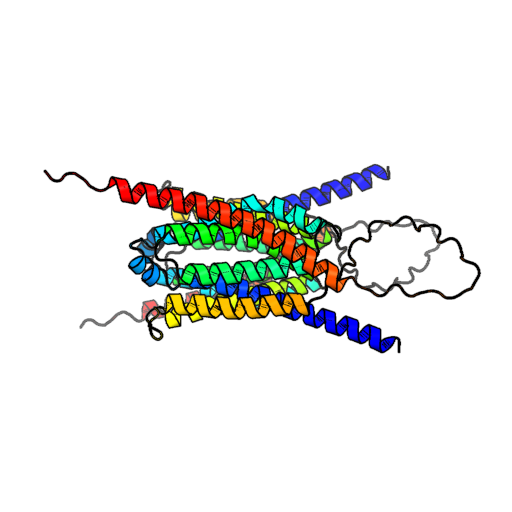95 1 90.38 118 ALA B CA 1
ATOM 2898 C C . ALA B 1 118 ? -2.342 -9.211 7.422 1 90.38 118 ALA B C 1
ATOM 2900 O O . ALA B 1 118 ? -1.642 -9.961 6.738 1 90.38 118 ALA B O 1
ATOM 2901 N N . MET B 1 119 ? -3.541 -9.453 7.746 1 90.31 119 MET B N 1
ATOM 2902 C CA . MET B 1 119 ? -4.113 -10.758 7.434 1 90.31 119 MET B CA 1
ATOM 2903 C C . MET B 1 119 ? -4.777 -10.742 6.059 1 90.31 119 MET B C 1
ATOM 2905 O O . MET B 1 119 ? -4.633 -11.695 5.285 1 90.31 119 MET B O 1
ATOM 2909 N N . VAL B 1 120 ? -5.383 -9.734 5.762 1 91.31 120 VAL B N 1
ATOM 2910 C CA . VAL B 1 120 ? -6.277 -9.703 4.609 1 91.31 120 VAL B CA 1
ATOM 2911 C C . VAL B 1 120 ? -5.473 -9.445 3.336 1 91.31 120 VAL B C 1
ATOM 2913 O O . VAL B 1 120 ? -5.715 -10.078 2.305 1 91.31 120 VAL B O 1
ATOM 2916 N N . VAL B 1 121 ? -4.496 -8.625 3.398 1 90.62 121 VAL B N 1
ATOM 2917 C CA . VAL B 1 121 ? -3.787 -8.18 2.205 1 90.62 121 VAL B CA 1
ATOM 2918 C C . VAL B 1 121 ? -3.059 -9.359 1.566 1 90.62 121 VAL B C 1
ATOM 2920 O O . VAL B 1 121 ? -3.217 -9.625 0.372 1 90.62 121 VAL B O 1
ATOM 2923 N N . PRO B 1 122 ? -2.379 -10.172 2.32 1 90.44 122 PRO B N 1
ATOM 2924 C CA . PRO B 1 122 ? -1.741 -11.336 1.705 1 90.44 122 PRO B CA 1
ATOM 2925 C C . PRO B 1 122 ? -2.752 -12.336 1.139 1 90.44 122 PRO B C 1
ATOM 2927 O O . PRO B 1 122 ? -2.494 -12.961 0.107 1 90.44 122 PRO B O 1
ATOM 2930 N N . ALA B 1 123 ? -3.803 -12.438 1.817 1 91.38 123 ALA B N 1
ATOM 2931 C CA . ALA B 1 123 ? -4.84 -13.344 1.333 1 91.38 123 ALA B CA 1
ATOM 2932 C C . ALA B 1 123 ? -5.402 -12.867 -0.004 1 91.38 123 ALA B C 1
ATOM 2934 O O . ALA B 1 123 ? -5.621 -13.672 -0.913 1 91.38 123 ALA B O 1
ATOM 2935 N N . ILE B 1 124 ? -5.594 -11.609 -0.121 1 93.44 124 ILE B N 1
ATOM 2936 C CA . ILE B 1 124 ? -6.078 -11.016 -1.363 1 93.44 124 ILE B CA 1
ATOM 2937 C C . ILE B 1 124 ? -5.066 -11.25 -2.48 1 93.44 124 ILE B C 1
ATOM 2939 O O . ILE B 1 124 ? -5.426 -11.695 -3.574 1 93.44 124 ILE B O 1
ATOM 2943 N N . GLN B 1 125 ? -3.873 -11.016 -2.162 1 92.88 125 GLN B N 1
ATOM 2944 C CA . GLN B 1 125 ? -2.832 -11.156 -3.174 1 92.88 125 GLN B CA 1
ATOM 2945 C C . GLN B 1 125 ? -2.668 -12.609 -3.598 1 92.88 125 GLN B C 1
ATOM 2947 O O . GLN B 1 125 ? -2.453 -12.898 -4.777 1 92.88 125 GLN B O 1
ATOM 2952 N N . SER B 1 126 ? -2.719 -13.469 -2.631 1 91.69 126 SER B N 1
ATOM 2953 C CA . SER B 1 126 ? -2.629 -14.891 -2.947 1 91.69 126 SER B CA 1
ATOM 2954 C C . SER B 1 126 ? -3.779 -15.328 -3.846 1 91.69 126 SER B C 1
ATOM 2956 O O . SER B 1 126 ? -3.578 -16.109 -4.785 1 91.69 126 SER B O 1
ATOM 2958 N N . LEU B 1 127 ? -4.891 -14.859 -3.531 1 91.81 127 LEU B N 1
ATOM 2959 C CA . LEU B 1 127 ? -6.062 -15.203 -4.332 1 91.81 127 LEU B CA 1
ATOM 2960 C C . LEU B 1 127 ? -5.926 -14.664 -5.75 1 91.81 127 LEU B C 1
ATOM 2962 O O . LEU B 1 127 ? -6.211 -15.375 -6.719 1 91.81 127 LEU B O 1
ATOM 2966 N N . VAL B 1 128 ? -5.473 -13.477 -5.887 1 92.75 128 VAL B N 1
ATOM 2967 C CA . VAL B 1 128 ? -5.277 -12.859 -7.195 1 92.75 128 VAL B CA 1
ATOM 2968 C C . VAL B 1 128 ? -4.219 -13.633 -7.98 1 92.75 128 VAL B C 1
ATOM 2970 O O . VAL B 1 128 ? -4.379 -13.867 -9.18 1 92.75 128 VAL B O 1
ATOM 2973 N N . ALA B 1 129 ? -3.189 -14.008 -7.297 1 91.25 129 ALA B N 1
ATOM 2974 C CA . ALA B 1 129 ? -2.141 -14.789 -7.949 1 91.25 129 ALA B CA 1
ATOM 2975 C C . ALA B 1 129 ? -2.693 -16.109 -8.484 1 91.25 129 ALA B C 1
ATOM 2977 O O . ALA B 1 129 ? -2.385 -16.5 -9.617 1 91.25 129 ALA B O 1
ATOM 2978 N N . ASP B 1 130 ? -3.551 -16.688 -7.73 1 89.81 130 ASP B N 1
ATOM 2979 C CA . ASP B 1 130 ? -4.07 -18 -8.094 1 89.81 130 ASP B CA 1
ATOM 2980 C C . ASP B 1 130 ? -5.121 -17.891 -9.195 1 89.81 130 ASP B C 1
ATOM 2982 O O . ASP B 1 130 ? -5.348 -18.844 -9.945 1 89.81 130 ASP B O 1
ATOM 2986 N N . MET B 1 131 ? -5.684 -16.812 -9.266 1 91 131 MET B N 1
ATOM 2987 C CA . MET B 1 131 ? -6.773 -16.656 -10.227 1 91 131 MET B CA 1
ATOM 2988 C C . MET B 1 131 ? -6.242 -16.188 -11.578 1 91 131 MET B C 1
ATOM 2990 O O . MET B 1 131 ? -7.016 -15.992 -12.523 1 91 131 MET B O 1
ATOM 2994 N N . HIS B 1 132 ? -4.957 -16.031 -11.672 1 88.06 132 HIS B N 1
ATOM 2995 C CA . HIS B 1 132 ? -4.32 -15.656 -12.93 1 88.06 132 HIS B CA 1
ATOM 2996 C C . HIS B 1 132 ? -3.23 -16.641 -13.312 1 88.06 132 HIS B C 1
ATOM 2998 O O . HIS B 1 132 ? -2.568 -17.219 -12.445 1 88.06 132 HIS B O 1
ATOM 3004 N N . GLU B 1 133 ? -3.174 -16.797 -14.586 1 86.06 133 GLU B N 1
ATOM 3005 C CA . GLU B 1 133 ? -2.045 -17.578 -15.086 1 86.06 133 GLU B CA 1
ATOM 3006 C C . GLU B 1 133 ? -0.721 -16.859 -14.82 1 86.06 133 GLU B C 1
ATOM 3008 O O . GLU B 1 133 ? -0.696 -15.656 -14.602 1 86.06 133 GLU B O 1
ATOM 3013 N N . GLU B 1 134 ? 0.285 -17.609 -14.805 1 82.69 134 GLU B N 1
ATOM 3014 C CA . GLU B 1 134 ? 1.612 -17.094 -14.484 1 82.69 134 GLU B CA 1
ATOM 3015 C C . GLU B 1 134 ? 1.953 -15.883 -15.352 1 82.69 134 GLU B C 1
ATOM 3017 O O . GLU B 1 134 ? 2.473 -14.883 -14.844 1 82.69 134 GLU B O 1
ATOM 3022 N N . SER B 1 135 ? 1.546 -15.945 -16.609 1 81.12 135 SER B N 1
ATOM 3023 C CA . SER B 1 135 ? 1.896 -14.883 -17.547 1 81.12 135 SER B CA 1
ATOM 3024 C C . SER B 1 135 ? 1.019 -13.656 -17.344 1 81.12 135 SER B C 1
ATOM 3026 O O . SER B 1 135 ? 1.354 -12.562 -17.812 1 81.12 135 SER B O 1
ATOM 3028 N N . GLN B 1 136 ? -0.069 -13.789 -16.578 1 87.12 136 GLN B N 1
ATOM 3029 C CA . GLN B 1 136 ? -1.023 -12.703 -16.422 1 87.12 136 GLN B CA 1
ATOM 3030 C C . GLN B 1 136 ? -1.046 -12.18 -14.992 1 87.12 136 GLN B C 1
ATOM 3032 O O . GLN B 1 136 ? -1.834 -11.297 -14.656 1 87.12 136 GLN B O 1
ATOM 3037 N N . ARG B 1 137 ? -0.155 -12.672 -14.203 1 87.88 137 ARG B N 1
ATOM 3038 C CA . ARG B 1 137 ? -0.159 -12.281 -12.797 1 87.88 137 ARG B CA 1
ATOM 3039 C C . ARG B 1 137 ? 0.16 -10.797 -12.641 1 87.88 137 ARG B C 1
ATOM 3041 O O . ARG B 1 137 ? -0.496 -10.094 -11.875 1 87.88 137 ARG B O 1
ATOM 3048 N N . GLY B 1 138 ? 1.168 -10.43 -13.391 1 85.31 138 GLY B N 1
ATOM 3049 C CA . GLY B 1 138 ? 1.496 -9.016 -13.312 1 85.31 138 GLY B CA 1
ATOM 3050 C C . GLY B 1 138 ? 0.323 -8.117 -13.648 1 85.31 138 GLY B C 1
ATOM 3051 O O . GLY B 1 138 ? 0.11 -7.094 -12.992 1 85.31 138 GLY B O 1
ATOM 3052 N N . MET B 1 139 ? -0.436 -8.523 -14.602 1 86.75 139 MET B N 1
ATOM 3053 C CA . MET B 1 139 ? -1.62 -7.77 -14.992 1 86.75 139 MET B CA 1
ATOM 3054 C C . MET B 1 139 ? -2.672 -7.793 -13.891 1 86.75 139 MET B C 1
ATOM 3056 O O . MET B 1 139 ? -3.293 -6.766 -13.594 1 86.75 139 MET B O 1
ATOM 3060 N N . GLY B 1 140 ? -2.865 -8.922 -13.312 1 90.94 140 GLY B N 1
ATOM 3061 C CA . GLY B 1 140 ? -3.793 -9.031 -12.195 1 90.94 140 GLY B CA 1
ATOM 3062 C C . GLY B 1 140 ? -3.443 -8.117 -11.031 1 90.94 140 GLY B C 1
ATOM 3063 O O . GLY B 1 140 ? -4.312 -7.43 -10.5 1 90.94 140 GLY B O 1
ATOM 3064 N N . PHE B 1 141 ? -2.186 -8.062 -10.797 1 91.88 141 PHE B N 1
ATOM 3065 C CA . PHE B 1 141 ? -1.741 -7.207 -9.703 1 91.88 141 PHE B CA 1
ATOM 3066 C C . PHE B 1 141 ? -1.81 -5.738 -10.102 1 91.88 141 PHE B C 1
ATOM 3068 O O . PHE B 1 141 ? -2.086 -4.875 -9.266 1 91.88 141 PHE B O 1
ATOM 3075 N N . GLY B 1 142 ? -1.519 -5.484 -11.328 1 88.19 142 GLY B N 1
ATOM 3076 C CA . GLY B 1 142 ? -1.689 -4.121 -11.805 1 88.19 142 GLY B CA 1
ATOM 3077 C C . GLY B 1 142 ? -3.1 -3.594 -11.609 1 88.19 142 GLY B C 1
ATOM 3078 O O . GLY B 1 142 ? -3.289 -2.471 -11.141 1 88.19 142 GLY B O 1
ATOM 3079 N N . TRP B 1 143 ? -4.008 -4.367 -11.891 1 89.19 143 TRP B N 1
ATOM 3080 C CA . TRP B 1 143 ? -5.402 -3.982 -11.719 1 89.19 143 TRP B CA 1
ATOM 3081 C C . TRP B 1 143 ? -5.75 -3.818 -10.242 1 89.19 143 TRP B C 1
ATOM 3083 O O . TRP B 1 143 ? -6.449 -2.877 -9.867 1 89.19 143 TRP B O 1
ATOM 3093 N N . LEU B 1 144 ? -5.266 -4.73 -9.492 1 92.69 144 LEU B N 1
ATOM 3094 C CA . LEU B 1 144 ? -5.523 -4.668 -8.062 1 92.69 144 LEU B CA 1
ATOM 3095 C C . LEU B 1 144 ? -4.973 -3.375 -7.465 1 92.69 144 LEU B C 1
ATOM 3097 O O . LEU B 1 144 ? -5.668 -2.686 -6.715 1 92.69 144 LEU B O 1
ATOM 3101 N N . HIS B 1 145 ? -3.805 -3.037 -7.82 1 90.5 145 HIS B N 1
ATOM 3102 C CA . HIS B 1 145 ? -3.174 -1.836 -7.281 1 90.5 145 HIS B CA 1
ATOM 3103 C C . HIS B 1 145 ? -3.801 -0.575 -7.863 1 90.5 145 HIS B C 1
ATOM 3105 O O . HIS B 1 145 ? -3.965 0.424 -7.16 1 90.5 145 HIS B O 1
ATOM 3111 N N . GLY B 1 146 ? -4.113 -0.661 -9.109 1 89.75 146 GLY B N 1
ATOM 3112 C CA . GLY B 1 146 ? -4.855 0.45 -9.688 1 89.75 146 GLY B CA 1
ATOM 3113 C C . GLY B 1 146 ? -6.176 0.711 -8.984 1 89.75 146 GLY B C 1
ATOM 3114 O O . GLY B 1 146 ? -6.508 1.86 -8.688 1 89.75 146 GLY B O 1
ATOM 3115 N N . ALA B 1 147 ? -6.84 -0.318 -8.75 1 92.38 147 ALA B N 1
ATOM 3116 C CA . ALA B 1 147 ? -8.102 -0.209 -8.016 1 92.38 147 ALA B CA 1
ATOM 3117 C C . ALA B 1 147 ? -7.879 0.396 -6.629 1 92.38 147 ALA B C 1
ATOM 3119 O O . ALA B 1 147 ? -8.641 1.265 -6.199 1 92.38 147 ALA B O 1
ATOM 3120 N N . GLY B 1 148 ? -6.867 -0.091 -6.004 1 93.56 148 GLY B N 1
ATOM 3121 C CA . GLY B 1 148 ? -6.535 0.472 -4.707 1 93.56 148 GLY B CA 1
ATOM 3122 C C . GLY B 1 148 ? -6.27 1.965 -4.75 1 93.56 148 GLY B C 1
ATOM 3123 O O . GLY B 1 148 ? -6.723 2.707 -3.877 1 93.56 148 GLY B O 1
ATOM 3124 N N . GLN B 1 149 ? -5.598 2.361 -5.738 1 91.38 149 GLN B N 1
ATOM 3125 C CA . GLN B 1 149 ? -5.281 3.779 -5.867 1 91.38 149 GLN B CA 1
ATOM 3126 C C . GLN B 1 149 ? -6.539 4.602 -6.137 1 91.38 149 GLN B C 1
ATOM 3128 O O . GLN B 1 149 ? -6.676 5.723 -5.641 1 91.38 149 GLN B O 1
ATOM 3133 N N . VAL B 1 150 ? -7.375 4.098 -6.895 1 92.19 150 VAL B N 1
ATOM 3134 C CA . VAL B 1 150 ? -8.664 4.75 -7.117 1 92.19 150 VAL B CA 1
ATOM 3135 C C . VAL B 1 150 ? -9.406 4.898 -5.793 1 92.19 150 VAL B C 1
ATOM 3137 O O . VAL B 1 150 ? -10.008 5.941 -5.523 1 92.19 150 VAL B O 1
ATOM 3140 N N . GLY B 1 151 ? -9.375 3.889 -5.02 1 94.69 151 GLY B N 1
ATOM 3141 C CA . GLY B 1 151 ? -9.977 3.965 -3.699 1 94.69 151 GLY B CA 1
ATOM 3142 C C . GLY B 1 151 ? -9.398 5.078 -2.844 1 94.69 151 GLY B C 1
ATOM 3143 O O . GLY B 1 151 ? -10.141 5.809 -2.188 1 94.69 151 GLY B O 1
ATOM 3144 N N . THR B 1 152 ? -8.125 5.133 -2.887 1 91.62 152 THR B N 1
ATOM 3145 C CA . THR B 1 152 ? -7.453 6.176 -2.121 1 91.62 152 THR B CA 1
ATOM 3146 C C . THR B 1 152 ? -7.918 7.559 -2.572 1 91.62 152 THR B C 1
ATOM 3148 O O . THR B 1 152 ? -8.211 8.422 -1.743 1 91.62 152 THR B O 1
ATOM 3151 N N . LEU B 1 153 ? -8 7.703 -3.793 1 90.62 153 LEU B N 1
ATOM 3152 C CA . LEU B 1 153 ? -8.422 8.984 -4.348 1 90.62 153 LEU B CA 1
ATOM 3153 C C . LEU B 1 153 ? -9.867 9.281 -3.979 1 90.62 153 LEU B C 1
ATOM 3155 O O . LEU B 1 153 ? -10.18 10.383 -3.521 1 90.62 153 LEU B O 1
ATOM 3159 N N . LEU B 1 154 ? -10.656 8.367 -4.156 1 93.31 154 LEU B N 1
ATOM 3160 C CA . LEU B 1 154 ? -12.078 8.547 -3.865 1 93.31 154 LEU B CA 1
ATOM 3161 C C . LEU B 1 154 ? -12.297 8.82 -2.383 1 93.31 154 LEU B C 1
ATOM 3163 O O . LEU B 1 154 ? -13.086 9.703 -2.021 1 93.31 154 LEU B O 1
ATOM 3167 N N . GLY B 1 155 ? -11.625 8.078 -1.58 1 93.06 155 GLY B N 1
ATOM 3168 C CA . GLY B 1 155 ? -11.742 8.312 -0.149 1 93.06 155 GLY B CA 1
ATOM 3169 C C . GLY B 1 155 ? -11.266 9.688 0.269 1 93.06 155 GLY B C 1
ATOM 3170 O O . GLY B 1 155 ? -11.93 10.367 1.061 1 93.06 155 GLY B O 1
ATOM 3171 N N . GLY B 1 156 ? -10.172 10.07 -0.228 1 89.75 156 GLY B N 1
ATOM 3172 C CA . GLY B 1 156 ? -9.641 11.383 0.088 1 89.75 156 GLY B CA 1
ATOM 3173 C C . GLY B 1 156 ? -10.547 12.516 -0.354 1 89.75 156 GLY B C 1
ATOM 3174 O O . GLY B 1 156 ? -10.82 13.438 0.419 1 89.75 156 GLY B O 1
ATOM 3175 N N . VAL B 1 157 ? -10.953 12.453 -1.54 1 89.44 157 VAL B N 1
ATOM 3176 C CA . VAL B 1 157 ? -11.812 13.492 -2.09 1 89.44 157 VAL B CA 1
ATOM 3177 C C . VAL B 1 157 ? -13.141 13.523 -1.328 1 89.44 157 VAL B C 1
ATOM 3179 O O . VAL B 1 157 ? -13.641 14.594 -0.986 1 89.44 157 VAL B O 1
ATOM 3182 N N . PHE B 1 158 ? -13.648 12.383 -1.038 1 93.75 158 PHE B N 1
ATOM 3183 C CA . PHE B 1 158 ? -14.898 12.266 -0.299 1 93.75 158 PHE B CA 1
ATOM 3184 C C . PHE B 1 158 ? -14.773 12.906 1.082 1 93.75 158 PHE B C 1
ATOM 3186 O O . PHE B 1 158 ? -15.648 13.672 1.5 1 93.75 158 PHE B O 1
ATOM 3193 N N . ALA B 1 159 ? -13.75 12.602 1.734 1 91.94 159 ALA B N 1
ATOM 3194 C CA . ALA B 1 159 ? -13.508 13.164 3.061 1 91.94 159 ALA B CA 1
ATOM 3195 C C . ALA B 1 159 ? -13.312 14.672 2.992 1 91.94 159 ALA B C 1
ATOM 3197 O O . ALA B 1 159 ? -13.805 15.406 3.852 1 91.94 159 ALA B O 1
ATOM 3198 N N . THR B 1 160 ? -12.633 15.125 2.006 1 87.38 160 THR B N 1
ATOM 3199 C CA . THR B 1 160 ? -12.383 16.547 1.844 1 87.38 160 THR B CA 1
ATOM 3200 C C . THR B 1 160 ? -13.695 17.312 1.63 1 87.38 160 THR B C 1
ATOM 3202 O O . THR B 1 160 ? -13.898 18.375 2.203 1 87.38 160 THR B O 1
ATOM 3205 N N . PHE B 1 161 ? -14.484 16.75 0.858 1 91.62 161 PHE B N 1
ATOM 3206 C CA . PHE B 1 161 ? -15.766 17.375 0.557 1 91.62 161 PHE B CA 1
ATOM 3207 C C . PHE B 1 161 ? -16.609 17.5 1.815 1 91.62 161 PHE B C 1
ATOM 3209 O O . PHE B 1 161 ? -17.375 18.453 1.961 1 91.62 161 PHE B O 1
ATOM 3216 N N . LEU B 1 162 ? -16.438 16.625 2.723 1 92.25 162 LEU B N 1
ATOM 3217 C CA . LEU B 1 162 ? -17.297 16.594 3.904 1 92.25 162 LEU B CA 1
ATOM 3218 C C . LEU B 1 162 ? -16.594 17.25 5.098 1 92.25 162 LEU B C 1
ATOM 3220 O O . LEU B 1 162 ? -17.203 17.406 6.156 1 92.25 162 LEU B O 1
ATOM 3224 N N . ALA B 1 163 ? -15.391 17.547 4.941 1 87.75 163 ALA B N 1
ATOM 3225 C CA . ALA B 1 163 ? -14.555 18 6.051 1 87.75 163 ALA B CA 1
ATOM 3226 C C . ALA B 1 163 ? -15.188 19.188 6.766 1 87.75 163 ALA B C 1
ATOM 3228 O O . ALA B 1 163 ? -15.32 19.188 7.992 1 87.75 163 ALA B O 1
ATOM 3229 N N . ALA B 1 164 ? -15.625 20.188 6.07 1 85.56 164 ALA B N 1
ATOM 3230 C CA . ALA B 1 164 ? -16.125 21.422 6.691 1 85.56 164 ALA B CA 1
ATOM 3231 C C . ALA B 1 164 ? -17.656 21.422 6.723 1 85.56 164 ALA B C 1
ATOM 3233 O O . ALA B 1 164 ? -18.266 22.469 6.961 1 85.56 164 ALA B O 1
ATOM 3234 N N . ARG B 1 165 ? -18.156 20.266 6.543 1 88.56 165 ARG B N 1
ATOM 3235 C CA . ARG B 1 165 ? -19.625 20.219 6.492 1 88.56 165 ARG B CA 1
ATOM 3236 C C . ARG B 1 165 ? -20.188 19.453 7.68 1 88.56 165 ARG B C 1
ATOM 3238 O O . ARG B 1 165 ? -19.438 18.828 8.43 1 88.56 165 ARG B O 1
ATOM 3245 N N . THR B 1 166 ? -21.391 19.75 7.898 1 88.56 166 THR B N 1
ATOM 3246 C CA . THR B 1 166 ? -22.188 18.984 8.852 1 88.56 166 THR B CA 1
ATOM 3247 C C . THR B 1 166 ? -23.344 18.281 8.164 1 88.56 166 THR B C 1
ATOM 3249 O O . THR B 1 166 ? -24.016 18.875 7.32 1 88.56 166 THR B O 1
ATOM 3252 N N . VAL B 1 167 ? -23.453 17.109 8.383 1 88.38 167 VAL B N 1
ATOM 3253 C CA . VAL B 1 167 ? -24.531 16.312 7.805 1 88.38 167 VAL B CA 1
ATOM 3254 C C . VAL B 1 167 ? -25.516 15.914 8.898 1 88.38 167 VAL B C 1
ATOM 3256 O O . VAL B 1 167 ? -25.25 15.016 9.695 1 88.38 167 VAL B O 1
ATOM 3259 N N . GLY B 1 168 ? -26.609 16.641 8.883 1 87 168 GLY B N 1
ATOM 3260 C CA . GLY B 1 168 ? -27.547 16.438 9.984 1 87 168 GLY B CA 1
ATOM 3261 C C . GLY B 1 168 ? -27 16.875 11.328 1 87 168 GLY B C 1
ATOM 3262 O O . GLY B 1 168 ? -26.672 18.031 11.523 1 87 168 GLY B O 1
ATOM 3263 N N . VAL B 1 169 ? -26.828 15.82 12.258 1 85.06 169 VAL B N 1
ATOM 3264 C CA . VAL B 1 169 ? -26.328 16.094 13.602 1 85.06 169 VAL B CA 1
ATOM 3265 C C . VAL B 1 169 ? -24.875 15.672 13.711 1 85.06 169 VAL B C 1
ATOM 3267 O O . VAL B 1 169 ? -24.203 15.961 14.711 1 85.06 169 VAL B O 1
ATOM 3270 N N . LEU B 1 170 ? -24.484 15.148 12.68 1 90.38 170 LEU B N 1
ATOM 3271 C CA . LEU B 1 170 ? -23.125 14.586 12.727 1 90.38 170 LEU B CA 1
ATOM 3272 C C . LEU B 1 170 ? -22.141 15.5 12.016 1 90.38 170 LEU B C 1
ATOM 3274 O O . LEU B 1 170 ? -22.453 16.078 10.977 1 90.38 170 LEU B O 1
ATOM 3278 N N . ALA B 1 171 ? -21.047 15.617 12.672 1 93.12 171 ALA B N 1
ATOM 3279 C CA . ALA B 1 171 ? -19.953 16.266 11.961 1 93.12 171 ALA B CA 1
ATOM 3280 C C . ALA B 1 171 ? -19.656 15.562 10.641 1 93.12 171 ALA B C 1
ATOM 3282 O O . ALA B 1 171 ? -19.766 14.336 10.547 1 93.12 171 ALA B O 1
ATOM 3283 N N . GLY B 1 172 ? -19.281 16.25 9.656 1 94.5 172 GLY B N 1
ATOM 3284 C CA . GLY B 1 172 ? -19.047 15.719 8.32 1 94.5 172 GLY B CA 1
ATOM 3285 C C . GLY B 1 172 ? -18.078 14.555 8.297 1 94.5 172 GLY B C 1
ATOM 3286 O O . GLY B 1 172 ? -18.297 13.578 7.586 1 94.5 172 GLY B O 1
ATOM 3287 N N . TRP B 1 173 ? -17.047 14.727 9.109 1 93.94 173 TRP B N 1
ATOM 3288 C CA . TRP B 1 173 ? -16.047 13.664 9.094 1 93.94 173 TRP B CA 1
ATOM 3289 C C . TRP B 1 173 ? -16.594 12.383 9.711 1 93.94 173 TRP B C 1
ATOM 3291 O O . TRP B 1 173 ? -16.25 11.281 9.273 1 93.94 173 TRP B O 1
ATOM 3301 N N . ARG B 1 174 ? -17.391 12.492 10.648 1 96.31 174 ARG B N 1
ATOM 3302 C CA . ARG B 1 174 ? -18 11.312 11.25 1 96.31 174 ARG B CA 1
ATOM 3303 C C . ARG B 1 174 ? -18.938 10.625 10.266 1 96.31 174 ARG B C 1
ATOM 3305 O O . ARG B 1 174 ? -18.969 9.398 10.18 1 96.31 174 ARG B O 1
ATOM 3312 N N . PHE B 1 175 ? -19.688 11.461 9.609 1 96.25 175 PHE B N 1
ATOM 3313 C CA . PHE B 1 175 ? -20.562 10.922 8.586 1 96.25 175 PHE B CA 1
ATOM 3314 C C . PHE B 1 175 ? -19.781 10.141 7.543 1 96.25 175 PHE B C 1
ATOM 3316 O O . PHE B 1 175 ? -20.203 9.07 7.098 1 96.25 175 PHE B O 1
ATOM 3323 N N . ALA B 1 176 ? -18.688 10.633 7.105 1 96.38 176 ALA B N 1
ATOM 3324 C CA . ALA B 1 176 ? -17.859 9.977 6.105 1 96.38 176 ALA B CA 1
ATOM 3325 C C . ALA B 1 176 ? -17.422 8.594 6.578 1 96.38 176 ALA B C 1
ATOM 3327 O O . ALA B 1 176 ? -17.484 7.625 5.816 1 96.38 176 ALA B O 1
ATOM 3328 N N . PHE B 1 177 ? -17.047 8.523 7.781 1 97.19 177 PHE B N 1
ATOM 3329 C CA . PHE B 1 177 ? -16.609 7.246 8.328 1 97.19 177 PHE B CA 1
ATOM 3330 C C . PHE B 1 177 ? -17.766 6.262 8.422 1 97.19 177 PHE B C 1
ATOM 3332 O O . PHE B 1 177 ? -17.609 5.082 8.094 1 97.19 177 PHE B O 1
ATOM 3339 N N . PHE B 1 178 ? -18.859 6.758 8.797 1 97.38 178 PHE B N 1
ATOM 3340 C CA . PHE B 1 178 ? -20.031 5.887 8.883 1 97.38 178 PHE B CA 1
ATOM 3341 C C . PHE B 1 178 ? -20.453 5.414 7.496 1 97.38 178 PHE B C 1
ATOM 3343 O O . PHE B 1 178 ? -20.797 4.242 7.312 1 97.38 178 PHE B O 1
ATOM 3350 N N . PHE B 1 179 ? -20.422 6.305 6.609 1 97.44 179 PHE B N 1
ATOM 3351 C CA . PHE B 1 179 ? -20.844 5.969 5.25 1 97.44 179 PHE B CA 1
ATOM 3352 C C . PHE B 1 179 ? -19.953 4.867 4.672 1 97.44 179 PHE B C 1
ATOM 3354 O O . PHE B 1 179 ? -20.453 3.859 4.172 1 97.44 179 PHE B O 1
ATOM 3361 N N . ILE B 1 180 ? -18.688 5.016 4.738 1 97.56 180 ILE B N 1
ATOM 3362 C CA . ILE B 1 180 ? -17.766 4.035 4.18 1 97.56 180 ILE B CA 1
ATOM 3363 C C . ILE B 1 180 ? -17.891 2.715 4.938 1 97.56 180 ILE B C 1
ATOM 3365 O O . ILE B 1 180 ? -17.75 1.639 4.355 1 97.56 180 ILE B O 1
ATOM 3369 N N . ALA B 1 181 ? -18.094 2.801 6.207 1 97.62 181 ALA B N 1
ATOM 3370 C CA . ALA B 1 181 ? -18.281 1.595 7.012 1 97.62 181 ALA B CA 1
ATOM 3371 C C . ALA B 1 181 ? -19.453 0.764 6.488 1 97.62 181 ALA B C 1
ATOM 3373 O O . ALA B 1 181 ? -19.344 -0.458 6.355 1 97.62 181 ALA B O 1
ATOM 3374 N N . ILE B 1 182 ? -20.5 1.41 6.176 1 98.25 182 ILE B N 1
ATOM 3375 C CA . ILE B 1 182 ? -21.688 0.724 5.688 1 98.25 182 ILE B CA 1
ATOM 3376 C C . ILE B 1 182 ? -21.391 0.077 4.336 1 98.25 182 ILE B C 1
ATOM 3378 O O . ILE B 1 182 ? -21.766 -1.076 4.098 1 98.25 182 ILE B O 1
ATOM 3382 N N . VAL B 1 183 ? -20.766 0.795 3.49 1 98.38 183 VAL B N 1
ATOM 3383 C CA . VAL B 1 183 ? -20.453 0.282 2.162 1 98.38 183 VAL B CA 1
ATOM 3384 C C . VAL B 1 183 ? -19.516 -0.929 2.283 1 98.38 183 VAL B C 1
ATOM 3386 O O . VAL B 1 183 ? -19.719 -1.935 1.596 1 98.38 183 VAL B O 1
ATOM 3389 N N . ILE B 1 184 ? -18.562 -0.857 3.182 1 97.56 184 ILE B N 1
ATOM 3390 C CA . ILE B 1 184 ? -17.625 -1.958 3.391 1 97.56 184 ILE B CA 1
ATOM 3391 C C . ILE B 1 184 ? -18.359 -3.16 3.973 1 97.56 184 ILE B C 1
ATOM 3393 O O . ILE B 1 184 ? -18.078 -4.305 3.615 1 97.56 184 ILE B O 1
ATOM 3397 N N . LEU B 1 185 ? -19.297 -2.865 4.832 1 97.75 185 LEU B N 1
ATOM 3398 C CA . LEU B 1 185 ? -20.078 -3.941 5.426 1 97.75 185 LEU B CA 1
ATOM 3399 C C . LEU B 1 185 ? -20.859 -4.699 4.359 1 97.75 185 LEU B C 1
ATOM 3401 O O . LEU B 1 185 ? -20.891 -5.934 4.367 1 97.75 185 LEU B O 1
ATOM 3405 N N . ILE B 1 186 ? -21.453 -3.996 3.518 1 98.31 186 ILE B N 1
ATOM 3406 C CA . ILE B 1 186 ? -22.203 -4.609 2.424 1 98.31 186 ILE B CA 1
ATOM 3407 C C . ILE B 1 186 ? -21.266 -5.477 1.582 1 98.31 186 ILE B C 1
ATOM 3409 O O . ILE B 1 186 ? -21.609 -6.602 1.221 1 98.31 186 ILE B O 1
ATOM 3413 N N . LEU B 1 187 ? -20.125 -4.977 1.302 1 97.88 187 LEU B N 1
ATOM 3414 C CA . LEU B 1 187 ? -19.141 -5.723 0.515 1 97.88 187 LEU B CA 1
ATOM 3415 C C . LEU B 1 187 ? -18.688 -6.973 1.258 1 97.88 187 LEU B C 1
ATOM 3417 O O . LEU B 1 187 ? -18.5 -8.031 0.648 1 97.88 187 LEU B O 1
ATOM 3421 N N . ALA B 1 188 ? -18.469 -6.828 2.549 1 97.12 188 ALA B N 1
ATOM 3422 C CA . ALA B 1 188 ? -18.047 -7.977 3.354 1 97.12 188 ALA B CA 1
ATOM 3423 C C . ALA B 1 188 ? -19.062 -9.109 3.248 1 97.12 188 ALA B C 1
ATOM 3425 O O . ALA B 1 188 ? -18.703 -10.266 3.061 1 97.12 188 ALA B O 1
ATOM 3426 N N . VAL B 1 189 ? -20.297 -8.758 3.309 1 97.31 189 VAL B N 1
ATOM 3427 C CA . VAL B 1 189 ? -21.375 -9.734 3.199 1 97.31 189 VAL B CA 1
ATOM 3428 C C . VAL B 1 189 ? -21.391 -10.336 1.794 1 97.31 189 VAL B C 1
ATOM 3430 O O . VAL B 1 189 ? -21.531 -11.547 1.631 1 97.31 189 VAL B O 1
ATOM 3433 N N . ALA B 1 190 ? -21.203 -9.516 0.829 1 97.44 190 ALA B N 1
ATOM 3434 C CA . ALA B 1 190 ? -21.188 -9.992 -0.554 1 97.44 190 ALA B CA 1
ATOM 3435 C C . ALA B 1 190 ? -20.047 -10.969 -0.791 1 97.44 190 ALA B C 1
ATOM 3437 O O . ALA B 1 190 ? -20.219 -11.992 -1.455 1 97.44 190 ALA B O 1
ATOM 3438 N N . ILE B 1 191 ? -18.906 -10.672 -0.257 1 96.56 191 ILE B N 1
ATOM 3439 C CA . ILE B 1 191 ? -17.75 -11.555 -0.422 1 96.56 191 ILE B CA 1
ATOM 3440 C C . ILE B 1 191 ? -18.031 -12.898 0.256 1 96.56 191 ILE B C 1
ATOM 3442 O O . ILE B 1 191 ? -17.781 -13.953 -0.328 1 96.56 191 ILE B O 1
ATOM 3446 N N . TYR B 1 192 ? -18.562 -12.844 1.379 1 94.75 192 TYR B N 1
ATOM 3447 C CA . TYR B 1 192 ? -18.844 -14.055 2.143 1 94.75 192 TYR B CA 1
ATOM 3448 C C . TYR B 1 192 ? -19.844 -14.938 1.405 1 94.75 192 TYR B C 1
ATOM 3450 O O . TYR B 1 192 ? -19.703 -16.156 1.386 1 94.75 192 TYR B O 1
ATOM 3458 N N . LEU B 1 193 ? -20.75 -14.398 0.767 1 94.19 193 LEU B N 1
ATOM 3459 C CA . LEU B 1 193 ? -21.844 -15.148 0.17 1 94.19 193 LEU B CA 1
ATOM 3460 C C . LEU B 1 193 ? -21.5 -15.586 -1.249 1 94.19 193 LEU B C 1
ATOM 3462 O O . LEU B 1 193 ? -21.906 -16.656 -1.691 1 94.19 193 LEU B O 1
ATOM 3466 N N . PHE B 1 194 ? -20.672 -14.812 -1.95 1 93.38 194 PHE B N 1
ATOM 3467 C CA . PHE B 1 194 ? -20.625 -15.031 -3.389 1 93.38 194 PHE B CA 1
ATOM 3468 C C . PHE B 1 194 ? -19.203 -15.383 -3.836 1 93.38 194 PHE B C 1
ATOM 3470 O O . PHE B 1 194 ? -19.016 -15.953 -4.914 1 93.38 194 PHE B O 1
ATOM 3477 N N . ALA B 1 195 ? -18.234 -15.031 -3.092 1 91.88 195 ALA B N 1
ATOM 3478 C CA . ALA B 1 195 ? -16.859 -15.281 -3.525 1 91.88 195 ALA B CA 1
ATOM 3479 C C . ALA B 1 195 ? -16.484 -16.75 -3.34 1 91.88 195 ALA B C 1
ATOM 3481 O O . ALA B 1 195 ? -17 -17.422 -2.439 1 91.88 195 ALA B O 1
ATOM 3482 N N . GLU B 1 196 ? -15.672 -17.25 -4.281 1 87.88 196 GLU B N 1
ATOM 3483 C CA . GLU B 1 196 ? -15.227 -18.641 -4.215 1 87.88 196 GLU B CA 1
ATOM 3484 C C . GLU B 1 196 ? -13.703 -18.734 -4.305 1 87.88 196 GLU B C 1
ATOM 3486 O O . GLU B 1 196 ? -13.086 -18.062 -5.133 1 87.88 196 GLU B O 1
ATOM 3491 N N . ASP B 1 197 ? -13.188 -19.531 -3.4 1 80.94 197 ASP B N 1
ATOM 3492 C CA . ASP B 1 197 ? -11.742 -19.734 -3.404 1 80.94 197 ASP B CA 1
ATOM 3493 C C . ASP B 1 197 ? -11.32 -20.672 -4.539 1 80.94 197 ASP B C 1
ATOM 3495 O O . ASP B 1 197 ? -12.078 -21.562 -4.926 1 80.94 197 ASP B O 1
ATOM 3499 N N . SER B 1 198 ? -10.273 -20.297 -5.262 1 68.88 198 SER B N 1
ATOM 3500 C CA . SER B 1 198 ? -9.758 -21.156 -6.332 1 68.88 198 SER B CA 1
ATOM 3501 C C . SER B 1 198 ? -9.195 -22.453 -5.781 1 68.88 198 SER B C 1
ATOM 3503 O O . SER B 1 198 ? -9.031 -23.422 -6.516 1 68.88 198 SER B O 1
ATOM 3505 N N . LYS B 1 199 ? -8.578 -22.531 -4.562 1 63.22 199 LYS B N 1
ATOM 3506 C CA . LYS B 1 199 ? -7.941 -23.734 -4.031 1 63.22 199 LYS B CA 1
ATOM 3507 C C . LYS B 1 199 ? -8.914 -24.547 -3.193 1 63.22 199 LYS B C 1
ATOM 3509 O O . LYS B 1 199 ? -9.641 -24 -2.357 1 63.22 199 LYS B O 1
ATOM 3514 N N . PRO B 1 200 ? -9.227 -25.797 -3.67 1 49.12 200 PRO B N 1
ATOM 3515 C CA . PRO B 1 200 ? -10 -26.656 -2.766 1 49.12 200 PRO B CA 1
ATOM 3516 C C . PRO B 1 200 ? -9.359 -26.766 -1.383 1 49.12 200 PRO B C 1
ATOM 3518 O O . PRO B 1 200 ? -8.141 -26.672 -1.252 1 49.12 200 PRO B O 1
ATOM 3521 N N . PRO B 1 201 ? -10.047 -26.453 -0.318 1 46.75 201 PRO B N 1
ATOM 3522 C CA . PRO B 1 201 ? -9.453 -26.688 1 1 46.75 201 PRO B CA 1
ATOM 3523 C C . PRO B 1 201 ? -8.57 -27.938 1.031 1 46.75 201 PRO B C 1
ATOM 3525 O O . PRO B 1 201 ? -8.805 -28.875 0.27 1 46.75 201 PRO B O 1
ATOM 3528 N N . SER B 1 202 ? -7.262 -27.75 1.146 1 42.97 202 SER B N 1
ATOM 3529 C CA . SER B 1 202 ? -6.469 -28.969 1.319 1 42.97 202 SER B CA 1
ATOM 3530 C C . SER B 1 202 ? -7.27 -30.047 2.041 1 42.97 202 SER B C 1
ATOM 3532 O O . SER B 1 202 ? -7.734 -29.828 3.162 1 42.97 202 SER B O 1
ATOM 3534 N N . ARG B 1 203 ? -8.07 -30.844 1.418 1 36.47 203 ARG B N 1
ATOM 3535 C CA . ARG B 1 203 ? -8.609 -32.062 2.057 1 36.47 203 ARG B CA 1
ATOM 3536 C C . ARG B 1 203 ? -7.57 -32.719 2.959 1 36.47 203 ARG B C 1
ATOM 3538 O O . ARG B 1 203 ? -6.453 -33 2.523 1 36.47 203 ARG B O 1
ATOM 3545 N N . THR B 1 204 ? -7.422 -32.5 4.301 1 34.34 204 THR B N 1
ATOM 3546 C CA . THR B 1 204 ? -6.793 -33.625 4.992 1 34.34 204 THR B CA 1
ATOM 3547 C C . THR B 1 204 ? -6.957 -34.906 4.191 1 34.34 204 THR B C 1
ATOM 3549 O O . THR B 1 204 ? -8.055 -35.219 3.742 1 34.34 204 THR B O 1
ATOM 3552 N N . ALA B 1 205 ? -5.832 -35.438 3.535 1 35.41 205 ALA B N 1
ATOM 3553 C CA . ALA B 1 205 ? -5.754 -36.812 3.055 1 35.41 205 ALA B CA 1
ATOM 3554 C C . ALA B 1 205 ? -6.723 -37.719 3.812 1 35.41 205 ALA B C 1
ATOM 3556 O O . ALA B 1 205 ? -6.465 -38.094 4.961 1 35.41 205 ALA B O 1
ATOM 3557 N N . GLY B 1 206 ? -7.879 -37.438 4.145 1 32.28 206 GLY B N 1
ATOM 3558 C CA . GLY B 1 206 ? -8.602 -38.625 4.59 1 32.28 206 GLY B CA 1
ATOM 3559 C C . GLY B 1 206 ? -8.195 -39.875 3.852 1 32.28 206 GLY B C 1
ATOM 3560 O O . GLY B 1 206 ? -8.023 -39.875 2.631 1 32.28 206 GLY B O 1
ATOM 3561 N N . ILE B 1 207 ? -7.336 -40.719 4.531 1 32.28 207 ILE B N 1
ATOM 3562 C CA . ILE B 1 207 ? -7.07 -42.094 4.098 1 32.28 207 ILE B CA 1
ATOM 3563 C C . ILE B 1 207 ? -8.266 -42.625 3.311 1 32.28 207 ILE B C 1
ATOM 3565 O O . ILE B 1 207 ? -9.406 -42.531 3.766 1 32.28 207 ILE B O 1
ATOM 3569 N N . PRO B 1 208 ? -8.117 -42.625 2.025 1 34.88 208 PRO B N 1
ATOM 3570 C CA . PRO B 1 208 ? -9.227 -43.375 1.425 1 34.88 208 PRO B CA 1
ATOM 3571 C C . PRO B 1 208 ? -9.758 -44.469 2.344 1 34.88 208 PRO B C 1
ATOM 3573 O O . PRO B 1 208 ? -9 -45.344 2.789 1 34.88 208 PRO B O 1
ATOM 3576 N N . SER B 1 209 ? -10.391 -44.094 3.469 1 32.09 209 SER B N 1
ATOM 3577 C CA . SER B 1 209 ? -11.008 -45.312 4 1 32.09 209 SER B CA 1
ATOM 3578 C C . SER B 1 209 ? -11.43 -46.25 2.879 1 32.09 209 SER B C 1
ATOM 3580 O O . SER B 1 209 ? -11.93 -45.812 1.842 1 32.09 209 SER B O 1
ATOM 3582 N N . HIS B 1 210 ? -10.602 -47.344 2.648 1 33.62 210 HIS B N 1
ATOM 3583 C CA . HIS B 1 210 ? -11.062 -48.5 1.911 1 33.62 210 HIS B CA 1
ATOM 3584 C C . HIS B 1 210 ? -12.578 -48.656 2.018 1 33.62 210 HIS B C 1
ATOM 3586 O O . HIS B 1 210 ? -13.094 -49.031 3.072 1 33.62 210 HIS B O 1
ATOM 3592 N N . GLY B 1 211 ? -13.305 -47.656 1.62 1 33.31 211 GLY B N 1
ATOM 3593 C CA . GLY B 1 211 ? -14.703 -48.031 1.524 1 33.31 211 GLY B CA 1
ATOM 3594 C C . GLY B 1 211 ? -14.914 -49.469 1.077 1 33.31 211 GLY B C 1
ATOM 3595 O O . GLY B 1 211 ? -14.336 -49.906 0.077 1 33.31 211 GLY B O 1
ATOM 3596 N N . SER B 1 212 ? -14.977 -50.375 2.049 1 35.5 212 SER B N 1
ATOM 3597 C CA . SER B 1 212 ? -15.516 -51.719 1.765 1 35.5 212 SER B CA 1
ATOM 3598 C C . SER B 1 212 ? -16.656 -51.625 0.758 1 35.5 212 SER B C 1
ATOM 3600 O O . SER B 1 212 ? -17.531 -50.781 0.859 1 35.5 212 SER B O 1
ATOM 3602 N N . LEU B 1 213 ? -16.375 -52.031 -0.512 1 34.12 213 LEU B N 1
ATOM 3603 C CA . LEU B 1 213 ? -17.359 -52.375 -1.53 1 34.12 213 LEU B CA 1
ATOM 3604 C C . LEU B 1 213 ? -18.656 -52.906 -0.889 1 34.12 213 LEU B C 1
ATOM 3606 O O . LEU B 1 213 ? -18.672 -53.969 -0.28 1 34.12 213 LEU B O 1
ATOM 3610 N N . ASP B 1 214 ? -19.344 -52.094 -0.067 1 37.34 214 ASP B N 1
ATOM 3611 C CA . ASP B 1 214 ? -20.562 -52.844 0.163 1 37.34 214 ASP B CA 1
ATOM 3612 C C . ASP B 1 214 ? -21.188 -53.312 -1.157 1 37.34 214 ASP B C 1
ATOM 3614 O O . ASP B 1 214 ? -20.938 -52.688 -2.203 1 37.34 214 ASP B O 1
ATOM 3618 N N . GLN B 1 215 ? -21.688 -54.594 -1.279 1 36.53 215 GLN B N 1
ATOM 3619 C CA . GLN B 1 215 ? -22.203 -55.375 -2.398 1 36.53 215 GLN B CA 1
ATOM 3620 C C . GLN B 1 215 ? -23.078 -54.531 -3.318 1 36.53 215 GLN B C 1
ATOM 3622 O O . GLN B 1 215 ? -23.125 -54.75 -4.527 1 36.53 215 GLN B O 1
ATOM 3627 N N . ASN B 1 216 ? -24.125 -53.906 -2.777 1 38.88 216 ASN B N 1
ATOM 3628 C CA . ASN B 1 216 ? -25.312 -53.656 -3.586 1 38.88 216 ASN B CA 1
ATOM 3629 C C . ASN B 1 216 ? -25.234 -52.344 -4.352 1 38.88 216 ASN B C 1
ATOM 3631 O O . ASN B 1 216 ? -26.234 -51.875 -4.883 1 38.88 216 ASN B O 1
ATOM 3635 N N . GLY B 1 217 ? -24.188 -51.75 -5.258 1 35.38 217 GLY B N 1
ATOM 3636 C CA . GLY B 1 217 ? -23.938 -50.844 -6.371 1 35.38 217 GLY B CA 1
ATOM 3637 C C . GLY B 1 217 ? -24.297 -49.406 -6.066 1 35.38 217 GLY B C 1
ATOM 3638 O O . GLY B 1 217 ? -24.203 -48.562 -6.941 1 35.38 217 GLY B O 1
ATOM 3639 N N . ASN B 1 218 ? -25.109 -48.906 -5.211 1 35.91 218 ASN B N 1
ATOM 3640 C CA . ASN B 1 218 ? -25.688 -47.562 -5.305 1 35.91 218 ASN B CA 1
ATOM 3641 C C . ASN B 1 218 ? -24.75 -46.5 -4.727 1 35.91 218 ASN B C 1
ATOM 3643 O O . ASN B 1 218 ? -24.312 -46.625 -3.582 1 35.91 218 ASN B O 1
ATOM 3647 N N . ALA B 1 219 ? -23.906 -45.781 -5.469 1 37.03 219 ALA B N 1
ATOM 3648 C CA . ALA B 1 219 ? -22.969 -44.688 -5.152 1 37.03 219 ALA B CA 1
ATOM 3649 C C . ALA B 1 219 ? -23.688 -43.531 -4.473 1 37.03 219 ALA B C 1
ATOM 3651 O O . ALA B 1 219 ? -24.578 -42.906 -5.066 1 37.03 219 ALA B O 1
ATOM 3652 N N . THR B 1 220 ? -23.953 -43.406 -3.172 1 34.66 220 THR B N 1
ATOM 3653 C CA . THR B 1 220 ? -24.547 -42.219 -2.547 1 34.66 220 THR B CA 1
ATOM 3654 C C . THR B 1 220 ? -23.609 -41.031 -2.65 1 34.66 220 THR B C 1
ATOM 3656 O O . THR B 1 220 ? -22.453 -41.094 -2.246 1 34.66 220 THR B O 1
ATOM 3659 N N . ILE B 1 221 ? -23.797 -40.094 -3.537 1 34.22 221 ILE B N 1
ATOM 3660 C CA . ILE B 1 221 ? -23.156 -38.812 -3.754 1 34.22 221 ILE B CA 1
ATOM 3661 C C . ILE B 1 221 ? -23.141 -38 -2.449 1 34.22 221 ILE B C 1
ATOM 3663 O O . ILE B 1 221 ? -24.203 -37.75 -1.864 1 34.22 221 ILE B O 1
ATOM 3667 N N . PRO B 1 222 ? -22.109 -38.031 -1.619 1 34.66 222 PRO B N 1
ATOM 3668 C CA . PRO B 1 222 ? -22.094 -37.219 -0.415 1 34.66 222 PRO B CA 1
ATOM 3669 C C . PRO B 1 222 ? -22.391 -35.75 -0.712 1 34.66 222 PRO B C 1
ATOM 3671 O O . PRO B 1 222 ? -21.906 -35.188 -1.717 1 34.66 222 PRO B O 1
ATOM 3674 N N . THR B 1 223 ? -23.594 -35.312 -0.511 1 32.41 223 THR B N 1
ATOM 3675 C CA . THR B 1 223 ? -24.047 -33.906 -0.528 1 32.41 223 THR B CA 1
ATOM 3676 C C . THR B 1 223 ? -23.047 -33.031 0.188 1 32.41 223 THR B C 1
ATOM 3678 O O . THR B 1 223 ? -22.516 -33.375 1.236 1 32.41 223 THR B O 1
ATOM 3681 N N . CYS B 1 224 ? -22.422 -32.031 -0.483 1 34.19 224 CYS B N 1
ATOM 3682 C CA . CYS B 1 224 ? -21.469 -30.984 -0.11 1 34.19 224 CYS B CA 1
ATOM 3683 C C . CYS B 1 224 ? -21.984 -30.172 1.082 1 34.19 224 CYS B C 1
ATOM 3685 O O . CYS B 1 224 ? -22.859 -29.328 0.931 1 34.19 224 CYS B O 1
ATOM 3687 N N . PRO B 1 225 ? -22.359 -30.766 2.178 1 36.28 225 PRO B N 1
ATOM 3688 C CA . PRO B 1 225 ? -22.703 -29.953 3.352 1 36.28 225 PRO B CA 1
ATOM 3689 C C . PRO B 1 225 ? -21.656 -28.906 3.691 1 36.28 225 PRO B C 1
ATOM 3691 O O . PRO B 1 225 ? -21.672 -28.328 4.785 1 36.28 225 PRO B O 1
ATOM 3694 N N . GLN B 1 226 ? -20.719 -28.656 2.814 1 37.16 226 GLN B N 1
ATOM 3695 C CA . GLN B 1 226 ? -19.516 -27.922 3.207 1 37.16 226 GLN B CA 1
ATOM 3696 C C . GLN B 1 226 ? -19.859 -26.469 3.539 1 37.16 226 GLN B C 1
ATOM 3698 O O . GLN B 1 226 ? -19.078 -25.781 4.195 1 37.16 226 GLN B O 1
ATOM 3703 N N . LYS B 1 227 ? -20.984 -26.047 2.967 1 38.31 227 LYS B N 1
ATOM 3704 C CA . LYS B 1 227 ? -21.281 -24.641 3.213 1 38.31 227 LYS B CA 1
ATOM 3705 C C . LYS B 1 227 ? -21.656 -24.406 4.676 1 38.31 227 LYS B C 1
ATOM 3707 O O . LYS B 1 227 ? -21.281 -23.375 5.262 1 38.31 227 LYS B O 1
ATOM 3712 N N . GLU B 1 228 ? -22.484 -25.219 5.34 1 38.47 228 GLU B N 1
ATOM 3713 C CA . GLU B 1 228 ? -23 -25 6.695 1 38.47 228 GLU B CA 1
ATOM 3714 C C . GLU B 1 228 ? -21.859 -25.047 7.719 1 38.47 228 GLU B C 1
ATOM 3716 O O . GLU B 1 228 ? -21.906 -24.344 8.727 1 38.47 228 GLU B O 1
ATOM 3721 N N . ARG B 1 229 ? -20.859 -25.859 7.535 1 39.59 229 ARG B N 1
ATOM 3722 C CA . ARG B 1 229 ? -19.766 -26 8.492 1 39.59 229 ARG B CA 1
ATOM 3723 C C . ARG B 1 229 ? -18.859 -24.781 8.477 1 39.59 229 ARG B C 1
ATOM 3725 O O . ARG B 1 229 ? -18.219 -24.453 9.484 1 39.59 229 ARG B O 1
ATOM 3732 N N . ARG B 1 230 ? -18.859 -24.156 7.359 1 37.41 230 ARG B N 1
ATOM 3733 C CA . ARG B 1 230 ? -18.016 -22.969 7.211 1 37.41 230 ARG B CA 1
ATOM 3734 C C . ARG B 1 230 ? -18.531 -21.812 8.047 1 37.41 230 ARG B C 1
ATOM 3736 O O . ARG B 1 230 ? -17.75 -21.078 8.656 1 37.41 230 ARG B O 1
ATOM 3743 N N . VAL B 1 231 ? -19.844 -21.672 8.141 1 36.69 231 VAL B N 1
ATOM 3744 C CA . VAL B 1 231 ? -20.438 -20.594 8.906 1 36.69 231 VAL B CA 1
ATOM 3745 C C . VAL B 1 231 ? -20.234 -20.828 10.398 1 36.69 231 VAL B C 1
ATOM 3747 O O . VAL B 1 231 ? -20.031 -19.891 11.164 1 36.69 231 VAL B O 1
ATOM 3750 N N . LYS B 1 232 ? -20.422 -22.094 10.812 1 41.72 232 LYS B N 1
ATOM 3751 C CA . LYS B 1 232 ? -20.312 -22.375 12.242 1 41.72 232 LYS B CA 1
ATOM 3752 C C . LYS B 1 232 ? -18.891 -22.172 12.75 1 41.72 232 LYS B C 1
ATOM 3754 O O . LYS B 1 232 ? -18.688 -21.719 13.875 1 41.72 232 LYS B O 1
ATOM 3759 N N . THR B 1 233 ? -17.922 -22.438 12.031 1 37.84 233 THR B N 1
ATOM 3760 C CA . THR B 1 233 ? -16.547 -22.266 12.477 1 37.84 233 THR B CA 1
ATOM 3761 C C . THR B 1 233 ? -16.156 -20.797 12.445 1 37.84 233 THR B C 1
ATOM 3763 O O . THR B 1 233 ? -15.336 -20.344 13.25 1 37.84 233 THR B O 1
ATOM 3766 N N . LEU B 1 234 ? -16.656 -20.078 11.555 1 38.59 234 LEU B N 1
ATOM 3767 C CA . LEU B 1 234 ? -16.406 -18.641 11.492 1 38.59 234 LEU B CA 1
ATOM 3768 C C . LEU B 1 234 ? -17.016 -17.922 12.695 1 38.59 234 LEU B C 1
ATOM 3770 O O . LEU B 1 234 ? -16.391 -17.031 13.281 1 38.59 234 LEU B O 1
ATOM 3774 N N . TRP B 1 235 ? -18.281 -18.297 12.953 1 38.62 235 TRP B N 1
ATOM 3775 C CA . TRP B 1 235 ? -18.922 -17.688 14.109 1 38.62 235 TRP B CA 1
ATOM 3776 C C . TRP B 1 235 ? -18.188 -18.047 15.398 1 38.62 235 TRP B C 1
ATOM 3778 O O . TRP B 1 235 ? -18.031 -17.203 16.281 1 38.62 235 TRP B O 1
ATOM 3788 N N . LYS B 1 236 ? -17.766 -19.25 15.492 1 42.56 236 LYS B N 1
ATOM 3789 C CA . LYS B 1 236 ? -17.047 -19.641 16.703 1 42.56 236 LYS B CA 1
ATOM 3790 C C . LYS B 1 236 ? -15.672 -18.969 16.781 1 42.56 236 LYS B C 1
ATOM 3792 O O . LYS B 1 236 ? -15.219 -18.594 17.859 1 42.56 236 LYS B O 1
ATOM 3797 N N . GLY B 1 237 ? -15.07 -18.75 15.711 1 35.38 237 GLY B N 1
ATOM 3798 C CA . GLY B 1 237 ? -13.805 -18.031 15.672 1 35.38 237 GLY B CA 1
ATOM 3799 C C . GLY B 1 237 ? -13.961 -16.531 15.898 1 35.38 237 GLY B C 1
ATOM 3800 O O . GLY B 1 237 ? -13.164 -15.93 16.625 1 35.38 237 GLY B O 1
ATOM 3801 N N . THR B 1 238 ? -14.914 -15.945 15.219 1 38.72 238 THR B N 1
ATOM 3802 C CA . THR B 1 238 ? -15.195 -14.531 15.477 1 38.72 238 THR B CA 1
ATOM 3803 C C . THR B 1 238 ? -15.703 -14.336 16.906 1 38.72 238 THR B C 1
ATOM 3805 O O . THR B 1 238 ? -15.414 -13.32 17.531 1 38.72 238 THR B O 1
ATOM 3808 N N . LYS B 1 239 ? -16.578 -15.188 17.375 1 38.94 239 LYS B N 1
ATOM 3809 C CA . LYS B 1 239 ? -17 -15.086 18.766 1 38.94 239 LYS B CA 1
ATOM 3810 C C . LYS B 1 239 ? -15.812 -15.188 19.719 1 38.94 239 LYS B C 1
ATOM 3812 O O . LYS B 1 239 ? -15.766 -14.492 20.75 1 38.94 239 LYS B O 1
ATOM 3817 N N . LYS B 1 240 ? -14.883 -16.062 19.406 1 40.28 240 LYS B N 1
ATOM 3818 C CA . LYS B 1 240 ? -13.711 -16.172 20.266 1 40.28 240 LYS B CA 1
ATOM 3819 C C . LYS B 1 240 ? -12.844 -14.906 20.156 1 40.28 240 LYS B C 1
ATOM 3821 O O . LYS B 1 240 ? -12.32 -14.43 21.172 1 40.28 240 LYS B O 1
ATOM 3826 N N . VAL B 1 241 ? -12.758 -14.406 19.047 1 37.25 241 VAL B N 1
ATOM 3827 C CA . VAL B 1 241 ? -12.008 -13.164 18.875 1 37.25 241 VAL B CA 1
ATOM 3828 C C . VAL B 1 241 ? -12.812 -12 19.453 1 37.25 241 VAL B C 1
ATOM 3830 O O . VAL B 1 241 ? -12.25 -11.109 20.094 1 37.25 241 VAL B O 1
ATOM 3833 N N . LEU B 1 242 ? -14.07 -12.016 19.25 1 39.25 242 LEU B N 1
ATOM 3834 C CA . LEU B 1 242 ? -14.922 -11.008 19.875 1 39.25 242 LEU B CA 1
ATOM 3835 C C . LEU B 1 242 ? -14.977 -11.195 21.391 1 39.25 242 LEU B C 1
ATOM 3837 O O . LEU B 1 242 ? -14.984 -10.219 22.141 1 39.25 242 LEU B O 1
ATOM 3841 N N . LYS B 1 243 ? -15.086 -12.406 21.797 1 40.25 243 LYS B N 1
ATOM 3842 C CA . LYS B 1 243 ? -15.039 -12.633 23.25 1 40.25 243 LYS B CA 1
ATOM 3843 C C . LYS B 1 243 ? -13.711 -12.18 23.828 1 40.25 243 LYS B C 1
ATOM 3845 O O . LYS B 1 243 ? -13.656 -11.664 24.953 1 40.25 243 LYS B O 1
ATOM 3850 N N . MET B 1 244 ? -12.68 -12.398 23.156 1 35.75 244 MET B N 1
ATOM 3851 C CA . MET B 1 244 ? -11.398 -11.891 23.641 1 35.75 244 MET B CA 1
ATOM 3852 C C . MET B 1 244 ? -11.383 -10.367 23.641 1 35.75 244 MET B C 1
ATOM 3854 O O . MET B 1 244 ? -10.695 -9.75 24.469 1 35.75 244 MET B O 1
ATOM 3858 N N . ARG B 1 245 ? -12.039 -9.781 22.656 1 39.66 245 ARG B N 1
ATOM 3859 C CA . ARG B 1 245 ? -12.109 -8.328 22.547 1 39.66 245 ARG B CA 1
ATOM 3860 C C . ARG B 1 245 ? -13.047 -7.742 23.594 1 39.66 245 ARG B C 1
ATOM 3862 O O . ARG B 1 245 ? -12.789 -6.672 24.156 1 39.66 245 ARG B O 1
ATOM 3869 N N . PHE B 1 246 ? -14.133 -8.438 23.891 1 40.12 246 PHE B N 1
ATOM 3870 C CA . PHE B 1 246 ? -14.992 -8.055 25 1 40.12 246 PHE B CA 1
ATOM 3871 C C . PHE B 1 246 ? -14.227 -8.117 26.312 1 40.12 246 PHE B C 1
ATOM 3873 O O . PHE B 1 246 ? -14.422 -7.273 27.203 1 40.12 246 PHE B O 1
ATOM 3880 N N . LEU B 1 247 ? -13.367 -9.039 26.422 1 39.28 247 LEU B N 1
ATOM 3881 C CA . LEU B 1 247 ? -12.57 -9.117 27.641 1 39.28 247 LEU B CA 1
ATOM 3882 C C . LEU B 1 247 ? -11.562 -7.973 27.719 1 39.28 247 LEU B C 1
ATOM 3884 O O . LEU B 1 247 ? -11.367 -7.379 28.781 1 39.28 247 LEU B O 1
ATOM 3888 N N . LEU B 1 248 ? -11.055 -7.637 26.594 1 38.12 248 LEU B N 1
ATOM 3889 C CA . LEU B 1 248 ? -10.086 -6.551 26.625 1 38.12 248 LEU B CA 1
ATOM 3890 C C . 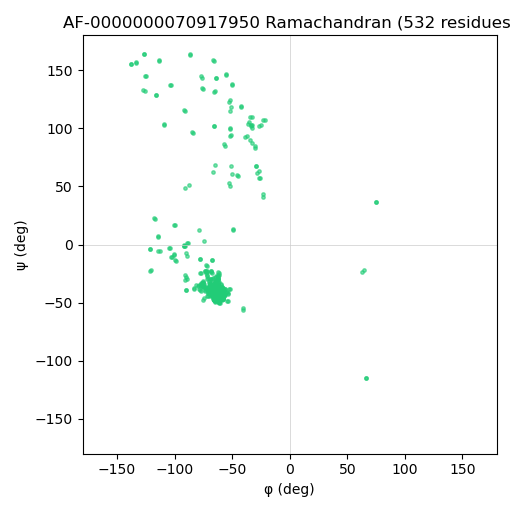LEU B 1 248 ? -10.781 -5.199 26.766 1 38.12 248 LEU B C 1
ATOM 3892 O O . LEU B 1 248 ? -10.25 -4.277 27.375 1 38.12 248 LEU B O 1
ATOM 3896 N N . SER B 1 249 ? -11.914 -5.059 26.172 1 38.59 249 SER B N 1
ATOM 3897 C CA . SER B 1 249 ? -12.711 -3.854 26.375 1 38.59 249 SER B CA 1
ATOM 3898 C C . SER B 1 249 ? -13.156 -3.742 27.844 1 38.59 249 SER B C 1
ATOM 3900 O O . SER B 1 249 ? -13.164 -2.65 28.406 1 38.59 249 SER B O 1
ATOM 3902 N N . LYS B 1 250 ? -13.484 -4.859 28.531 1 42.94 250 LYS B N 1
ATOM 3903 C CA . LYS B 1 250 ? -13.812 -4.824 29.953 1 42.94 250 LYS B CA 1
ATOM 3904 C C . LYS B 1 250 ? -12.586 -4.441 30.797 1 42.94 250 LYS B C 1
ATOM 3906 O O . LYS B 1 250 ? -12.711 -3.709 31.781 1 42.94 250 LYS B O 1
ATOM 3911 N N . LEU B 1 251 ? -11.508 -4.879 30.344 1 38.91 251 LEU B N 1
ATOM 3912 C CA . LEU B 1 251 ? -10.32 -4.504 31.109 1 38.91 251 LEU B CA 1
ATOM 3913 C C . LEU B 1 251 ? -10.023 -3.016 30.953 1 38.91 251 LEU B C 1
ATOM 3915 O O . LEU B 1 251 ? -9.617 -2.352 31.906 1 38.91 251 LEU B O 1
ATOM 3919 N N . PHE B 1 252 ? -10.266 -2.473 29.812 1 39.66 252 PHE B N 1
ATOM 3920 C CA . PHE B 1 252 ? -9.992 -1.055 29.625 1 39.66 252 PHE B CA 1
ATOM 3921 C C . PHE B 1 252 ? -11.094 -0.2 30.234 1 39.66 252 PHE B C 1
ATOM 3923 O O . PHE B 1 252 ? -10.812 0.839 30.844 1 39.66 252 PHE B O 1
ATOM 3930 N N . TRP B 1 253 ? -12.273 -0.589 30.203 1 40.53 253 TRP B N 1
ATOM 3931 C CA . TRP B 1 253 ? -13.336 0.125 30.906 1 40.53 253 TRP B CA 1
ATOM 3932 C C . TRP B 1 253 ? -13.055 0.152 32.406 1 40.53 253 TRP B C 1
ATOM 3934 O O . TRP B 1 253 ? -13.281 1.168 33.062 1 40.53 253 TRP B O 1
ATOM 3944 N N . LEU B 1 254 ? -12.562 -0.896 32.938 1 40.56 254 LEU B N 1
ATOM 3945 C CA . LEU B 1 254 ? -12.297 -0.927 34.375 1 40.56 254 LEU B CA 1
ATOM 3946 C C . LEU B 1 254 ? -11.172 0.039 34.75 1 40.56 254 LEU B C 1
ATOM 3948 O O . LEU B 1 254 ? -11.242 0.721 35.75 1 40.56 254 LEU B O 1
ATOM 3952 N N . ARG B 1 255 ? -10.242 0.144 33.781 1 41.38 255 ARG B N 1
ATOM 3953 C CA . ARG B 1 255 ? -9.148 1.033 34.188 1 41.38 255 ARG B CA 1
ATOM 3954 C C . ARG B 1 255 ? -9.531 2.494 33.969 1 41.38 255 ARG B C 1
ATOM 3956 O O . ARG B 1 255 ? -9.195 3.352 34.781 1 41.38 255 ARG B O 1
ATOM 3963 N N . ALA B 1 256 ? -10.242 2.846 33 1 41.59 256 ALA B N 1
ATOM 3964 C CA . ALA B 1 256 ? -10.664 4.227 32.812 1 41.59 256 ALA B CA 1
ATOM 3965 C C . ALA B 1 256 ? -11.68 4.66 33.844 1 41.59 256 ALA B C 1
ATOM 3967 O O . ALA B 1 256 ? -11.664 5.809 34.312 1 41.59 256 ALA B O 1
ATOM 3968 N N . TRP B 1 257 ? -12.5 3.801 34.281 1 40.69 257 TRP B N 1
ATOM 3969 C CA . TRP B 1 257 ? -13.391 4.117 35.406 1 40.69 257 TRP B CA 1
ATOM 3970 C C . TRP B 1 257 ? -12.594 4.375 36.688 1 40.69 257 TRP B C 1
ATOM 3972 O O . TRP B 1 257 ? -12.922 5.273 37.469 1 40.69 257 TRP B O 1
ATOM 3982 N N . GLN B 1 258 ? -11.469 3.701 36.781 1 39.78 258 GLN B N 1
ATOM 3983 C CA . GLN B 1 258 ? -10.727 3.883 38.031 1 39.78 258 GLN B CA 1
ATOM 3984 C C . GLN B 1 258 ? -10.031 5.242 38.062 1 39.78 258 GLN B C 1
ATOM 3986 O O . GLN B 1 258 ? -9.906 5.855 39.125 1 39.78 258 GLN B O 1
ATOM 3991 N N . ASP B 1 259 ? -9.602 5.715 36.875 1 40 259 ASP B N 1
ATOM 3992 C CA . ASP B 1 259 ? -8.82 6.949 36.938 1 40 259 ASP B CA 1
ATOM 3993 C C . ASP B 1 259 ? -9.727 8.156 37.156 1 40 259 ASP B C 1
ATOM 3995 O O . ASP B 1 259 ? -9.281 9.18 37.688 1 40 259 ASP B O 1
ATOM 3999 N N . LYS B 1 260 ? -10.969 8.273 36.656 1 41.59 260 LYS B N 1
ATOM 4000 C CA . LYS B 1 260 ? -11.859 9.391 36.938 1 41.59 260 LYS B CA 1
ATOM 4001 C C . LYS B 1 260 ? -12.203 9.461 38.438 1 41.59 260 LYS B C 1
ATOM 4003 O O . LYS B 1 260 ? -12.539 10.531 38.938 1 41.59 260 LYS B O 1
ATOM 4008 N N . SER B 1 261 ? -12.156 8.359 39.094 1 37.69 261 SER B N 1
ATOM 4009 C CA . SER B 1 261 ? -12.586 8.477 40.5 1 37.69 261 SER B CA 1
ATOM 4010 C C . SER B 1 261 ? -11.547 9.219 41.344 1 37.69 261 SER B C 1
ATOM 4012 O O . SER B 1 261 ? -11.82 9.617 42.469 1 37.69 261 SER B O 1
ATOM 4014 N N . ARG B 1 262 ? -10.234 9.25 40.906 1 38.97 262 ARG B N 1
ATOM 4015 C CA . ARG B 1 262 ? -9.312 9.758 41.906 1 38.97 262 ARG B CA 1
ATOM 4016 C C . ARG B 1 262 ? -9.156 11.273 41.812 1 38.97 262 ARG B C 1
ATOM 4018 O O . ARG B 1 262 ? -8.352 11.875 42.531 1 38.97 262 ARG B O 1
ATOM 4025 N N . GLY B 1 263 ? -9.711 12 40.688 1 34.72 263 GLY B N 1
ATOM 4026 C CA . GLY B 1 263 ? -9.312 13.398 40.656 1 34.72 263 GLY B CA 1
ATOM 4027 C C . GLY B 1 263 ? -10.094 14.258 41.625 1 34.72 263 GLY B C 1
ATOM 4028 O O . GLY B 1 263 ? -10.148 15.484 41.5 1 34.72 263 GLY B O 1
ATOM 4029 N N . LYS B 1 264 ? -10.875 13.812 42.594 1 38.53 264 LYS B N 1
ATOM 4030 C CA . LYS B 1 264 ? -11.445 14.852 43.438 1 38.53 264 LYS B CA 1
ATOM 4031 C C . LYS B 1 264 ? -10.359 15.602 44.219 1 38.53 264 LYS B C 1
ATOM 4033 O O . LYS B 1 264 ? -9.703 15.023 45.094 1 38.53 264 LYS B O 1
ATOM 4038 N N . PRO B 1 265 ? -9.445 16.422 43.562 1 33.66 265 PRO B N 1
ATOM 4039 C CA . PRO B 1 265 ? -8.648 17.203 44.5 1 33.66 265 PRO B CA 1
ATOM 4040 C C . PRO B 1 265 ? -9.516 17.953 45.5 1 33.66 265 PRO B C 1
ATOM 4042 O O . PRO B 1 265 ? -10.664 18.281 45.219 1 33.66 265 PRO B O 1
ATOM 4045 N N . CYS B 1 266 ? -9.422 17.609 46.812 1 30.53 266 CYS B N 1
ATOM 4046 C CA . CYS B 1 266 ? -9.859 18.281 48.031 1 30.53 266 CYS B CA 1
ATOM 4047 C C . CYS B 1 266 ? -9.5 19.766 48 1 30.53 266 CYS B C 1
ATOM 4049 O O . CYS B 1 266 ? -8.32 20.109 48 1 30.53 266 CYS B O 1
ATOM 4051 N N . LEU B 1 267 ? -9.938 20.562 47.062 1 26.67 267 LEU B N 1
ATOM 4052 C CA . LEU B 1 267 ? -9.82 21.984 47.312 1 26.67 267 LEU B CA 1
ATOM 4053 C C . LEU B 1 267 ? -10.414 22.344 48.688 1 26.67 267 LEU B C 1
ATOM 4055 O O . LEU B 1 267 ? -11.609 22.172 48.906 1 26.67 267 LEU B O 1
ATOM 4059 N N . SER B 1 268 ? -9.766 21.891 49.812 1 22.25 268 SER B N 1
ATOM 4060 C CA . SER B 1 268 ? -9.836 22.797 50.938 1 22.25 268 SER B CA 1
ATOM 4061 C C . SER B 1 268 ? -9.125 24.109 50.656 1 22.25 268 SER B C 1
ATOM 4063 O O . SER B 1 268 ? -8.117 24.125 49.938 1 22.25 268 SER B O 1
#

InterPro domains:
  IPR011701 Major facilitator superfamily [PF07690] (22-247)
  IPR020846 Major facilitator superfamily domain [PS50850] (16-268)
  IPR036259 MFS transporter superfamily [G3DSA:1.20.1250.20] (9-257)
  IPR036259 MFS transporter superfamily [SSF103473] (11-246)
  IPR044770 Protein spinster-like [PTHR23505] (14-246)

Secondary structure (DSSP, 8-state):
-HHHHHHHHHHHHHHHHHHHHHHHHHHHHHHHSSGGGHHHHHHHHT--HHHHHHHHHHHHHHHHHTHHHHHHHHHHS-HHHHHHHHHHHHHHHHHHHHH--SHHHHHHHHHHHHHHHHHHHHHHHHHHHHTS-GGGHHHHHHHHHHHHHHHHHHHHHHHHHHHT-EETTEEHHHHHHHHHHHHHHHHHHHHHHH---SS---------------TT--------THHHHHHHHHHHHHHHHHHHHHHHHHHHHHHHHHHHGGG-----/-HHHHHHHHHHHHHHHHHHHHHHHHHHHHHHHSSGGGHHHHHHHHT--HHHHHHHHHHHHHHHHHTHHHHHHHHHHS-HHHHHHHHHHHHHHHHHHHHH--SHHHHHHHHHHHHHHHHHHHHHHHHHHHHTS-GGGHHHHHHHHHHHHHHHHHHHHHHHHHHHT-EETTEEHHHHHHHHHHHHHHHHHHHHHHH---SS---------------TT--------THHHHHHHHHHHHHHHHHHHHHHHHHHHHHHHHHHHTT------

Radius of gyration: 27.08 Å; Cα contacts (8 Å, |Δi|>4): 672; chains: 2; bounding box: 57×110×92 Å

Solvent-accessible surface area (backbone atoms only — not comparable to full-atom values): 27171 Å² total; per-residue (Å²): 118,72,64,57,59,52,48,52,50,51,50,46,49,51,51,26,51,50,51,50,35,48,47,36,16,49,53,30,13,62,66,28,32,54,69,58,26,35,66,59,51,16,66,67,47,73,47,53,63,69,60,56,54,46,38,56,49,46,16,35,51,38,15,30,70,28,11,65,56,17,27,54,46,42,65,75,45,62,53,49,59,46,40,21,52,28,32,38,52,49,14,49,38,33,36,48,50,39,67,46,74,42,62,70,55,41,43,52,41,33,32,53,48,13,41,37,49,20,41,21,53,17,35,51,50,32,50,47,42,68,74,31,54,82,72,40,19,17,32,51,38,10,50,38,51,20,33,22,29,48,14,29,50,50,19,29,53,53,23,45,71,23,34,90,36,66,54,89,91,34,51,16,56,33,47,48,27,40,50,50,14,51,54,34,38,54,47,16,53,46,38,60,74,62,45,64,68,89,67,74,73,79,66,73,77,62,66,74,66,75,70,70,77,69,84,85,78,78,81,78,76,79,76,81,61,62,67,66,59,52,54,54,53,48,50,54,48,48,47,50,52,46,51,53,46,53,53,50,51,50,53,47,52,51,49,57,56,54,58,68,67,66,64,70,70,77,80,120,118,72,63,57,57,52,48,51,52,50,49,45,49,51,52,26,50,51,50,51,34,48,48,35,15,49,53,31,14,61,68,27,32,53,68,58,26,34,65,57,53,18,65,67,47,72,47,52,62,69,60,57,55,45,38,57,50,46,16,36,52,38,15,31,70,28,11,65,57,17,27,55,46,43,64,74,44,62,51,51,58,47,40,19,51,28,32,38,51,48,15,52,39,32,37,46,50,39,69,46,74,42,61,69,54,41,43,51,40,31,32,52,47,12,41,36,48,20,41,24,52,16,34,51,51,32,50,48,41,68,73,30,54,83,73,40,19,16,32,51,37,9,52,39,51,21,33,22,29,48,13,30,50,52,19,28,51,53,21,44,70,24,35,89,36,64,55,89,91,35,51,15,57,32,47,48,28,39,52,51,15,51,54,33,37,52,48,16,52,48,38,58,72,63,44,66,70,88,66,72,73,80,65,73,77,63,66,74,68,76,69,71,77,67,86,86,77,78,82,78,75,79,76,80,62,62,66,66,58,52,53,54,53,47,50,53,49,48,47,50,52,46,50,53,44,52,50,49,49,51,53,48,51,54,50,57,57,54,58,68,67,65,64,71,71,76,81,120

Foldseek 3Di:
DVVVVVVVVVVLLVVQLVLLLVLLLLLLLLVQQCLLQLPVLCVQAVHHSVLVVCLVVLLQVLLVVLLVVLVVCLVAHDLLLLQLVLLLLSLVLLLQVLVDRHDVSNSVSSSSNSNSCSNNVVSSLVQLCLSDDPVCSVVSVVSSVVSNVNSNVVSNVQSNVQNCHDDDPGRSSSVSSNVSSVVSNVSSVVSLVRHDGPDDPPPPPPPPPPPPPPPPPDPPDPDCPVSVVNVVVSCVVVVVVVVVVVVVVVVVVVVVVVVVVPPPPPPD/DVVVVVVVVVVLLVVQLVLLLVLLLLLLLLVQQCLLQLPVLCVQAVHDSVLVVCLVVLLQVLLVVLLVVLVVCLQAHDLLLLQLVLLLLSLVLLLQVLVDRHDVSNSVSSSSNSNSCSNNVVSSLVQLCLSDDPVCSVVSVVSSVVSNVNSNVVSNVQNNVQNCHDDVPGRSSSVSSNVSSVVSNVSSVVSLVRHDGPDDRPPPPPPPPPPPPPPDPDPPPPDCPVSVVVVVVSCVVVVVVVVVVVVVVVVVVVVVVVVVVPPPPPPD

Nearest PDB structures (foldseek):
  9b3k-assembly1_Z  TM=9.258E-01  e=4.961E-05  Staphylococcus aureus
  6e9n-assembly2_B  TM=8.438E-01  e=2.051E-04  Escherichia coli
  9g11-assembly1_A  TM=8.447E-01  e=2.059E-03  Arabidopsis thaliana
  7d5p-assembly2_B  TM=8.195E-01  e=1.884E-03  Staphylococcus aureus subsp. aureus COL
  6t1z-assembly1_A  TM=7.770E-01  e=9.302E-03  Lactococcus lactis

Organism: Physcomitrium patens (NCBI:txid3218)

Sequence (536 aa):
MGNAAGQGGRERRRFTLILINLAAVLERAGEALLRPVYDQVGKSFGVTSAALGTLTFIRSLVQALSSPLAAYLAINHDRIIIIASGALAWAIANAAVGVCTAYWQVAIVKAFNGIGLAMVVPAIQSLVADMHEESQRGMGFGWLHGAGQVGTLLGGVFATFLAARTVGVLAGWRFAFFFIAIVILILAVAIYLFAEDSKPPSRTAGIPSHGSLDQNGNATIPTCPQKERRVKTLWKGTKKVLKMRFLLSKLFWLRAWQDKSRGKPCLSMGNAAGQGGRERRRFTLILINLAAVLERAGEALLRPVYDQVGKSFGVTSAALGTLTFIRSLVQALSSPLAAYLAINHDRIIIIASGALAWAIANAAVGVCTAYWQVAIVKAFNGIGLAMVVPAIQSLVADMHEESQRGMGFGWLHGAGQVGTLLGGVFATFLAARTVGVLAGWRFAFFFIAIVILILAVAIYLFAEDSKPPSRTAGIPSHGSLDQNGNATIPTCPQKERRVKTLWKGTKKVLKMRFLLSKLFWLRAWQDKSRGKPCLS

pLDDT: mean 75.81, std 24.35, range [21.86, 98.38]